Protein AF-0000000079571891 (afdb_homodimer)

Secondary structure (DSSP, 8-state):
-HHHHHHHHHHHHHHHHHHHHHHHHHHHTSS-TT-EE-HHHHHHHHT--HHHHHHHHHHHHHTTSEEEETTTEEEEPPPPHHHHHHHHHHHHHHHHHHHHTGGGS-HHHHHHHHHHHHHHHHHHHTT-HHHHHHHHHHHHHHHHHTT--HHHHHHHHHHHHHHHHHTTT-S-HHHHHHHHHHHHHHHHHHHHTT-HHHHHHHHHHHHHHHHHHHHHHHHHHHH-/-HHHHHHHHHHHHHHHHHHHHHHHHHHTTSS-TT-EE-HHHHHHHHT--HHHHHHHHHHHHHTTSEEEETTTEEEEPP--HHHHHHHHHHHHHHHHHHHHTGGGS-HHHHHHHHHHHHHHHHHHHTT-HHHHHHHHHHHHHHHHHTT--HHHHHHHHHHHHHHHHHTTT-S-HHHHHHHHHHHHHHHHHHHHTT-HHHHHHHHHHHHHHHHHHHHHHHHHHHH-

InterPro domains:
  IPR000524 Transcription regulator HTH, GntR [PF00392] (15-76)
  IPR000524 Transcription regulator HTH, GntR [PS50949] (12-79)
  IPR000524 Transcription regulator HTH, GntR [SM00345] (18-76)
  IPR000524 Transcription regulator HTH, GntR [cd07377] (15-77)
  IPR008920 Transcription regulator FadR/GntR, C-terminal [G3DSA:1.20.120.530] (80-222)
  IPR008920 Transcription regulator FadR/GntR, C-terminal [SSF48008] (82-217)
  IPR011711 GntR, C-terminal [PF07729] (86-208)
  IPR011711 GntR, C-terminal [SM00895] (86-209)
  IPR036388 Winged helix-like DNA-binding domain superfamily [G3DSA:1.10.10.10] (1-78)
  IPR036390 Winged helix DNA-binding domain superfamily [SSF46785] (12-80)

Structure (mmCIF, N/CA/C/O backbone):
data_AF-0000000079571891-model_v1
#
loop_
_entity.id
_entity.type
_entity.pdbx_description
1 polymer 'GntR family transcriptional regulator'
#
loop_
_atom_site.group_PDB
_atom_site.id
_atom_site.type_symbol
_atom_site.label_atom_id
_atom_site.label_alt_id
_atom_site.label_comp_id
_atom_site.label_asym_id
_atom_site.label_entity_id
_atom_site.label_seq_id
_atom_site.pdbx_PDB_ins_code
_atom_site.Cartn_x
_atom_site.Cartn_y
_atom_site.Cartn_z
_atom_site.occupancy
_atom_site.B_iso_or_equiv
_atom_site.auth_seq_id
_atom_site.auth_comp_id
_atom_site.auth_asym_id
_atom_site.auth_atom_id
_atom_site.pdbx_PDB_model_num
ATOM 1 N N . MET A 1 1 ? -28.75 5.684 -21.578 1 34.84 1 MET A N 1
ATOM 2 C CA . MET A 1 1 ? -27.422 5.094 -21.359 1 34.84 1 MET A CA 1
ATOM 3 C C . MET A 1 1 ? -26.438 6.152 -20.875 1 34.84 1 MET A C 1
ATOM 5 O O . MET A 1 1 ? -25.594 5.879 -20.016 1 34.84 1 MET A O 1
ATOM 9 N N . THR A 1 2 ? -26.469 7.375 -21.438 1 50.5 2 THR A N 1
ATOM 10 C CA . THR A 1 2 ? -25.672 8.602 -21.328 1 50.5 2 THR A CA 1
ATOM 11 C C . THR A 1 2 ? -25.891 9.258 -19.969 1 50.5 2 THR A C 1
ATOM 13 O O . THR A 1 2 ? -24.953 9.766 -19.359 1 50.5 2 THR A O 1
ATOM 16 N N . SER A 1 3 ? -27.062 9.266 -19.562 1 52.19 3 SER A N 1
ATOM 17 C CA . SER A 1 3 ? -27.516 10 -18.391 1 52.19 3 SER A CA 1
ATOM 18 C C . SER A 1 3 ? -27.047 9.328 -17.094 1 52.19 3 SER A C 1
ATOM 20 O O . SER A 1 3 ? -26.688 10.008 -16.141 1 52.19 3 SER A O 1
ATOM 22 N N . THR A 1 4 ? -26.953 7.973 -17.203 1 53.91 4 THR A N 1
ATOM 23 C CA . THR A 1 4 ? -26.578 7.211 -16.016 1 53.91 4 THR A CA 1
ATOM 24 C C . THR A 1 4 ? -25.094 7.32 -15.75 1 53.91 4 THR A C 1
ATOM 26 O O . THR A 1 4 ? -24.672 7.445 -14.602 1 53.91 4 THR A O 1
ATOM 29 N N . ASP A 1 5 ? -24.344 7.305 -16.891 1 57.97 5 ASP A N 1
ATOM 30 C CA . ASP A 1 5 ? -22.891 7.441 -16.766 1 57.97 5 ASP A CA 1
ATOM 31 C C . ASP A 1 5 ? -22.516 8.828 -16.234 1 57.97 5 ASP A C 1
ATOM 33 O O . ASP A 1 5 ? -21.609 8.953 -15.414 1 57.97 5 ASP A O 1
ATOM 37 N N . GLU A 1 6 ? -23.156 9.742 -16.875 1 60.72 6 GLU A N 1
ATOM 38 C CA . GLU A 1 6 ? -22.922 11.109 -16.422 1 60.72 6 GLU A CA 1
ATOM 39 C C . GLU A 1 6 ? -23.281 11.281 -14.953 1 60.72 6 GLU A C 1
ATOM 41 O O . GLU A 1 6 ? -22.609 12 -14.219 1 60.72 6 GLU A O 1
ATOM 46 N N . SER A 1 7 ? -24.266 10.477 -14.617 1 68.12 7 SER A N 1
ATOM 47 C CA . SER A 1 7 ? -24.703 10.547 -13.227 1 68.12 7 SER A CA 1
ATOM 48 C C . SER A 1 7 ? -23.703 9.898 -12.281 1 68.12 7 SER A C 1
ATOM 50 O O . SER A 1 7 ? -23.406 10.445 -11.219 1 68.12 7 SER A O 1
ATOM 52 N N . ALA A 1 8 ? -23.109 8.797 -12.703 1 66.31 8 ALA A N 1
ATOM 53 C CA . ALA A 1 8 ? -22.109 8.133 -11.875 1 66.31 8 ALA A CA 1
ATOM 54 C C . ALA A 1 8 ? -20.859 8.984 -11.742 1 66.31 8 ALA A C 1
ATOM 56 O O . ALA A 1 8 ? -20.266 9.07 -10.664 1 66.31 8 ALA A O 1
ATOM 57 N N . GLU A 1 9 ? -20.469 9.586 -12.867 1 70.94 9 GLU A N 1
ATOM 58 C CA . GLU A 1 9 ? -19.297 10.453 -12.844 1 70.94 9 GLU A CA 1
ATOM 59 C C . GLU A 1 9 ? -19.531 11.672 -11.961 1 70.94 9 GLU A C 1
ATOM 61 O O . GLU A 1 9 ? -18.625 12.117 -11.25 1 70.94 9 GLU A O 1
ATOM 66 N N . ALA A 1 10 ? -20.719 12.25 -12.078 1 73.69 10 ALA A N 1
ATOM 67 C CA . ALA A 1 10 ? -21.062 13.398 -11.25 1 73.69 10 ALA A CA 1
ATOM 68 C C . ALA A 1 10 ? -21.062 13.023 -9.773 1 73.69 10 ALA A C 1
ATOM 70 O O . ALA A 1 10 ? -20.594 13.797 -8.93 1 73.69 10 ALA A O 1
ATOM 71 N N . THR A 1 11 ? -21.578 11.891 -9.477 1 74.81 11 THR A N 1
ATOM 72 C CA . THR A 1 11 ? -21.609 11.398 -8.109 1 74.81 11 THR A CA 1
ATOM 73 C C . THR A 1 11 ? -20.188 11.195 -7.578 1 74.81 11 THR A C 1
ATOM 75 O O . THR A 1 11 ? -19.891 11.562 -6.441 1 74.81 11 THR A O 1
ATOM 78 N N . GLN A 1 12 ? -19.359 10.688 -8.461 1 74.19 12 GLN A N 1
ATOM 79 C CA . GLN A 1 12 ? -17.969 10.461 -8.07 1 74.19 12 GLN A CA 1
ATOM 80 C C . GLN A 1 12 ? -17.266 11.789 -7.793 1 74.19 12 GLN A C 1
ATOM 82 O O . GLN A 1 12 ? -16.531 11.914 -6.812 1 74.19 12 GLN A O 1
ATOM 87 N N . ALA A 1 13 ? -17.469 12.641 -8.664 1 78.06 13 ALA A N 1
ATOM 88 C CA . ALA A 1 13 ? -16.859 13.953 -8.484 1 78.06 13 ALA A CA 1
ATOM 89 C C . ALA A 1 13 ? -17.328 14.602 -7.191 1 78.06 13 ALA A C 1
ATOM 91 O O . ALA A 1 13 ? -16.531 15.203 -6.465 1 78.06 13 ALA A O 1
ATOM 92 N N . ALA A 1 14 ? -18.594 14.586 -6.941 1 84.81 14 ALA A N 1
ATOM 93 C CA . ALA A 1 14 ? -19.156 15.164 -5.719 1 84.81 14 ALA A CA 1
ATOM 94 C C . ALA A 1 14 ? -18.625 14.438 -4.484 1 84.81 14 ALA A C 1
ATOM 96 O O . ALA A 1 14 ? -18.281 15.07 -3.482 1 84.81 14 ALA A O 1
ATOM 97 N N . SER A 1 15 ? -18.5 13.141 -4.516 1 87.75 15 SER A N 1
ATOM 98 C CA . SER A 1 15 ? -17.969 12.352 -3.41 1 87.75 15 SER A CA 1
ATOM 99 C C . SER A 1 15 ? -16.516 12.688 -3.139 1 87.75 15 SER A C 1
ATOM 101 O O . SER A 1 15 ? -16.094 12.82 -1.983 1 87.75 15 SER A O 1
ATOM 103 N N . ASP A 1 16 ? -15.812 12.859 -4.23 1 82.31 16 ASP A N 1
ATOM 104 C CA . ASP A 1 16 ? -14.406 13.227 -4.098 1 82.31 16 ASP A CA 1
ATOM 105 C C . ASP A 1 16 ? -14.258 14.586 -3.422 1 82.31 16 ASP A C 1
ATOM 107 O O . ASP A 1 16 ? -13.391 14.773 -2.572 1 82.31 16 ASP A O 1
ATOM 111 N N . ARG A 1 17 ? -15.07 15.469 -3.809 1 83.5 17 ARG A N 1
ATOM 112 C CA . ARG A 1 17 ? -15.047 16.812 -3.223 1 83.5 17 ARG A CA 1
ATOM 113 C C . ARG A 1 17 ? -15.391 16.766 -1.737 1 83.5 17 ARG A C 1
ATOM 115 O O . ARG A 1 17 ? -14.711 17.391 -0.92 1 83.5 17 ARG A O 1
ATOM 122 N N . ILE A 1 18 ? -16.406 16.125 -1.405 1 88.19 18 ILE A N 1
ATOM 123 C CA . ILE A 1 18 ? -16.828 15.992 -0.012 1 88.19 18 ILE A CA 1
ATOM 124 C C . ILE A 1 18 ? -15.719 15.328 0.801 1 88.19 18 ILE A C 1
ATOM 126 O O . ILE A 1 18 ? -15.383 15.789 1.896 1 88.19 18 ILE A O 1
ATOM 130 N N . ALA A 1 19 ? -15.156 14.289 0.256 1 87.06 19 ALA A N 1
ATOM 131 C CA . ALA A 1 19 ? -14.062 13.609 0.937 1 87.06 19 ALA A CA 1
ATOM 132 C C . ALA A 1 19 ? -12.898 14.562 1.196 1 87.06 19 ALA A C 1
ATOM 134 O O . ALA A 1 19 ? -12.312 14.555 2.283 1 87.06 19 ALA A O 1
ATOM 135 N N . ALA A 1 20 ? -12.641 15.328 0.213 1 80.38 20 ALA A N 1
ATOM 136 C CA . ALA A 1 20 ? -11.547 16.297 0.343 1 80.38 20 ALA A CA 1
ATOM 137 C C . ALA A 1 20 ? -11.852 17.312 1.436 1 80.38 20 ALA A C 1
ATOM 139 O O . ALA A 1 20 ? -10.977 17.641 2.248 1 80.38 20 ALA A O 1
ATOM 140 N N . GLU A 1 21 ? -13.023 17.812 1.498 1 82.25 21 GLU A N 1
ATOM 141 C CA . GLU A 1 21 ? -13.414 18.797 2.498 1 82.25 21 GLU A CA 1
ATOM 142 C C . GLU A 1 21 ? -13.398 18.203 3.902 1 82.25 21 GLU A C 1
ATOM 144 O O . GLU A 1 21 ? -12.93 18.844 4.848 1 82.25 21 GLU A O 1
ATOM 149 N N . VAL A 1 22 ? -13.898 17.047 4.012 1 85.75 22 VAL A N 1
ATOM 150 C CA . VAL A 1 22 ? -13.914 16.375 5.305 1 85.75 22 VAL A CA 1
ATOM 151 C C . VAL A 1 22 ? -12.484 16.109 5.766 1 85.75 22 VAL A C 1
ATOM 153 O O . VAL A 1 22 ? -12.156 16.312 6.938 1 85.75 22 VAL A O 1
ATOM 156 N N . ARG A 1 23 ? -11.711 15.734 4.863 1 80.25 23 ARG A N 1
ATOM 157 C CA . ARG A 1 23 ? -10.297 15.523 5.164 1 80.25 23 ARG A CA 1
ATOM 158 C C . ARG A 1 23 ? -9.648 16.812 5.672 1 80.25 23 ARG A C 1
ATOM 160 O O . ARG A 1 23 ? -8.922 16.797 6.664 1 80.25 23 ARG A O 1
ATOM 167 N N . ASP A 1 24 ? -9.961 17.844 4.969 1 74.25 24 ASP A N 1
ATOM 168 C CA . ASP A 1 24 ? -9.43 19.141 5.379 1 74.25 24 ASP A CA 1
ATOM 169 C C . ASP A 1 24 ? -9.891 19.5 6.789 1 74.25 24 ASP A C 1
ATOM 171 O O . ASP A 1 24 ? -9.102 20.016 7.59 1 74.25 24 ASP A O 1
ATOM 175 N N . ASP A 1 25 ? -11.086 19.203 7.082 1 77.81 25 ASP A N 1
ATOM 176 C CA . ASP A 1 25 ? -11.617 19.469 8.414 1 77.81 25 ASP A CA 1
ATOM 177 C C . ASP A 1 25 ? -10.914 18.609 9.469 1 77.81 25 ASP A C 1
ATOM 179 O O . ASP A 1 25 ? -10.664 19.062 10.586 1 77.81 25 ASP A O 1
ATOM 183 N N . MET A 1 26 ? -10.578 17.438 9.133 1 78.06 26 MET A N 1
ATOM 184 C CA . MET A 1 26 ? -9.852 16.547 10.031 1 78.06 26 MET A CA 1
ATOM 185 C C . MET A 1 26 ? -8.445 17.062 10.289 1 78.06 26 MET A C 1
ATOM 187 O O . MET A 1 26 ? -8.008 17.141 11.438 1 78.06 26 MET A O 1
ATOM 191 N N . LEU A 1 27 ? -7.895 17.5 9.211 1 69.62 27 LEU A N 1
ATOM 192 C CA . LEU A 1 27 ? -6.492 17.906 9.273 1 69.62 27 LEU A CA 1
ATOM 193 C C . LEU A 1 27 ? -6.336 19.25 9.977 1 69.62 27 LEU A C 1
ATOM 195 O O . LEU A 1 27 ? -5.301 19.5 10.594 1 69.62 27 LEU A O 1
ATOM 199 N N . SER A 1 28 ? -7.395 20.047 9.883 1 67.94 28 SER A N 1
ATOM 200 C CA . SER A 1 28 ? -7.359 21.359 10.523 1 67.94 28 SER A CA 1
ATOM 201 C C . SER A 1 28 ? -7.801 21.281 11.977 1 67.94 28 SER A C 1
ATOM 203 O O . SER A 1 28 ? -7.742 22.266 12.703 1 67.94 28 SER A O 1
ATOM 205 N N . GLY A 1 29 ? -8.273 20.094 12.383 1 70.25 29 GLY A N 1
ATOM 206 C CA . GLY A 1 29 ? -8.703 19.906 13.766 1 70.25 29 GLY A CA 1
ATOM 207 C C . GLY A 1 29 ? -10.156 20.266 13.984 1 70.25 29 GLY A C 1
ATOM 208 O O . GLY A 1 29 ? -10.656 20.188 15.109 1 70.25 29 GLY A O 1
ATOM 209 N N . HIS A 1 30 ? -10.797 20.672 12.992 1 74.56 30 HIS A N 1
ATOM 210 C CA . HIS A 1 30 ? -12.219 20.969 13.117 1 74.56 30 HIS A CA 1
ATOM 211 C C . HIS A 1 30 ? -13.023 19.703 13.328 1 74.56 30 HIS A C 1
ATOM 213 O O . HIS A 1 30 ? -14.078 19.719 13.969 1 74.56 30 HIS A O 1
ATOM 219 N N . LEU A 1 31 ? -12.539 18.656 12.805 1 81.31 31 LEU A N 1
ATOM 220 C CA . LEU A 1 31 ? -13.109 17.328 13.016 1 81.31 31 LEU A CA 1
ATOM 221 C C . LEU A 1 31 ? -12.125 16.438 13.758 1 81.31 31 LEU A C 1
ATOM 223 O O . LEU A 1 31 ? -11.102 16.031 13.195 1 81.31 31 LEU A O 1
ATOM 227 N N . LEU A 1 32 ? -12.453 16.141 14.992 1 78.25 32 LEU A N 1
ATOM 228 C CA . LEU A 1 32 ? -11.5 15.484 15.875 1 78.25 32 LEU A CA 1
ATOM 229 C C . LEU A 1 32 ? -11.578 13.969 15.727 1 78.25 32 LEU A C 1
ATOM 231 O O . LEU A 1 32 ? -12.617 13.438 15.328 1 78.25 32 LEU A O 1
ATOM 235 N N . PRO A 1 33 ? -10.469 13.328 16.172 1 81.69 33 PRO A N 1
ATOM 236 C CA . PRO A 1 33 ? -10.531 11.867 16.188 1 81.69 33 PRO A CA 1
ATOM 237 C C . PRO A 1 33 ? -11.664 11.328 17.062 1 81.69 33 PRO A C 1
ATOM 239 O O . PRO A 1 33 ? -11.922 11.867 18.141 1 81.69 33 PRO A O 1
ATOM 242 N N . GLY A 1 34 ? -12.391 10.375 16.484 1 83.88 34 GLY A N 1
ATOM 243 C CA . GLY A 1 34 ? -13.5 9.773 17.203 1 83.88 34 GLY A CA 1
ATOM 244 C C . GLY A 1 34 ? -14.828 10.445 16.922 1 83.88 34 GLY A C 1
ATOM 245 O O . GLY A 1 34 ? -15.891 9.898 17.25 1 83.88 34 GLY A O 1
ATOM 246 N N . ALA A 1 35 ? -14.828 11.555 16.328 1 86.62 35 ALA A N 1
ATOM 247 C CA . ALA A 1 35 ? -16.062 12.281 16.047 1 86.62 35 ALA A CA 1
ATOM 248 C C . ALA A 1 35 ? -16.922 11.539 15.023 1 86.62 35 ALA A C 1
ATOM 250 O O . ALA A 1 35 ? -16.391 11.008 14.047 1 86.62 35 ALA A O 1
ATOM 251 N N . PRO A 1 36 ? -18.188 11.484 15.234 1 89.12 36 PRO A N 1
ATOM 252 C CA . PRO A 1 36 ? -19.062 10.844 14.258 1 89.12 36 PRO A CA 1
ATOM 253 C C . PRO A 1 36 ? -19.266 11.695 13 1 89.12 36 PRO A C 1
ATOM 255 O O . PRO A 1 36 ? -19.328 12.922 13.086 1 89.12 36 PRO A O 1
ATOM 258 N N . LEU A 1 37 ? -19.312 11.039 11.898 1 89.81 37 LEU A N 1
ATOM 259 C CA . LEU A 1 37 ? -19.719 11.656 10.641 1 89.81 37 LEU A CA 1
ATOM 260 C C . LEU A 1 37 ? -21.156 11.281 10.297 1 89.81 37 LEU A C 1
ATOM 262 O O . LEU A 1 37 ? -21.438 10.125 9.984 1 89.81 37 LEU A O 1
ATOM 266 N N . ARG A 1 38 ? -22.125 12.18 10.391 1 87.44 38 ARG A N 1
ATOM 267 C CA . ARG A 1 38 ? -23.531 11.938 10.133 1 87.44 38 ARG A CA 1
ATOM 268 C C . ARG A 1 38 ? -23.875 12.172 8.664 1 87.44 38 ARG A C 1
ATOM 270 O O . ARG A 1 38 ? -23.828 13.305 8.188 1 87.44 38 ARG A O 1
ATOM 277 N N . ASP A 1 39 ? -24.141 11.086 7.969 1 87.25 39 ASP A N 1
ATOM 278 C CA . ASP A 1 39 ? -24.391 11.148 6.531 1 87.25 39 ASP A CA 1
ATOM 279 C C . ASP A 1 39 ? -25.531 12.125 6.211 1 87.25 39 ASP A C 1
ATOM 281 O O . ASP A 1 39 ? -25.438 12.891 5.25 1 87.25 39 ASP A O 1
ATOM 285 N N . THR A 1 40 ? -26.594 12.117 7.113 1 88.06 40 THR A N 1
ATOM 286 C CA . THR A 1 40 ? -27.75 12.969 6.875 1 88.06 40 THR A CA 1
ATOM 287 C C . THR A 1 40 ? -27.359 14.445 6.98 1 88.06 40 THR A C 1
ATOM 289 O O . THR A 1 40 ? -27.734 15.25 6.129 1 88.06 40 THR A O 1
ATOM 292 N N . ALA A 1 41 ? -26.672 14.766 8 1 88.88 41 ALA A N 1
ATOM 293 C CA . ALA A 1 41 ? -26.25 16.156 8.219 1 88.88 41 ALA A CA 1
ATOM 294 C C . ALA A 1 41 ? -25.344 16.641 7.094 1 88.88 41 ALA A C 1
ATOM 296 O O . ALA A 1 41 ? -25.5 17.766 6.602 1 88.88 41 ALA A O 1
ATOM 297 N N . LEU A 1 42 ? -24.406 15.852 6.668 1 88.19 42 LEU A N 1
ATOM 298 C CA . LEU A 1 42 ? -23.469 16.234 5.621 1 88.19 42 LEU A CA 1
ATOM 299 C C . LEU A 1 42 ? -24.172 16.328 4.27 1 88.19 42 LEU A C 1
ATOM 301 O O . LEU A 1 42 ? -23.859 17.203 3.463 1 88.19 42 LEU A O 1
ATOM 305 N N . ALA A 1 43 ? -25.047 15.406 4.078 1 90.44 43 ALA A N 1
ATOM 306 C CA . ALA A 1 43 ? -25.828 15.469 2.846 1 90.44 43 ALA A CA 1
ATOM 307 C C . ALA A 1 43 ? -26.578 16.781 2.736 1 90.44 43 ALA A C 1
ATOM 309 O O . ALA A 1 43 ? -26.578 17.422 1.68 1 90.44 43 ALA A O 1
ATOM 310 N N . SER A 1 44 ? -27.172 17.141 3.828 1 90.62 44 SER A N 1
ATOM 311 C CA . SER A 1 44 ? -27.922 18.391 3.873 1 90.62 44 SER A CA 1
ATOM 312 C C . SER A 1 44 ? -26.984 19.594 3.674 1 90.62 44 SER A C 1
ATOM 314 O O . SER A 1 44 ? -27.297 20.5 2.895 1 90.62 44 SER A O 1
ATOM 316 N N . SER A 1 45 ? -25.891 19.625 4.27 1 88.75 45 SER A N 1
ATOM 317 C CA . SER A 1 45 ? -24.953 20.734 4.234 1 88.75 45 SER A CA 1
ATOM 318 C C . SER A 1 45 ? -24.375 20.938 2.836 1 88.75 45 SER A C 1
ATOM 320 O O . SER A 1 45 ? -24.141 22.062 2.408 1 88.75 45 SER A O 1
ATOM 322 N N . TYR A 1 46 ? -24.203 19.844 2.133 1 87.81 46 TYR A N 1
ATOM 323 C CA . TYR A 1 46 ? -23.547 19.922 0.834 1 87.81 46 TYR A CA 1
ATOM 324 C C . TYR A 1 46 ? -24.578 19.875 -0.298 1 87.81 46 TYR A C 1
ATOM 326 O O . TYR A 1 46 ? -24.219 20.062 -1.465 1 87.81 46 TYR A O 1
ATOM 334 N N . GLY A 1 47 ? -25.781 19.578 0.074 1 90.31 47 GLY A N 1
ATOM 335 C CA . GLY A 1 47 ? -26.828 19.547 -0.929 1 90.31 47 GLY A CA 1
ATOM 336 C C . GLY A 1 47 ? -26.719 18.359 -1.867 1 90.31 47 GLY A C 1
ATOM 337 O O . GLY A 1 47 ? -26.891 18.5 -3.08 1 90.31 47 GLY A O 1
ATOM 338 N N . VAL A 1 48 ? -26.297 17.297 -1.326 1 90.62 48 VAL A N 1
ATOM 339 C CA . VAL A 1 48 ? -26.141 16.094 -2.123 1 90.62 48 VAL A CA 1
ATOM 340 C C . VAL A 1 48 ? -26.922 14.945 -1.469 1 90.62 48 VAL A C 1
ATOM 342 O O . VAL A 1 48 ? -27.469 15.102 -0.382 1 90.62 48 VAL A O 1
ATOM 345 N N . SER A 1 49 ? -26.953 13.891 -2.219 1 88.75 49 SER A N 1
ATOM 346 C CA . SER A 1 49 ? -27.641 12.719 -1.694 1 88.75 49 SER A CA 1
ATOM 347 C C . SER A 1 49 ? -26.812 12.023 -0.619 1 88.75 49 SER A C 1
ATOM 349 O O . SER A 1 49 ? -25.594 12.18 -0.567 1 88.75 49 SER A O 1
ATOM 351 N N . ARG A 1 50 ? -27.547 11.242 0.206 1 87.56 50 ARG A N 1
ATOM 352 C CA . ARG A 1 50 ? -26.859 10.453 1.22 1 87.56 50 ARG A CA 1
ATOM 353 C C . ARG A 1 50 ? -25.922 9.438 0.578 1 87.56 50 ARG A C 1
ATOM 355 O O . ARG A 1 50 ? -24.859 9.133 1.127 1 87.56 50 ARG A O 1
ATOM 362 N N . ASN A 1 51 ? -26.312 8.992 -0.493 1 82.31 51 ASN A N 1
ATOM 363 C CA . ASN A 1 51 ? -25.453 8.047 -1.204 1 82.31 51 ASN A CA 1
ATOM 364 C C . ASN A 1 51 ? -24.125 8.672 -1.582 1 82.31 51 ASN A C 1
ATOM 366 O O . ASN A 1 51 ? -23.078 8.039 -1.438 1 82.31 51 ASN A O 1
ATOM 370 N N . THR A 1 52 ? -24.172 9.82 -2.041 1 86.06 52 THR A N 1
ATOM 371 C CA . THR A 1 52 ? -22.969 10.555 -2.398 1 86.06 52 THR A CA 1
ATOM 372 C C . THR A 1 52 ? -22.062 10.734 -1.182 1 86.06 52 THR A C 1
ATOM 374 O O . THR A 1 52 ? -20.844 10.57 -1.275 1 86.06 52 THR A O 1
ATOM 377 N N . VAL A 1 53 ? -22.641 11.016 -0.078 1 89.5 53 VAL A N 1
ATOM 378 C CA . VAL A 1 53 ? -21.891 11.203 1.153 1 89.5 53 VAL A CA 1
ATOM 379 C C . VAL A 1 53 ? -21.266 9.875 1.593 1 89.5 53 VAL A C 1
ATOM 381 O O . VAL A 1 53 ? -20.109 9.828 2.008 1 89.5 53 VAL A O 1
ATOM 384 N N . ARG A 1 54 ? -22.031 8.875 1.407 1 81.19 54 ARG A N 1
ATOM 385 C CA . ARG A 1 54 ? -21.531 7.559 1.799 1 81.19 54 ARG A CA 1
ATOM 386 C C . ARG A 1 54 ? -20.359 7.125 0.915 1 81.19 54 ARG A C 1
ATOM 388 O O . ARG A 1 54 ? -19.453 6.449 1.38 1 81.19 54 ARG A O 1
ATOM 395 N N . GLU A 1 55 ? -20.438 7.531 -0.252 1 82.06 55 GLU A N 1
ATOM 396 C CA . GLU A 1 55 ? -19.297 7.277 -1.137 1 82.06 55 GLU A CA 1
ATOM 397 C C . GLU A 1 55 ? -18.062 8.039 -0.677 1 82.06 55 GLU A C 1
ATOM 399 O O . GLU A 1 55 ? -16.938 7.516 -0.748 1 82.06 55 GLU A O 1
ATOM 404 N N . ALA A 1 56 ? -18.266 9.141 -0.264 1 85.94 56 ALA A N 1
ATOM 405 C CA . ALA A 1 56 ? -17.172 9.93 0.299 1 85.94 56 ALA A CA 1
ATOM 406 C C . ALA A 1 56 ? -16.594 9.25 1.54 1 85.94 56 ALA A C 1
ATOM 408 O O . ALA A 1 56 ? -15.375 9.195 1.713 1 85.94 56 ALA A O 1
ATOM 409 N N . PHE A 1 57 ? -17.5 8.719 2.307 1 84.88 57 PHE A N 1
ATOM 410 C CA . PHE A 1 57 ? -17.062 8.016 3.512 1 84.88 57 PHE A CA 1
ATOM 411 C C . PHE A 1 57 ? -16.25 6.789 3.156 1 84.88 57 PHE A C 1
ATOM 413 O O . PHE A 1 57 ? -15.258 6.48 3.83 1 84.88 57 PHE A O 1
ATOM 420 N N . ARG A 1 58 ? -16.609 6.191 2.164 1 77.56 58 ARG A N 1
ATOM 421 C CA . ARG A 1 58 ? -15.867 5.008 1.726 1 77.56 58 ARG A CA 1
ATOM 422 C C . ARG A 1 58 ? -14.461 5.375 1.266 1 77.56 58 ARG A C 1
ATOM 424 O O . ARG A 1 58 ? -13.5 4.656 1.558 1 77.56 58 ARG A O 1
ATOM 431 N N . LEU A 1 59 ? -14.414 6.43 0.573 1 76.25 59 LEU A N 1
ATOM 432 C CA . LEU A 1 59 ? -13.102 6.906 0.145 1 76.25 59 LEU A CA 1
ATOM 433 C C . LEU A 1 59 ? -12.227 7.23 1.348 1 76.25 59 LEU A C 1
ATOM 435 O O . LEU A 1 59 ? -11.062 6.82 1.402 1 76.25 59 LEU A O 1
ATOM 439 N N . LEU A 1 60 ? -12.812 7.883 2.301 1 82.88 60 LEU A N 1
ATOM 440 C CA . LEU A 1 60 ? -12.086 8.234 3.514 1 82.88 60 LEU A CA 1
ATOM 441 C C . LEU A 1 60 ? -11.695 6.988 4.297 1 82.88 60 LEU A C 1
ATOM 443 O O . LEU A 1 60 ? -10.617 6.938 4.898 1 82.88 60 LEU A O 1
ATOM 447 N N . GLN A 1 61 ? -12.539 6.078 4.25 1 80.62 61 GLN A N 1
ATOM 448 C CA . GLN A 1 61 ? -12.273 4.812 4.93 1 80.62 61 GLN A CA 1
ATOM 449 C C . GLN A 1 61 ? -11.125 4.059 4.262 1 80.62 61 GLN A C 1
ATOM 451 O O . GLN A 1 61 ? -10.258 3.5 4.941 1 80.62 61 GLN A O 1
ATOM 456 N N . SER A 1 62 ? -11.156 4.094 2.988 1 71.44 62 SER A N 1
ATOM 457 C CA . SER A 1 62 ? -10.094 3.424 2.25 1 71.44 62 SER A CA 1
ATOM 458 C C . SER A 1 62 ? -8.742 4.07 2.52 1 71.44 62 SER A C 1
ATOM 460 O O . SER A 1 62 ? -7.699 3.422 2.4 1 71.44 62 SER A O 1
ATOM 462 N N . GLN A 1 63 ? -8.781 5.316 2.912 1 71.75 63 GLN A N 1
ATOM 463 C CA . GLN A 1 63 ? -7.566 6.059 3.234 1 71.75 63 GLN A CA 1
ATOM 464 C C . GLN A 1 63 ? -7.199 5.898 4.707 1 71.75 63 GLN A C 1
ATOM 466 O O . GLN A 1 63 ? -6.23 6.496 5.18 1 71.75 63 GLN A O 1
ATOM 471 N N . GLY A 1 64 ? -8.133 5.195 5.43 1 77.12 64 GLY A N 1
ATOM 472 C CA . GLY A 1 64 ? -7.859 4.926 6.832 1 77.12 64 GLY A CA 1
ATOM 473 C C . GLY A 1 64 ? -8.234 6.078 7.742 1 77.12 64 GLY A C 1
ATOM 474 O O . GLY A 1 64 ? -7.789 6.137 8.891 1 77.12 64 GLY A O 1
ATOM 475 N N . LEU A 1 65 ? -8.977 6.98 7.27 1 85.06 65 LEU A N 1
ATOM 476 C CA . LEU A 1 65 ? -9.258 8.195 8.031 1 85.06 65 LEU A CA 1
ATOM 477 C C . LEU A 1 65 ? -10.539 8.039 8.844 1 85.06 65 LEU A C 1
ATOM 479 O O . LEU A 1 65 ? -10.773 8.797 9.789 1 85.06 65 LEU A O 1
ATOM 483 N N . THR A 1 66 ? -11.398 7.145 8.367 1 88.31 66 THR A N 1
ATOM 484 C CA . THR A 1 66 ? -12.641 6.887 9.07 1 88.31 66 THR A CA 1
ATOM 485 C C . THR A 1 66 ? -12.828 5.391 9.305 1 88.31 66 THR A C 1
ATOM 487 O O . THR A 1 66 ? -12.102 4.57 8.734 1 88.31 66 THR A O 1
ATOM 490 N N . GLU A 1 67 ? -13.633 5.031 10.172 1 86.25 67 GLU A N 1
ATOM 491 C CA . GLU A 1 67 ? -14.023 3.648 10.438 1 86.25 67 GLU A CA 1
ATOM 492 C C . GLU A 1 67 ? -15.5 3.551 10.812 1 86.25 67 GLU A C 1
ATOM 494 O O . GLU A 1 67 ? -16.094 4.523 11.289 1 86.25 67 GLU A O 1
ATOM 499 N N . HIS A 1 68 ? -16.031 2.396 10.445 1 82.69 68 HIS A N 1
ATOM 500 C CA . HIS A 1 68 ? -17.406 2.135 10.875 1 82.69 68 HIS A CA 1
ATOM 501 C C . HIS A 1 68 ? -17.438 1.492 12.258 1 82.69 68 HIS A C 1
ATOM 503 O O . HIS A 1 68 ? -16.734 0.519 12.508 1 82.69 68 HIS A O 1
ATOM 509 N N . ARG A 1 69 ? -18.062 1.999 13.133 1 81.12 69 ARG A N 1
ATOM 510 C CA . ARG A 1 69 ? -18.25 1.452 14.477 1 81.12 69 ARG A CA 1
ATOM 511 C C . ARG A 1 69 ? -19.688 1.033 14.711 1 81.12 69 ARG A C 1
ATOM 513 O O . ARG A 1 69 ? -20.625 1.722 14.281 1 81.12 69 ARG A O 1
ATOM 520 N N . ARG A 1 70 ? -19.719 -0.067 15.336 1 76.44 70 ARG A N 1
ATOM 521 C CA . ARG A 1 70 ? -21.031 -0.591 15.664 1 76.44 70 ARG A CA 1
ATOM 522 C C . ARG A 1 70 ? -21.844 0.418 16.469 1 76.44 70 ARG A C 1
ATOM 524 O O . ARG A 1 70 ? -21.328 0.993 17.438 1 76.44 70 ARG A O 1
ATOM 531 N N . HIS A 1 71 ? -23.047 0.719 16.016 1 78.69 71 HIS A N 1
ATOM 532 C CA . HIS A 1 71 ? -24.031 1.564 16.688 1 78.69 71 HIS A CA 1
ATOM 533 C C . HIS A 1 71 ? -23.672 3.039 16.562 1 78.69 71 HIS A C 1
ATOM 535 O O . HIS A 1 71 ? -24.453 3.912 16.922 1 78.69 71 HIS A O 1
ATOM 541 N N . LYS A 1 72 ? -22.406 3.367 16.156 1 79.75 72 LYS A N 1
ATOM 542 C CA . LYS A 1 72 ? -22.031 4.773 16.062 1 79.75 72 LYS A CA 1
ATOM 543 C C . LYS A 1 72 ? -21.938 5.219 14.609 1 79.75 72 LYS A C 1
ATOM 545 O O . LYS A 1 72 ? -21.859 6.418 14.328 1 79.75 72 LYS A O 1
ATOM 550 N N . GLY A 1 73 ? -21.938 4.234 13.766 1 84.94 73 GLY A N 1
ATOM 551 C CA . GLY A 1 73 ? -21.797 4.586 12.367 1 84.94 73 GLY A CA 1
ATOM 552 C C . GLY A 1 73 ? -20.375 4.895 11.961 1 84.94 73 GLY A C 1
ATOM 553 O O . GLY A 1 73 ? -19.438 4.25 12.438 1 84.94 73 GLY A O 1
ATOM 554 N N . THR A 1 74 ? -20.203 5.906 11.023 1 88.81 74 THR A N 1
ATOM 555 C CA . THR A 1 74 ? -18.875 6.289 10.547 1 88.81 74 THR A CA 1
ATOM 556 C C . THR A 1 74 ? -18.25 7.344 11.461 1 88.81 74 THR A C 1
ATOM 558 O O . THR A 1 74 ? -18.891 8.352 11.773 1 88.81 74 THR A O 1
ATOM 561 N N . VAL A 1 75 ? -17.094 7.062 11.984 1 90.25 75 VAL A N 1
ATOM 562 C CA . VAL A 1 75 ? -16.406 8.008 12.859 1 90.25 75 VAL A CA 1
ATOM 563 C C . VAL A 1 75 ? -15 8.281 12.32 1 90.25 75 VAL A C 1
ATOM 565 O O . VAL A 1 75 ? -14.453 7.484 11.555 1 90.25 75 VAL A O 1
ATOM 568 N N . VAL A 1 76 ? -14.453 9.453 12.766 1 89.12 76 VAL A N 1
ATOM 569 C CA . VAL A 1 76 ? -13.062 9.742 12.461 1 89.12 76 VAL A CA 1
ATOM 570 C C . VAL A 1 76 ? -12.156 8.789 13.234 1 89.12 76 VAL A C 1
ATOM 572 O O . VAL A 1 76 ? -12.336 8.594 14.438 1 89.12 76 VAL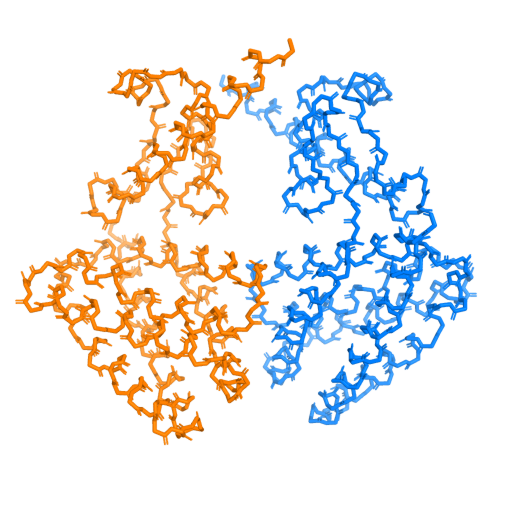 A O 1
ATOM 575 N N . ARG A 1 77 ? -11.164 8.281 12.602 1 87.25 77 ARG A N 1
ATOM 576 C CA . ARG A 1 77 ? -10.297 7.285 13.211 1 87.25 77 ARG A CA 1
ATOM 577 C C . ARG A 1 77 ? -9.383 7.918 14.25 1 87.25 77 ARG A C 1
ATOM 579 O O . ARG A 1 77 ? -8.922 9.047 14.078 1 87.25 77 ARG A O 1
ATOM 586 N N . ARG A 1 78 ? -9.195 7.18 15.367 1 85.31 78 ARG A N 1
ATOM 587 C CA . ARG A 1 78 ? -8.148 7.52 16.328 1 85.31 78 ARG A CA 1
ATOM 588 C C . ARG A 1 78 ? -6.844 6.797 16 1 85.31 78 ARG A C 1
ATOM 590 O O . ARG A 1 78 ? -6.852 5.602 15.703 1 85.31 78 ARG A O 1
ATOM 597 N N . VAL A 1 79 ? -5.84 7.566 16.047 1 88.56 79 VAL A N 1
ATOM 598 C CA . VAL A 1 79 ? -4.543 6.965 15.758 1 88.56 79 VAL A CA 1
ATOM 599 C C . VAL A 1 79 ? -3.92 6.43 17.047 1 88.56 79 VAL A C 1
ATOM 601 O O . VAL A 1 79 ? -3.682 7.191 17.984 1 88.56 79 VAL A O 1
ATOM 604 N N . SER A 1 80 ? -3.729 5.164 17.125 1 90 80 SER A N 1
ATOM 605 C CA . SER A 1 80 ? -3.139 4.508 18.281 1 90 80 SER A CA 1
ATOM 606 C C . SER A 1 80 ? -1.618 4.445 18.172 1 90 80 SER A C 1
ATOM 608 O O . SER A 1 80 ? -1.054 4.797 17.125 1 90 80 SER A O 1
ATOM 610 N N . GLY A 1 81 ? -0.979 4.023 19.281 1 93.19 81 GLY A N 1
ATOM 611 C CA . GLY A 1 81 ? 0.453 3.775 19.234 1 93.19 81 GLY A CA 1
ATOM 612 C C . GLY A 1 81 ? 0.845 2.754 18.172 1 93.19 81 GLY A C 1
ATOM 613 O O . GLY A 1 81 ? 1.855 2.92 17.5 1 93.19 81 GLY A O 1
ATOM 614 N N . ASP A 1 82 ? 0.034 1.771 18.078 1 94.12 82 ASP A N 1
ATOM 615 C CA . ASP A 1 82 ? 0.289 0.743 17.078 1 94.12 82 ASP A CA 1
ATOM 616 C C . ASP A 1 82 ? 0.156 1.309 15.656 1 94.12 82 ASP A C 1
ATOM 618 O O . ASP A 1 82 ? 0.901 0.921 14.758 1 94.12 82 ASP A O 1
ATOM 622 N N . ASP A 1 83 ? -0.768 2.186 15.5 1 92.81 83 ASP A N 1
ATOM 623 C CA . ASP A 1 83 ? -0.91 2.859 14.219 1 92.81 83 ASP A CA 1
ATOM 624 C C . ASP A 1 83 ? 0.344 3.662 13.875 1 92.81 83 ASP A C 1
ATOM 626 O O . ASP A 1 83 ? 0.808 3.643 12.734 1 92.81 83 ASP A O 1
ATOM 630 N N . VAL A 1 84 ? 0.814 4.34 14.898 1 95.25 84 VAL A N 1
ATOM 631 C CA . VAL A 1 84 ? 1.993 5.176 14.695 1 95.25 84 VAL A CA 1
ATOM 632 C C . VAL A 1 84 ? 3.18 4.301 14.289 1 95.25 84 VAL A C 1
ATOM 634 O O . VAL A 1 84 ? 3.906 4.625 13.352 1 95.25 84 VAL A O 1
ATOM 637 N N . ARG A 1 85 ? 3.352 3.23 14.93 1 96.62 85 ARG A N 1
ATOM 638 C CA . ARG A 1 85 ? 4.449 2.326 14.609 1 96.62 85 ARG A CA 1
ATOM 639 C C . ARG A 1 85 ? 4.312 1.778 13.195 1 96.62 85 ARG A C 1
ATOM 641 O O . ARG A 1 85 ? 5.297 1.671 12.461 1 96.62 85 ARG A O 1
ATOM 648 N N . ASP A 1 86 ? 3.143 1.446 12.805 1 96.75 86 ASP A N 1
ATOM 649 C CA . ASP A 1 86 ? 2.893 0.968 11.445 1 96.75 86 ASP A CA 1
ATOM 650 C C . ASP A 1 86 ? 3.211 2.047 10.414 1 96.75 86 ASP A C 1
ATOM 652 O O . ASP A 1 86 ? 3.848 1.771 9.398 1 96.75 86 ASP A O 1
ATOM 656 N N . ILE A 1 87 ? 2.742 3.213 10.703 1 96.75 87 ILE A N 1
ATOM 657 C CA . ILE A 1 87 ? 2.977 4.355 9.828 1 96.75 87 ILE A CA 1
ATOM 658 C C . ILE A 1 87 ? 4.473 4.508 9.562 1 96.75 87 ILE A C 1
ATOM 660 O O . ILE A 1 87 ? 4.902 4.621 8.414 1 96.75 87 ILE A O 1
ATOM 664 N N . TYR A 1 88 ? 5.234 4.461 10.539 1 98.06 88 TYR A N 1
ATOM 665 C CA . TYR A 1 88 ? 6.656 4.742 10.375 1 98.06 88 TYR A CA 1
ATOM 666 C C . TYR A 1 88 ? 7.391 3.537 9.805 1 98.06 88 TYR A C 1
ATOM 668 O O . TYR A 1 88 ? 8.422 3.688 9.141 1 98.06 88 TYR A O 1
ATOM 676 N N . THR A 1 89 ? 6.879 2.316 10.055 1 97.69 89 THR A N 1
ATOM 677 C CA . THR A 1 89 ? 7.41 1.158 9.344 1 97.69 89 THR A CA 1
ATOM 678 C C . THR A 1 89 ? 7.258 1.332 7.84 1 97.69 89 THR A C 1
ATOM 680 O O . THR A 1 89 ? 8.195 1.083 7.082 1 97.69 89 THR A O 1
ATOM 683 N N . VAL A 1 90 ? 6.137 1.764 7.414 1 98.12 90 VAL A N 1
ATOM 684 C CA . VAL A 1 90 ? 5.855 1.977 5.996 1 98.12 90 VAL A CA 1
ATOM 685 C C . VAL A 1 90 ? 6.742 3.096 5.457 1 98.12 90 VAL A C 1
ATOM 687 O O . VAL A 1 90 ? 7.371 2.945 4.402 1 98.12 90 VAL A O 1
ATOM 690 N N . ARG A 1 91 ? 6.766 4.215 6.148 1 98.44 91 ARG A N 1
ATOM 691 C CA . ARG A 1 91 ? 7.578 5.348 5.715 1 98.44 91 ARG A CA 1
ATOM 692 C C . ARG A 1 91 ? 9.039 4.938 5.531 1 98.44 91 ARG A C 1
ATOM 694 O O . ARG A 1 91 ? 9.656 5.262 4.516 1 98.44 91 ARG A O 1
ATOM 701 N N . ARG A 1 92 ? 9.594 4.188 6.512 1 97.75 92 ARG A N 1
ATOM 702 C CA . ARG A 1 92 ? 10.977 3.744 6.402 1 97.75 92 ARG A CA 1
ATOM 703 C C . ARG A 1 92 ? 11.172 2.852 5.184 1 97.75 92 ARG A C 1
ATOM 705 O O . ARG A 1 92 ? 12.156 2.992 4.457 1 97.75 92 ARG A O 1
ATOM 712 N N . ALA A 1 93 ? 10.273 2.018 4.973 1 97.56 93 ALA A N 1
ATOM 713 C CA . ALA A 1 93 ? 10.406 1.085 3.855 1 97.56 93 ALA A CA 1
ATOM 714 C C . ALA A 1 93 ? 10.375 1.822 2.52 1 97.56 93 ALA A C 1
ATOM 716 O O . ALA A 1 93 ? 11.203 1.554 1.641 1 97.56 93 ALA A O 1
ATOM 717 N N . LEU A 1 94 ? 9.508 2.717 2.361 1 98.25 94 LEU A N 1
ATOM 718 C CA . LEU A 1 94 ? 9.258 3.312 1.052 1 98.25 94 LEU A CA 1
ATOM 719 C C . LEU A 1 94 ? 10.141 4.535 0.834 1 98.25 94 LEU A C 1
ATOM 721 O O . LEU A 1 94 ? 10.711 4.707 -0.246 1 98.25 94 LEU A O 1
ATOM 725 N N . GLU A 1 95 ? 10.219 5.402 1.822 1 98.38 95 GLU A N 1
ATOM 726 C CA . GLU A 1 95 ? 10.93 6.66 1.633 1 98.38 95 GLU A CA 1
ATOM 727 C C . GLU A 1 95 ? 12.438 6.434 1.521 1 98.38 95 GLU A C 1
ATOM 729 O O . GLU A 1 95 ? 13.109 7.09 0.727 1 98.38 95 GLU A O 1
ATOM 734 N N . LEU A 1 96 ? 12.969 5.547 2.332 1 97.38 96 LEU A N 1
ATOM 735 C CA . LEU A 1 96 ? 14.391 5.25 2.223 1 97.38 96 LEU A CA 1
ATOM 736 C C . LEU A 1 96 ? 14.711 4.59 0.885 1 97.38 96 LEU A C 1
ATOM 738 O O . LEU A 1 96 ? 15.75 4.855 0.288 1 97.38 96 LEU A O 1
ATOM 742 N N . ARG A 1 97 ? 13.844 3.734 0.443 1 96.19 97 ARG A N 1
ATOM 743 C CA . ARG A 1 97 ? 14.023 3.135 -0.875 1 96.19 97 ARG A CA 1
ATOM 744 C C . ARG A 1 97 ? 14.008 4.199 -1.968 1 96.19 97 ARG A C 1
ATOM 746 O O . ARG A 1 97 ? 14.789 4.125 -2.922 1 96.19 97 ARG A O 1
ATOM 753 N N . ALA A 1 98 ? 13.117 5.105 -1.877 1 97.44 98 ALA A N 1
ATOM 754 C CA . ALA A 1 98 ? 13.023 6.188 -2.852 1 97.44 98 ALA A CA 1
ATOM 755 C C . ALA A 1 98 ? 14.344 6.953 -2.943 1 97.44 98 ALA A C 1
ATOM 757 O O . ALA A 1 98 ? 14.828 7.234 -4.043 1 97.44 98 ALA A O 1
ATOM 758 N N . ILE A 1 99 ? 14.922 7.254 -1.808 1 97.38 99 ILE A N 1
ATOM 759 C CA . ILE A 1 99 ? 16.188 7.984 -1.801 1 97.38 99 ILE A CA 1
ATOM 760 C C . ILE A 1 99 ? 17.281 7.121 -2.406 1 97.38 99 ILE A C 1
ATOM 762 O O . ILE A 1 99 ? 18.141 7.617 -3.156 1 97.38 99 ILE A O 1
ATOM 766 N N . GLU A 1 100 ? 17.266 5.852 -2.086 1 93.94 100 GLU A N 1
ATOM 767 C CA . GLU A 1 100 ? 18.266 4.934 -2.621 1 93.94 100 GLU A CA 1
ATOM 768 C C . GLU A 1 100 ? 18.25 4.934 -4.148 1 93.94 100 GLU A C 1
ATOM 770 O O . GLU A 1 100 ? 19.281 4.742 -4.781 1 93.94 100 GLU A O 1
ATOM 775 N N . GLN A 1 101 ? 17.141 5.125 -4.684 1 94.31 101 GLN A N 1
ATOM 776 C CA . GLN A 1 101 ? 17.016 5.035 -6.137 1 94.31 101 GLN A CA 1
ATOM 777 C C . GLN A 1 101 ? 16.906 6.422 -6.766 1 94.31 101 GLN A C 1
ATOM 779 O O . GLN A 1 101 ? 16.531 6.547 -7.938 1 94.31 101 GLN A O 1
ATOM 784 N N . ILE A 1 102 ? 17.203 7.434 -6.027 1 95.44 102 ILE A N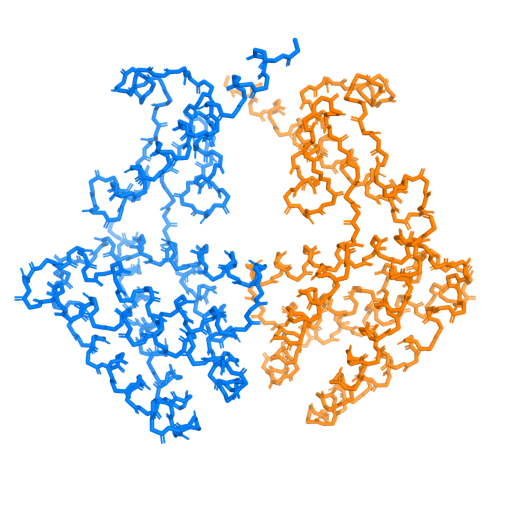 1
ATOM 785 C CA . ILE A 1 102 ? 16.906 8.805 -6.418 1 95.44 102 ILE A CA 1
ATOM 786 C C . ILE A 1 102 ? 17.688 9.164 -7.688 1 95.44 102 ILE A C 1
ATOM 788 O O . ILE A 1 102 ? 17.266 10.047 -8.445 1 95.44 102 ILE A O 1
ATOM 792 N N . ASN A 1 103 ? 18.781 8.477 -7.891 1 91.81 103 ASN A N 1
ATOM 793 C CA . ASN A 1 103 ? 19.594 8.742 -9.078 1 91.81 103 ASN A CA 1
ATOM 794 C C . ASN A 1 103 ? 18.859 8.359 -10.359 1 91.81 103 ASN A C 1
ATOM 796 O O . ASN A 1 103 ? 19.219 8.812 -11.445 1 91.81 103 ASN A O 1
ATOM 800 N N . GLN A 1 104 ? 17.906 7.531 -10.266 1 91 104 GLN A N 1
ATOM 801 C CA . GLN A 1 104 ? 17.125 7.109 -11.414 1 91 104 GLN A CA 1
ATOM 802 C C . GLN A 1 104 ? 15.922 8.031 -11.633 1 91 104 GLN A C 1
ATOM 804 O O . GLN A 1 104 ? 15.203 7.902 -12.625 1 91 104 GLN A O 1
ATOM 809 N N . ALA A 1 105 ? 15.727 8.922 -10.711 1 92 105 ALA A N 1
ATOM 810 C CA . ALA A 1 105 ? 14.578 9.828 -10.797 1 92 105 ALA A CA 1
ATOM 811 C C . ALA A 1 105 ? 14.781 10.859 -11.906 1 92 105 ALA A C 1
ATOM 813 O O . ALA A 1 105 ? 15.914 11.266 -12.18 1 92 105 ALA A O 1
ATOM 814 N N . SER A 1 106 ? 13.75 11.25 -12.484 1 93.12 106 SER A N 1
ATOM 815 C CA . SER A 1 106 ? 13.789 12.289 -13.508 1 93.12 106 SER A CA 1
ATOM 816 C C . SER A 1 106 ? 14.023 13.664 -12.883 1 93.12 106 SER A C 1
ATOM 818 O O . SER A 1 106 ? 13.82 13.852 -11.68 1 93.12 106 SER A O 1
ATOM 820 N N . ALA A 1 107 ? 14.422 14.57 -13.75 1 93.31 107 ALA A N 1
ATOM 821 C CA . ALA A 1 107 ? 14.578 15.953 -13.305 1 93.31 107 ALA A CA 1
ATOM 822 C C . ALA A 1 107 ? 13.25 16.516 -12.789 1 93.31 107 ALA A C 1
ATOM 824 O O . ALA A 1 107 ? 13.227 17.297 -11.836 1 93.31 107 ALA A O 1
ATOM 825 N N . GLU A 1 108 ? 12.234 16.078 -13.414 1 94.62 108 GLU A N 1
ATOM 826 C CA . GLU A 1 108 ? 10.906 16.531 -13.016 1 94.62 108 GLU A CA 1
ATOM 827 C C . GLU A 1 108 ? 10.562 16.078 -11.602 1 94.62 108 GLU A C 1
ATOM 829 O O . GLU A 1 108 ? 9.938 16.812 -10.836 1 94.62 108 GLU A O 1
ATOM 834 N N . HIS A 1 109 ? 10.984 14.945 -11.266 1 94.5 109 HIS A N 1
ATOM 835 C CA . HIS A 1 109 ? 10.727 14.422 -9.922 1 94.5 109 HIS A CA 1
ATOM 836 C C . HIS A 1 109 ? 11.531 15.195 -8.883 1 94.5 109 HIS A C 1
ATOM 838 O O . HIS A 1 109 ? 11.016 15.492 -7.797 1 94.5 109 HIS A O 1
ATOM 844 N N . LEU A 1 110 ? 12.742 15.516 -9.203 1 95.44 110 LEU A N 1
ATOM 845 C CA . LEU A 1 110 ? 13.586 16.266 -8.281 1 95.44 110 LEU A CA 1
ATOM 846 C C . LEU A 1 110 ? 13.023 17.672 -8.055 1 95.44 110 LEU A C 1
ATOM 848 O O . LEU A 1 110 ? 13.062 18.188 -6.938 1 95.44 110 LEU A O 1
ATOM 852 N N . VAL A 1 111 ? 12.516 18.219 -9.094 1 96.38 111 VAL A N 1
ATOM 853 C CA . VAL A 1 111 ? 11.898 19.547 -9 1 96.38 111 VAL A CA 1
ATOM 854 C C . VAL A 1 111 ? 10.664 19.469 -8.109 1 96.38 111 VAL A C 1
ATOM 856 O O . VAL A 1 111 ? 10.406 20.375 -7.309 1 96.38 111 VAL A O 1
ATOM 859 N N . ALA A 1 112 ? 9.906 18.391 -8.266 1 95.75 112 ALA A N 1
ATOM 860 C CA . ALA A 1 112 ? 8.703 18.203 -7.457 1 95.75 112 ALA A CA 1
ATOM 861 C C . ALA A 1 112 ? 9.047 18.094 -5.973 1 95.75 112 ALA A C 1
ATOM 863 O O . ALA A 1 112 ? 8.328 18.625 -5.125 1 95.75 112 ALA A O 1
ATOM 864 N N . ILE A 1 113 ? 10.102 17.438 -5.668 1 97 113 ILE A N 1
ATOM 865 C CA . ILE A 1 113 ? 10.562 17.312 -4.289 1 97 113 ILE A CA 1
ATOM 866 C C . ILE A 1 113 ? 10.938 18.688 -3.738 1 97 113 ILE A C 1
ATOM 868 O O . ILE A 1 113 ? 10.508 19.062 -2.643 1 97 113 ILE A O 1
ATOM 872 N N . GLU A 1 114 ? 11.68 19.406 -4.48 1 97.44 114 GLU A N 1
ATOM 873 C CA . GLU A 1 114 ? 12.086 20.766 -4.102 1 97.44 114 GLU A CA 1
ATOM 874 C C . GLU A 1 114 ? 10.867 21.656 -3.896 1 97.44 114 GLU A C 1
ATOM 876 O O . GLU A 1 114 ? 10.82 22.438 -2.934 1 97.44 114 GLU A O 1
ATOM 881 N N . ARG A 1 115 ? 9.953 21.562 -4.777 1 97.12 115 ARG A N 1
ATOM 882 C CA . ARG A 1 115 ? 8.75 22.391 -4.699 1 97.12 115 ARG A CA 1
ATOM 883 C C . ARG A 1 115 ? 7.977 22.094 -3.416 1 97.12 115 ARG A C 1
ATOM 885 O O . ARG A 1 115 ? 7.414 23.016 -2.811 1 97.12 115 ARG A O 1
ATOM 892 N N . ALA A 1 116 ? 7.922 20.906 -3.018 1 95.5 116 ALA A N 1
ATOM 893 C CA . ALA A 1 116 ? 7.215 20.531 -1.795 1 95.5 116 ALA A CA 1
ATOM 894 C C . ALA A 1 116 ? 7.875 21.156 -0.569 1 95.5 116 ALA A C 1
ATOM 896 O O . ALA A 1 116 ? 7.191 21.672 0.317 1 95.5 116 ALA A O 1
ATOM 897 N N . VAL A 1 117 ? 9.188 21.141 -0.51 1 97 117 VAL A N 1
ATOM 898 C CA . VAL A 1 117 ? 9.93 21.75 0.598 1 97 117 VAL A CA 1
ATOM 899 C C . VAL A 1 117 ? 9.688 23.25 0.628 1 97 117 VAL A C 1
ATOM 901 O O . VAL A 1 117 ? 9.422 23.828 1.688 1 97 117 VAL A O 1
ATOM 904 N N . CYS A 1 118 ? 9.75 23.844 -0.541 1 97.62 118 CYS A N 1
ATOM 905 C CA . CYS A 1 118 ? 9.539 25.281 -0.648 1 97.62 118 CYS A CA 1
ATOM 906 C C . CYS A 1 118 ? 8.133 25.672 -0.179 1 97.62 118 CYS A C 1
ATOM 908 O O . CYS A 1 118 ? 7.953 26.703 0.46 1 97.62 118 CYS A O 1
ATOM 910 N N . ALA A 1 119 ? 7.219 24.859 -0.499 1 95.5 119 ALA A N 1
ATOM 911 C CA . ALA A 1 119 ? 5.84 25.125 -0.105 1 95.5 119 ALA A CA 1
ATOM 912 C C . ALA A 1 119 ? 5.691 25.109 1.413 1 95.5 119 ALA A C 1
ATOM 914 O O . ALA A 1 119 ? 4.988 25.953 1.976 1 95.5 119 ALA A O 1
ATOM 915 N N . ALA A 1 120 ? 6.305 24.188 2.088 1 95.12 120 ALA A N 1
ATOM 916 C CA . ALA A 1 120 ? 6.258 24.125 3.547 1 95.12 120 ALA A CA 1
ATOM 917 C C . ALA A 1 120 ? 6.938 25.344 4.168 1 95.12 120 ALA A C 1
ATOM 919 O O . ALA A 1 120 ? 6.438 25.922 5.141 1 95.12 120 ALA A O 1
ATOM 920 N N . GLU A 1 121 ? 8.023 25.719 3.613 1 97 121 GLU A N 1
ATOM 921 C CA . GLU A 1 121 ? 8.75 26.891 4.086 1 97 121 GLU A CA 1
ATOM 922 C C . GLU A 1 121 ? 7.926 28.156 3.896 1 97 121 GLU A C 1
ATOM 924 O O . GLU A 1 121 ? 7.895 29.031 4.777 1 97 121 GLU A O 1
ATOM 929 N N . ALA A 1 122 ? 7.344 28.234 2.744 1 96.81 122 ALA A N 1
ATOM 930 C CA . ALA A 1 122 ? 6.5 29.391 2.467 1 96.81 122 ALA A CA 1
ATOM 931 C C . ALA A 1 122 ? 5.344 29.484 3.459 1 96.81 122 ALA A C 1
ATOM 933 O O . ALA A 1 122 ? 4.996 30.578 3.922 1 96.81 122 ALA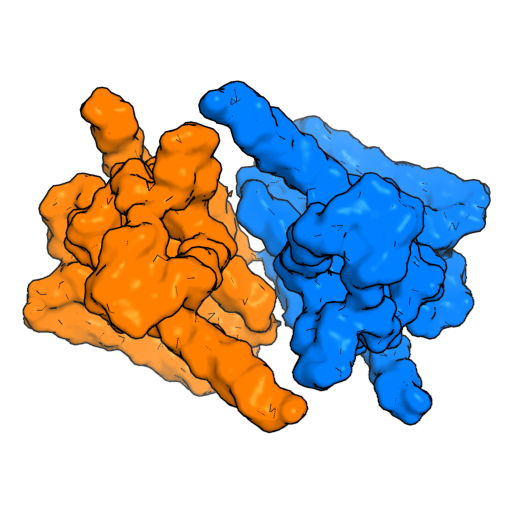 A O 1
ATOM 934 N N . ALA A 1 123 ? 4.715 28.359 3.752 1 94.12 123 ALA A N 1
ATOM 935 C CA . ALA A 1 123 ? 3.639 28.328 4.734 1 94.12 123 ALA A CA 1
ATOM 936 C C . ALA A 1 123 ? 4.141 28.734 6.117 1 94.12 123 ALA A C 1
ATOM 938 O O . ALA A 1 123 ? 3.467 29.484 6.832 1 94.12 123 ALA A O 1
ATOM 939 N N . ARG A 1 124 ? 5.281 28.234 6.527 1 94.56 124 ARG A N 1
ATOM 940 C CA . ARG A 1 124 ? 5.898 28.609 7.797 1 94.56 124 ARG A CA 1
ATOM 941 C C . ARG A 1 124 ? 6.137 30.109 7.867 1 94.56 124 ARG A C 1
ATOM 943 O O . ARG A 1 124 ? 5.797 30.75 8.867 1 94.56 124 ARG A O 1
ATOM 950 N N . ASP A 1 125 ? 6.688 30.656 6.809 1 95.69 125 ASP A N 1
ATOM 951 C CA . ASP A 1 125 ? 7.008 32.094 6.766 1 95.69 125 ASP A CA 1
ATOM 952 C C . ASP A 1 125 ? 5.742 32.938 6.859 1 95.69 125 ASP A C 1
ATOM 954 O O . ASP A 1 125 ? 5.773 34.062 7.375 1 95.69 125 ASP A O 1
ATOM 958 N N . ALA A 1 126 ? 4.68 32.375 6.367 1 95.25 126 ALA A N 1
ATOM 959 C CA . ALA A 1 126 ? 3.387 33.062 6.438 1 95.25 126 ALA A CA 1
ATOM 960 C C . ALA A 1 126 ? 2.658 32.719 7.734 1 95.25 126 ALA A C 1
ATOM 962 O O . ALA A 1 126 ? 1.515 33.125 7.941 1 95.25 126 ALA A O 1
ATOM 963 N N . GLU A 1 127 ? 3.252 31.891 8.523 1 91.62 127 GLU A N 1
ATOM 964 C CA . GLU A 1 127 ? 2.734 31.453 9.812 1 91.62 127 GLU A CA 1
ATOM 965 C C . GLU A 1 127 ? 1.407 30.719 9.656 1 91.62 127 GLU A C 1
ATOM 967 O O . GLU A 1 127 ? 0.498 30.891 10.477 1 91.62 127 GLU A O 1
ATOM 972 N N . ARG A 1 128 ? 1.231 30.078 8.578 1 89.62 128 ARG A N 1
ATOM 973 C CA . ARG A 1 128 ? 0.098 29.188 8.359 1 89.62 128 ARG A CA 1
ATOM 974 C C . ARG A 1 128 ? 0.439 27.766 8.766 1 89.62 128 ARG A C 1
ATOM 976 O O . ARG A 1 128 ? 0.592 26.891 7.91 1 89.62 128 ARG A O 1
ATOM 983 N N . TRP A 1 129 ? 0.447 27.547 9.984 1 83.94 129 TRP A N 1
ATOM 984 C CA . TRP A 1 129 ? 1.026 26.328 10.555 1 83.94 129 TRP A CA 1
ATOM 985 C C . TRP A 1 129 ? 0.169 25.109 10.227 1 83.94 129 TRP A C 1
ATOM 987 O O . TRP A 1 129 ? 0.688 24.016 10.062 1 83.94 129 TRP A O 1
ATOM 997 N N . ASN A 1 130 ? -1.127 25.312 10.062 1 77.06 130 ASN A N 1
ATOM 998 C CA . ASN A 1 130 ? -1.962 24.219 9.602 1 77.06 130 ASN A CA 1
ATOM 999 C C . ASN A 1 130 ? -1.542 23.734 8.219 1 77.06 130 ASN A C 1
ATOM 1001 O O . ASN A 1 130 ? -1.545 22.531 7.941 1 77.06 130 ASN A O 1
ATOM 1005 N N . ASP A 1 131 ? -1.157 24.672 7.41 1 83.88 131 ASP A N 1
ATOM 1006 C CA . ASP A 1 131 ? -0.695 24.359 6.062 1 83.88 131 ASP A CA 1
ATOM 1007 C C . ASP A 1 131 ? 0.692 23.719 6.09 1 83.88 131 ASP A C 1
ATOM 1009 O O . ASP A 1 131 ? 1.017 22.891 5.242 1 83.88 131 ASP A O 1
ATOM 1013 N N . VAL A 1 132 ? 1.443 24.109 7.086 1 89.19 132 VAL A N 1
ATOM 1014 C CA . VAL A 1 132 ? 2.797 23.578 7.199 1 89.19 132 VAL A CA 1
ATOM 1015 C C . VAL A 1 132 ? 2.744 22.078 7.434 1 89.19 132 VAL A C 1
ATOM 1017 O O . VAL A 1 132 ? 3.488 21.312 6.805 1 89.19 132 VAL A O 1
ATOM 1020 N N . GLY A 1 133 ? 1.842 21.625 8.312 1 85.06 133 GLY A N 1
ATOM 1021 C CA . GLY A 1 133 ? 1.702 20.219 8.609 1 85.06 133 GLY A CA 1
ATOM 1022 C C . GLY A 1 133 ? 1.388 19.375 7.383 1 85.06 133 GLY A C 1
ATOM 1023 O O . GLY A 1 133 ? 1.912 18.266 7.227 1 85.06 133 GLY A O 1
ATOM 1024 N N . THR A 1 134 ? 0.613 19.922 6.508 1 84.19 134 THR A N 1
ATOM 1025 C CA . THR A 1 134 ? 0.246 19.219 5.285 1 84.19 134 THR A CA 1
ATOM 1026 C C . THR A 1 134 ? 1.368 19.312 4.254 1 84.19 134 THR A C 1
ATOM 1028 O O . THR A 1 134 ? 1.706 18.312 3.615 1 84.19 134 THR A O 1
ATOM 1031 N N . ALA A 1 135 ? 1.902 20.453 4.141 1 87.25 135 ALA A N 1
ATOM 1032 C CA . ALA A 1 135 ? 2.949 20.688 3.146 1 87.25 135 ALA A CA 1
ATOM 1033 C C . ALA A 1 135 ? 4.188 19.859 3.455 1 87.25 135 ALA A C 1
ATOM 1035 O O . ALA A 1 135 ? 4.852 19.359 2.543 1 87.25 135 ALA A O 1
ATOM 1036 N N . SER A 1 136 ? 4.527 19.766 4.695 1 92.25 136 SER A N 1
ATOM 1037 C CA . SER A 1 136 ? 5.695 18.984 5.086 1 92.25 136 SER A CA 1
ATOM 1038 C C . SER A 1 136 ? 5.539 17.516 4.691 1 92.25 136 SER A C 1
ATOM 1040 O O . SER A 1 136 ? 6.508 16.875 4.305 1 92.25 136 SER A O 1
ATOM 1042 N N . LEU A 1 137 ? 4.324 17.031 4.789 1 92.44 137 LEU A N 1
ATOM 1043 C CA . LEU A 1 137 ? 4.074 15.648 4.426 1 92.44 137 LEU A CA 1
ATOM 1044 C C . LEU A 1 137 ? 4.164 15.453 2.914 1 92.44 137 LEU A C 1
ATOM 1046 O O . LEU A 1 137 ? 4.516 14.367 2.441 1 92.44 137 LEU A O 1
ATOM 1050 N N . ARG A 1 138 ? 3.93 16.484 2.111 1 93.19 138 ARG A N 1
ATOM 1051 C CA . ARG A 1 138 ? 4.02 16.406 0.657 1 93.19 138 ARG A CA 1
ATOM 1052 C C . ARG A 1 138 ? 5.453 16.156 0.208 1 93.19 138 ARG A C 1
ATOM 1054 O O . ARG A 1 138 ? 5.684 15.555 -0.838 1 93.19 138 ARG A O 1
ATOM 1061 N N . PHE A 1 139 ? 6.391 16.656 1.02 1 96.94 139 PHE A N 1
ATOM 1062 C CA . PHE A 1 139 ? 7.789 16.344 0.741 1 96.94 139 PHE A CA 1
ATOM 1063 C C . PHE A 1 139 ? 8.016 14.836 0.707 1 96.94 139 PHE A C 1
ATOM 1065 O O . PHE A 1 139 ? 8.609 14.32 -0.239 1 96.94 139 PHE A O 1
ATOM 1072 N N . HIS A 1 140 ? 7.523 14.117 1.646 1 97.5 140 HIS A N 1
ATOM 1073 C CA . HIS A 1 140 ? 7.699 12.672 1.765 1 97.5 140 HIS A CA 1
ATOM 1074 C C . HIS A 1 140 ? 6.922 11.93 0.68 1 97.5 140 HIS A C 1
ATOM 1076 O O . HIS A 1 140 ? 7.391 10.914 0.16 1 97.5 140 HIS A O 1
ATOM 1082 N N . LEU A 1 141 ? 5.785 12.5 0.362 1 95.81 141 LEU A N 1
ATOM 1083 C CA . LEU A 1 141 ? 5.023 11.953 -0.759 1 95.81 141 LEU A CA 1
ATOM 1084 C C . LEU A 1 141 ? 5.812 12.07 -2.059 1 95.81 141 LEU A C 1
ATOM 1086 O O . LEU A 1 141 ? 5.852 11.133 -2.852 1 95.81 141 LEU A O 1
ATOM 1090 N N . ALA A 1 142 ? 6.371 13.227 -2.254 1 96.38 142 ALA A N 1
ATOM 1091 C CA . ALA A 1 142 ? 7.145 13.469 -3.469 1 96.38 142 ALA A CA 1
ATOM 1092 C C . ALA A 1 142 ? 8.359 12.547 -3.539 1 96.38 142 ALA A C 1
ATOM 1094 O O . ALA A 1 142 ? 8.75 12.109 -4.621 1 96.38 142 ALA A O 1
ATOM 1095 N N . LEU A 1 143 ? 8.992 12.281 -2.395 1 97.75 143 LEU A N 1
ATOM 1096 C CA . LEU A 1 143 ? 10.102 11.336 -2.363 1 97.75 143 LEU A CA 1
ATOM 1097 C C . LEU A 1 143 ? 9.68 9.984 -2.938 1 97.75 143 LEU A C 1
ATOM 1099 O O . LEU A 1 143 ? 10.305 9.477 -3.871 1 97.75 143 LEU A O 1
ATOM 1103 N N . VAL A 1 144 ? 8.602 9.461 -2.443 1 97.81 144 VAL A N 1
ATOM 1104 C CA . VAL A 1 144 ? 8.141 8.133 -2.84 1 97.81 144 VAL A CA 1
ATOM 1105 C C . VAL A 1 144 ? 7.66 8.164 -4.289 1 97.81 144 VAL A C 1
ATOM 1107 O O . VAL A 1 144 ? 7.797 7.18 -5.016 1 97.81 144 VAL A O 1
ATOM 1110 N N . GLY A 1 145 ? 7.148 9.336 -4.719 1 96.44 145 GLY A N 1
ATOM 1111 C CA . GLY A 1 145 ? 6.723 9.516 -6.098 1 96.44 145 GLY A CA 1
ATOM 1112 C C . GLY A 1 145 ? 7.82 9.227 -7.105 1 96.44 145 GLY A C 1
ATOM 1113 O O . GLY A 1 145 ? 7.543 8.828 -8.234 1 96.44 145 GLY A O 1
ATOM 1114 N N . SER A 1 146 ? 9.055 9.391 -6.738 1 96.12 146 SER A N 1
ATOM 1115 C CA . SER A 1 146 ? 10.188 9.18 -7.633 1 96.12 146 SER A CA 1
ATOM 1116 C C . SER A 1 146 ? 10.328 7.707 -8.008 1 96.12 146 SER A C 1
ATOM 1118 O O . SER A 1 146 ? 11.023 7.367 -8.969 1 96.12 146 SER A O 1
ATOM 1120 N N . LEU A 1 147 ? 9.688 6.82 -7.277 1 96.31 147 LEU A N 1
ATOM 1121 C CA . LEU A 1 147 ? 9.711 5.395 -7.59 1 96.31 147 LEU A CA 1
ATOM 1122 C C . LEU A 1 147 ? 8.766 5.078 -8.75 1 96.31 147 LEU A C 1
ATOM 1124 O O . LEU A 1 147 ? 8.773 3.963 -9.273 1 96.31 147 LEU A O 1
ATOM 1128 N N . SER A 1 148 ? 7.902 6.02 -9.117 1 94.69 148 SER A N 1
ATOM 1129 C CA . SER A 1 148 ? 7.016 5.918 -10.266 1 94.69 148 SER A CA 1
ATOM 1130 C C . SER A 1 148 ? 6.141 4.676 -10.188 1 94.69 148 SER A C 1
ATOM 1132 O O . SER A 1 148 ? 6.07 3.893 -11.133 1 94.69 148 SER A O 1
ATOM 1134 N N . SER A 1 149 ? 5.527 4.508 -9.086 1 96.88 149 SER A N 1
ATOM 1135 C CA . SER A 1 149 ? 4.594 3.416 -8.828 1 96.88 149 SER A CA 1
ATOM 1136 C C . SER A 1 149 ? 3.277 3.939 -8.266 1 96.88 149 SER A C 1
ATOM 1138 O O . SER A 1 149 ? 3.217 4.387 -7.121 1 96.88 149 SER A O 1
ATOM 1140 N N . PRO A 1 150 ? 2.238 3.848 -9.031 1 93.44 150 PRO A N 1
ATOM 1141 C CA . PRO A 1 150 ? 0.948 4.305 -8.508 1 93.44 150 PRO A CA 1
ATOM 1142 C C . PRO A 1 150 ? 0.529 3.564 -7.238 1 93.44 150 PRO A C 1
ATOM 1144 O O . PRO A 1 150 ? -0.107 4.148 -6.359 1 93.44 150 PRO A O 1
ATOM 1147 N N . THR A 1 151 ? 0.879 2.299 -7.156 1 93.94 151 THR A N 1
ATOM 1148 C CA . THR A 1 151 ? 0.534 1.513 -5.98 1 93.94 151 THR A CA 1
ATOM 1149 C C . THR A 1 151 ? 1.273 2.027 -4.75 1 93.94 151 THR A C 1
ATOM 1151 O O . THR A 1 151 ? 0.677 2.191 -3.682 1 93.94 151 THR A O 1
ATOM 1154 N N . LEU A 1 152 ? 2.555 2.311 -4.879 1 97.12 152 LEU A N 1
ATOM 1155 C CA . LEU A 1 152 ? 3.32 2.836 -3.754 1 97.12 152 LEU A CA 1
ATOM 1156 C C . LEU A 1 152 ? 2.873 4.25 -3.406 1 97.12 152 LEU A C 1
ATOM 1158 O O . LEU A 1 152 ? 2.883 4.641 -2.236 1 97.12 152 LEU A O 1
ATOM 1162 N N . ASP A 1 153 ? 2.502 5.016 -4.438 1 94.19 153 ASP A N 1
ATOM 1163 C CA . ASP A 1 153 ? 1.961 6.352 -4.203 1 94.19 153 ASP A CA 1
ATOM 1164 C C . ASP A 1 153 ? 0.724 6.293 -3.307 1 94.19 153 ASP A C 1
ATOM 1166 O O . ASP A 1 153 ? 0.601 7.066 -2.357 1 94.19 153 ASP A O 1
ATOM 1170 N N . ALA A 1 154 ? -0.125 5.352 -3.625 1 88.25 154 ALA A N 1
ATOM 1171 C CA . ALA A 1 154 ? -1.353 5.199 -2.848 1 88.25 154 ALA A CA 1
ATOM 1172 C C . ALA A 1 154 ? -1.047 4.734 -1.426 1 88.25 154 ALA A C 1
ATOM 1174 O O . ALA A 1 154 ? -1.694 5.168 -0.471 1 88.25 154 ALA A O 1
ATOM 1175 N N . CYS A 1 155 ? -0.121 3.889 -1.303 1 92.69 155 CYS A N 1
ATOM 1176 C CA . CYS A 1 155 ? 0.255 3.346 -0.003 1 92.69 155 CYS A CA 1
ATOM 1177 C C . CYS A 1 155 ? 0.806 4.438 0.906 1 92.69 155 CYS A C 1
ATOM 1179 O O . CYS A 1 155 ? 0.332 4.613 2.031 1 92.69 155 CYS A O 1
ATOM 1181 N N . ILE A 1 156 ? 1.722 5.223 0.393 1 95.06 156 ILE A N 1
ATOM 1182 C CA . ILE A 1 156 ? 2.336 6.266 1.207 1 95.06 156 ILE A CA 1
ATOM 1183 C C . ILE A 1 156 ? 1.312 7.355 1.507 1 95.06 156 ILE A C 1
ATOM 1185 O O . ILE A 1 156 ? 1.314 7.938 2.594 1 95.06 156 ILE A O 1
ATOM 1189 N N . ASP A 1 157 ? 0.503 7.648 0.567 1 88.88 157 ASP A N 1
ATOM 1190 C CA . ASP A 1 157 ? -0.537 8.648 0.776 1 88.88 157 ASP A CA 1
ATOM 1191 C C . ASP A 1 157 ? -1.465 8.25 1.921 1 88.88 157 ASP A C 1
ATOM 1193 O O . ASP A 1 157 ? -1.841 9.086 2.744 1 88.88 157 ASP A O 1
ATOM 1197 N N . SER A 1 158 ? -1.804 7.027 1.958 1 86.44 158 SER A N 1
ATOM 1198 C CA . SER A 1 158 ? -2.699 6.535 2.998 1 86.44 158 SER A CA 1
ATOM 1199 C C . SER A 1 158 ? -2.07 6.672 4.383 1 86.44 158 SER A C 1
ATOM 1201 O O . SER A 1 158 ? -2.75 7.031 5.344 1 86.44 158 SER A O 1
ATOM 1203 N N . VAL A 1 159 ? -0.785 6.414 4.5 1 92.44 159 VAL A N 1
ATOM 1204 C CA . VAL A 1 159 ? -0.148 6.438 5.812 1 92.44 159 VAL A CA 1
ATOM 1205 C C . VAL A 1 159 ? 0.103 7.883 6.238 1 92.44 159 VAL A C 1
ATOM 1207 O O . VAL A 1 159 ? -0.019 8.219 7.418 1 92.44 159 VAL A O 1
ATOM 1210 N N . LEU A 1 160 ? 0.445 8.727 5.301 1 90.69 160 LEU A N 1
ATOM 1211 C CA . LEU A 1 160 ? 0.714 10.117 5.637 1 90.69 160 LEU A CA 1
ATOM 1212 C C . LEU A 1 160 ? -0.574 10.852 6.004 1 90.69 160 LEU A C 1
ATOM 1214 O O . LEU A 1 160 ? -0.565 11.742 6.852 1 90.69 160 LEU A O 1
ATOM 1218 N N . SER A 1 161 ? -1.647 10.43 5.395 1 84.62 161 SER A N 1
ATOM 1219 C CA . SER A 1 161 ? -2.943 10.977 5.785 1 84.62 161 SER A CA 1
ATOM 1220 C C . SER A 1 161 ? -3.281 10.617 7.23 1 84.62 161 SER A C 1
ATOM 1222 O O . SER A 1 161 ? -3.777 11.461 7.98 1 84.62 161 SER A O 1
ATOM 1224 N N . ARG A 1 162 ? -3.021 9.43 7.641 1 86.62 162 ARG A N 1
ATOM 1225 C CA . ARG A 1 162 ? -3.232 9.016 9.023 1 86.62 162 ARG A CA 1
ATOM 1226 C C . ARG A 1 162 ? -2.275 9.742 9.961 1 86.62 162 ARG A C 1
ATOM 1228 O O . ARG A 1 162 ? -2.646 10.094 11.086 1 86.62 162 ARG A O 1
ATOM 1235 N N . LEU A 1 163 ? -1.096 9.906 9.5 1 90.88 163 LEU A N 1
ATOM 1236 C CA . LEU A 1 163 ? -0.119 10.633 10.297 1 90.88 163 LEU A CA 1
ATOM 1237 C C . LEU A 1 163 ? -0.592 12.055 10.57 1 90.88 163 LEU A C 1
ATOM 1239 O O . LEU A 1 163 ? -0.427 12.57 11.68 1 90.88 163 LEU A O 1
ATOM 1243 N N . ARG A 1 164 ? -1.104 12.641 9.516 1 86.88 164 ARG A N 1
ATOM 1244 C CA . ARG A 1 164 ? -1.613 14 9.688 1 86.88 164 ARG A CA 1
ATOM 1245 C C . ARG A 1 164 ? -2.662 14.055 10.789 1 86.88 164 ARG A C 1
ATOM 1247 O O . ARG A 1 164 ? -2.725 15.031 11.547 1 86.88 164 ARG A O 1
ATOM 1254 N N . LEU A 1 165 ? -3.469 13.094 10.922 1 82.19 165 LEU A N 1
ATOM 1255 C CA . LEU A 1 165 ? -4.465 13.008 11.984 1 82.19 165 LEU A CA 1
ATOM 1256 C C . LEU A 1 165 ? -3.793 12.93 13.352 1 82.19 165 LEU A C 1
ATOM 1258 O O . LEU A 1 165 ? -4.309 13.469 14.336 1 82.19 165 LEU A O 1
ATOM 1262 N N . ALA A 1 166 ? -2.725 12.281 13.422 1 84.69 166 ALA A N 1
ATOM 1263 C CA . ALA A 1 166 ? -2.008 12.078 14.68 1 84.69 166 ALA A CA 1
ATOM 1264 C C . ALA A 1 166 ? -1.417 13.391 15.188 1 84.69 166 ALA A C 1
ATOM 1266 O O . ALA A 1 166 ? -1.021 13.484 16.344 1 84.69 166 ALA A O 1
ATOM 1267 N N . PHE A 1 167 ? -1.362 14.375 14.336 1 83.44 167 PHE A N 1
ATOM 1268 C CA . PHE A 1 167 ? -0.826 15.672 14.734 1 83.44 167 PHE A CA 1
ATOM 1269 C C . PHE A 1 167 ? -1.865 16.469 15.508 1 83.44 167 PHE A C 1
ATOM 1271 O O . PHE A 1 167 ? -1.528 17.453 16.172 1 83.44 167 PHE A O 1
ATOM 1278 N N . ALA A 1 168 ? -3.096 16.094 15.477 1 74.38 168 ALA A N 1
ATOM 1279 C CA . ALA A 1 168 ? -4.207 16.859 16.031 1 74.38 168 ALA A CA 1
ATOM 1280 C C . ALA A 1 168 ? -4.008 17.109 17.531 1 74.38 168 ALA A C 1
ATOM 1282 O O . ALA A 1 168 ? -4.262 18.219 18.016 1 74.38 168 ALA A O 1
ATOM 1283 N N . PRO A 1 169 ? -3.533 16.156 18.188 1 71.06 169 PRO A N 1
ATOM 1284 C CA . PRO A 1 169 ? -3.381 16.359 19.641 1 71.06 169 PRO A CA 1
ATOM 1285 C C . PRO A 1 169 ? -2.23 17.312 19.969 1 71.06 169 PRO A C 1
ATOM 1287 O O . PRO A 1 169 ? -2.064 17.703 21.125 1 71.06 169 PRO A O 1
ATOM 1290 N N . MET A 1 170 ? -1.517 17.688 19.031 1 76.94 170 MET A N 1
ATOM 1291 C CA . MET A 1 170 ? -0.375 18.562 19.297 1 76.94 170 MET A CA 1
ATOM 1292 C C . MET A 1 170 ? -0.833 19.984 19.562 1 76.94 170 MET A C 1
ATOM 1294 O O . MET A 1 170 ? -1.455 20.609 18.719 1 76.94 170 MET A O 1
ATOM 1298 N N . PRO A 1 171 ? -0.661 20.422 20.719 1 72 171 PRO A N 1
ATOM 1299 C CA . PRO A 1 171 ? -1.227 21.703 21.125 1 72 171 PRO A CA 1
ATOM 1300 C C . PRO A 1 171 ? -0.685 22.875 20.312 1 72 171 PRO A C 1
ATOM 1302 O O . PRO A 1 171 ? -1.423 23.828 20.016 1 72 171 PRO A O 1
ATOM 1305 N N . ASP A 1 172 ? 0.629 22.906 20.109 1 84.12 172 ASP A N 1
ATOM 1306 C CA . ASP A 1 172 ? 1.248 23.984 19.344 1 84.12 172 ASP A CA 1
ATOM 1307 C C . ASP A 1 172 ? 1.843 23.453 18.047 1 84.12 172 ASP A C 1
ATOM 1309 O O . ASP A 1 172 ? 2.971 22.953 18.031 1 84.12 172 ASP A O 1
ATOM 1313 N N . GLU A 1 173 ? 1.081 23.641 16.984 1 81.44 173 GLU A N 1
ATOM 1314 C CA . GLU A 1 173 ? 1.477 23.125 15.688 1 81.44 173 GLU A CA 1
ATOM 1315 C C . GLU A 1 173 ? 2.773 23.766 15.203 1 81.44 173 GLU A C 1
ATOM 1317 O O . GLU A 1 173 ? 3.611 23.094 14.586 1 81.44 173 GLU A O 1
ATOM 1322 N N . GLY A 1 174 ? 2.895 25.016 15.453 1 86.81 174 GLY A N 1
ATOM 1323 C CA . GLY A 1 174 ? 4.113 25.703 15.055 1 86.81 174 GLY A CA 1
ATOM 1324 C C . GLY A 1 174 ? 5.355 25.156 15.727 1 86.81 174 GLY A C 1
ATOM 1325 O O . GLY A 1 174 ? 6.344 24.844 15.055 1 86.81 174 GLY A O 1
ATOM 1326 N N . GLN A 1 175 ? 5.273 25.062 17.031 1 88.5 175 GLN A N 1
ATOM 1327 C CA . GLN A 1 175 ? 6.398 24.5 17.766 1 88.5 175 GLN A CA 1
ATOM 1328 C C . GLN A 1 175 ? 6.676 23.062 17.359 1 88.5 175 GLN A C 1
ATOM 1330 O O . GLN A 1 175 ? 7.828 22.625 17.312 1 88.5 175 GLN A O 1
ATOM 1335 N N . PHE A 1 176 ? 5.668 22.406 17.078 1 89.81 176 PHE A N 1
ATOM 1336 C CA . PHE A 1 176 ? 5.777 21 16.719 1 89.81 176 PHE A CA 1
ATOM 1337 C C . PHE A 1 176 ? 6.402 20.844 15.328 1 89.81 176 PHE A C 1
ATOM 1339 O O . PHE A 1 176 ? 7.285 20.016 15.133 1 89.81 176 PHE A O 1
ATOM 1346 N N . GLN A 1 177 ? 5.992 21.656 14.352 1 92 177 GLN A N 1
ATOM 1347 C CA . GLN A 1 177 ? 6.355 21.438 12.953 1 92 177 GLN A CA 1
ATOM 1348 C C . GLN A 1 177 ? 7.699 22.094 12.633 1 92 177 GLN A C 1
ATOM 1350 O O . GLN A 1 177 ? 8.438 21.594 11.773 1 92 177 GLN A O 1
ATOM 1355 N N . ALA A 1 178 ? 8.102 23.094 13.32 1 92 178 ALA A N 1
ATOM 1356 C CA . ALA A 1 178 ? 9.227 23.969 12.961 1 92 178 ALA A CA 1
ATOM 1357 C C . ALA A 1 178 ? 10.516 23.156 12.812 1 92 178 ALA A C 1
ATOM 1359 O O . ALA A 1 178 ? 11.219 23.297 11.812 1 92 178 ALA A O 1
ATOM 1360 N N . PRO A 1 179 ? 10.812 22.266 13.719 1 93.31 179 PRO A N 1
ATOM 1361 C CA . PRO A 1 179 ? 12.086 21.547 13.594 1 93.31 179 PRO A CA 1
ATOM 1362 C C . PRO A 1 179 ? 12.141 20.656 12.367 1 93.31 179 PRO A C 1
ATOM 1364 O O . PRO A 1 179 ? 13.219 20.391 11.828 1 93.31 179 PRO A O 1
ATOM 1367 N N . TRP A 1 180 ? 11.117 20.188 11.961 1 95.75 180 TRP A N 1
ATOM 1368 C CA . TRP A 1 180 ? 11.078 19.219 10.867 1 95.75 180 TRP A CA 1
ATOM 1369 C C . TRP A 1 180 ? 11.258 19.922 9.516 1 95.75 180 TRP A C 1
ATOM 1371 O O . TRP A 1 180 ? 11.797 19.328 8.578 1 95.75 180 TRP A O 1
ATOM 1381 N N . ILE A 1 181 ? 10.844 21.141 9.43 1 95.62 181 ILE A N 1
ATOM 1382 C CA . ILE A 1 181 ? 10.977 21.906 8.188 1 95.62 181 ILE A CA 1
ATOM 1383 C C . ILE A 1 181 ? 12.453 22.062 7.84 1 95.62 181 ILE A C 1
ATOM 1385 O O . ILE A 1 181 ? 12.844 21.891 6.684 1 95.62 181 ILE A O 1
ATOM 1389 N N . GLU A 1 182 ? 13.195 22.391 8.812 1 95.81 182 GLU A N 1
ATOM 1390 C CA . GLU A 1 182 ? 14.633 22.562 8.594 1 95.81 182 GLU A CA 1
ATOM 1391 C C . GLU A 1 182 ? 15.289 21.25 8.18 1 95.81 182 GLU A C 1
ATOM 1393 O O . GLU A 1 182 ? 16.188 21.234 7.352 1 95.81 182 GLU A O 1
ATOM 1398 N N . ARG A 1 183 ? 14.875 20.234 8.758 1 97.88 183 ARG A N 1
ATOM 1399 C CA . ARG A 1 183 ? 15.43 18.922 8.445 1 97.88 183 ARG A CA 1
ATOM 1400 C C . ARG A 1 183 ? 15.023 18.469 7.051 1 97.88 183 ARG A C 1
ATOM 1402 O O . ARG A 1 183 ? 15.82 17.844 6.336 1 97.88 183 ARG A O 1
ATOM 1409 N N . ASP A 1 184 ? 13.758 18.766 6.664 1 97.88 184 ASP A N 1
ATOM 1410 C CA . ASP A 1 184 ? 13.344 18.5 5.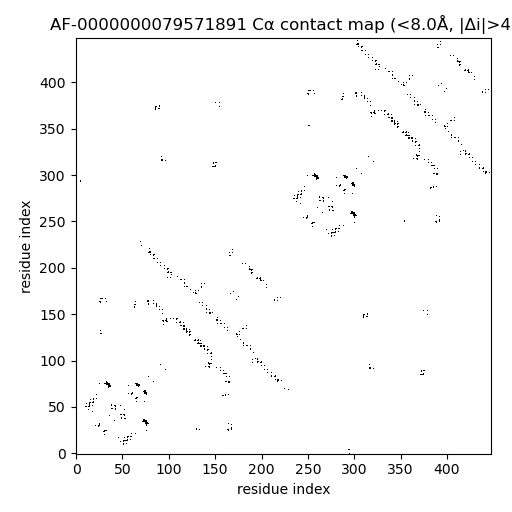289 1 97.88 184 ASP A CA 1
ATOM 1411 C C . ASP A 1 184 ? 14.227 19.234 4.293 1 97.88 184 ASP A C 1
ATOM 1413 O O . ASP A 1 184 ? 14.664 18.672 3.293 1 97.88 184 ASP A O 1
ATOM 1417 N N . ARG A 1 185 ? 14.5 20.5 4.562 1 97.94 185 ARG A N 1
ATOM 1418 C CA . ARG A 1 185 ? 15.359 21.312 3.707 1 97.94 185 ARG A CA 1
ATOM 1419 C C . ARG A 1 185 ? 16.766 20.703 3.609 1 97.94 185 ARG A C 1
ATOM 1421 O O . ARG A 1 185 ? 17.328 20.625 2.52 1 97.94 185 ARG A O 1
ATOM 1428 N N . HIS A 1 186 ? 17.266 20.297 4.742 1 98.44 186 HIS A N 1
ATOM 1429 C CA . HIS A 1 186 ? 18.594 19.703 4.773 1 98.44 186 HIS A CA 1
ATOM 1430 C C . HIS A 1 186 ? 18.656 18.453 3.904 1 98.44 186 HIS A C 1
ATOM 1432 O O . HIS A 1 186 ? 19.578 18.281 3.102 1 98.44 186 HIS A O 1
ATOM 1438 N N . ILE A 1 187 ? 17.703 17.562 4.004 1 98.5 187 ILE A N 1
ATOM 1439 C CA . ILE A 1 187 ? 17.641 16.328 3.225 1 98.5 187 ILE A CA 1
ATOM 1440 C C . ILE A 1 187 ? 17.531 16.656 1.739 1 98.5 187 ILE A C 1
ATOM 1442 O O . ILE A 1 187 ? 18.234 16.078 0.911 1 98.5 187 ILE A O 1
ATOM 1446 N N . ASN A 1 188 ? 16.625 17.60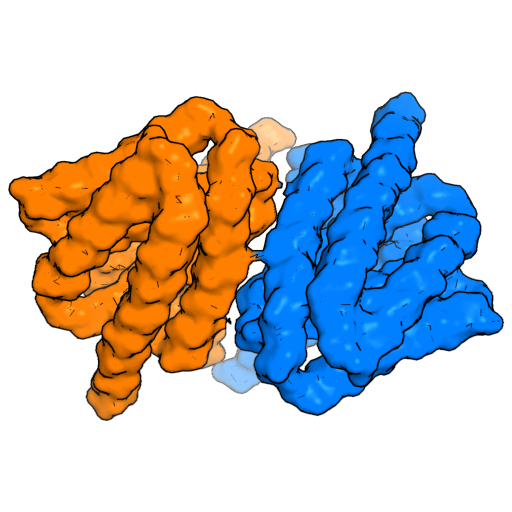9 1.417 1 98.19 188 ASN A N 1
ATOM 1447 C CA . ASN A 1 188 ? 16.469 18.016 0.026 1 98.19 188 ASN A CA 1
ATOM 1448 C C . ASN A 1 188 ? 17.781 18.562 -0.545 1 98.19 188 ASN A C 1
ATOM 1450 O O . ASN A 1 188 ? 18.141 18.25 -1.685 1 98.19 188 ASN A O 1
ATOM 1454 N N . ASP A 1 189 ? 18.484 19.391 0.233 1 98.19 189 ASP A N 1
ATOM 1455 C CA . ASP A 1 189 ? 19.75 19.969 -0.227 1 98.19 189 ASP A CA 1
ATOM 1456 C C . ASP A 1 189 ? 20.766 18.859 -0.535 1 98.19 189 ASP A C 1
ATOM 1458 O O . ASP A 1 189 ? 21.5 18.953 -1.521 1 98.19 189 ASP A O 1
ATOM 1462 N N . LEU A 1 190 ? 20.828 17.875 0.303 1 98.06 190 LEU A N 1
ATOM 1463 C CA . LEU A 1 190 ? 21.703 16.734 0.061 1 98.06 190 LEU A CA 1
ATOM 1464 C C . LEU A 1 190 ? 21.328 16.031 -1.233 1 98.06 190 LEU A C 1
ATOM 1466 O O . LEU A 1 190 ? 22.188 15.688 -2.039 1 98.06 190 LEU A O 1
ATOM 1470 N N . LEU A 1 191 ? 20.047 15.844 -1.49 1 97.06 191 LEU A N 1
ATOM 1471 C CA . LEU A 1 191 ? 19.562 15.172 -2.693 1 97.06 191 LEU A CA 1
ATOM 1472 C C . LEU A 1 191 ? 19.938 15.969 -3.943 1 97.06 191 LEU A C 1
ATOM 1474 O O . LEU A 1 191 ? 20.438 15.398 -4.914 1 97.06 191 LEU A O 1
ATOM 1478 N N . GLN A 1 192 ? 19.688 17.281 -3.867 1 95.5 192 GLN A N 1
ATOM 1479 C CA . GLN A 1 192 ? 19.969 18.141 -5.012 1 95.5 192 GLN A CA 1
ATOM 1480 C C . GLN A 1 192 ? 21.453 18.188 -5.332 1 95.5 192 GLN A C 1
ATOM 1482 O O . GLN A 1 192 ? 21.844 18.375 -6.488 1 95.5 192 GLN A O 1
ATOM 1487 N N . SER A 1 193 ? 22.234 17.922 -4.34 1 95.75 193 SER A N 1
ATOM 1488 C CA . SER A 1 193 ? 23.688 17.984 -4.508 1 95.75 193 SER A CA 1
ATOM 1489 C C . SER A 1 193 ? 24.25 16.609 -4.844 1 95.75 193 SER A C 1
ATOM 1491 O O . SER A 1 193 ? 25.469 16.453 -4.949 1 95.75 193 SER A O 1
ATOM 1493 N N . GLY A 1 194 ? 23.438 15.625 -4.895 1 94.62 194 GLY A N 1
ATOM 1494 C CA . GLY A 1 194 ? 23.844 14.289 -5.312 1 94.62 194 GLY A CA 1
ATOM 1495 C C . GLY A 1 194 ? 24.391 13.453 -4.176 1 94.62 194 GLY A C 1
ATOM 1496 O O . GLY A 1 194 ? 25.016 12.414 -4.41 1 94.62 194 GLY A O 1
ATOM 1497 N N . PHE A 1 195 ? 24.203 13.859 -2.957 1 96.38 195 PHE A N 1
ATOM 1498 C CA . PHE A 1 195 ? 24.672 13.125 -1.789 1 96.38 195 PHE A CA 1
ATOM 1499 C C . PHE A 1 195 ? 23.578 12.203 -1.254 1 96.38 195 PHE A C 1
ATOM 1501 O O . PHE A 1 195 ? 23.141 12.352 -0.111 1 96.38 195 PHE A O 1
ATOM 1508 N N . ALA A 1 196 ? 23.281 11.18 -2.064 1 96.31 196 ALA A N 1
ATOM 1509 C CA . ALA A 1 196 ? 22.156 10.305 -1.776 1 96.31 196 ALA A CA 1
ATOM 1510 C C . ALA A 1 196 ? 22.391 9.5 -0.499 1 96.31 196 ALA A C 1
ATOM 1512 O O . ALA A 1 196 ? 21.469 9.297 0.294 1 96.31 196 ALA A O 1
ATOM 1513 N N . THR A 1 197 ? 23.578 9.039 -0.284 1 97.06 197 THR A N 1
ATOM 1514 C CA . THR A 1 197 ? 23.891 8.25 0.902 1 97.06 197 THR A CA 1
ATOM 1515 C C . THR A 1 197 ? 23.688 9.078 2.17 1 97.06 197 THR A C 1
ATOM 1517 O O . THR A 1 197 ? 23.094 8.609 3.135 1 97.06 197 THR A O 1
ATOM 1520 N N . ASP A 1 198 ? 24.172 10.312 2.164 1 98.12 198 ASP A N 1
ATOM 1521 C CA . ASP A 1 198 ? 24 11.211 3.303 1 98.12 198 ASP A CA 1
ATOM 1522 C C . ASP A 1 198 ? 22.531 11.562 3.516 1 98.12 198 ASP A C 1
ATOM 1524 O O . ASP A 1 198 ? 22.078 11.664 4.656 1 98.12 198 ASP A O 1
ATOM 1528 N N . ALA A 1 199 ? 21.812 11.781 2.41 1 98.44 199 ALA A N 1
ATOM 1529 C CA . ALA A 1 199 ? 20.391 12.086 2.496 1 98.44 199 ALA A CA 1
ATOM 1530 C C . ALA A 1 199 ? 19.625 10.945 3.145 1 98.44 199 ALA A C 1
ATOM 1532 O O . ALA A 1 199 ? 18.734 11.172 3.975 1 98.44 199 ALA A O 1
ATOM 1533 N N . ARG A 1 200 ? 20 9.742 2.758 1 98 200 ARG A N 1
ATOM 1534 C CA . ARG A 1 200 ? 19.344 8.562 3.316 1 98 200 ARG A CA 1
ATOM 1535 C C . ARG A 1 200 ? 19.594 8.453 4.816 1 98 200 ARG A C 1
ATOM 1537 O O . ARG A 1 200 ? 18.688 8.141 5.586 1 98 200 ARG A O 1
ATOM 1544 N N . ALA A 1 201 ? 20.828 8.711 5.207 1 98.38 201 ALA A N 1
ATOM 1545 C CA . ALA A 1 201 ? 21.172 8.68 6.625 1 98.38 201 ALA A CA 1
ATOM 1546 C C . ALA A 1 201 ? 20.406 9.75 7.402 1 98.38 201 ALA A C 1
ATOM 1548 O O . ALA A 1 201 ? 19.922 9.492 8.508 1 98.38 201 ALA A O 1
ATOM 1549 N N . ALA A 1 202 ? 20.344 10.922 6.828 1 98.69 202 ALA A N 1
ATOM 1550 C CA . ALA A 1 202 ? 19.609 12.008 7.469 1 98.69 202 ALA A CA 1
ATOM 1551 C C . ALA A 1 202 ? 18.125 11.672 7.602 1 98.69 202 ALA A C 1
ATOM 1553 O O . ALA A 1 202 ? 17.516 11.953 8.633 1 98.69 202 ALA A O 1
ATOM 1554 N N . LEU A 1 203 ? 17.531 11.07 6.582 1 98.5 203 LEU A N 1
ATOM 1555 C CA . LEU A 1 203 ? 16.109 10.711 6.621 1 98.5 203 LEU A CA 1
ATOM 1556 C C . LEU A 1 203 ? 15.859 9.617 7.652 1 98.5 203 LEU A C 1
ATOM 1558 O O . LEU A 1 203 ? 14.82 9.609 8.312 1 98.5 203 LEU A O 1
ATOM 1562 N N . ARG A 1 204 ? 16.781 8.703 7.754 1 98.06 204 ARG A N 1
ATOM 1563 C CA . ARG A 1 204 ? 16.641 7.656 8.758 1 98.06 204 ARG A CA 1
ATOM 1564 C C . ARG A 1 204 ? 16.516 8.25 10.156 1 98.06 204 ARG A C 1
ATOM 1566 O O . ARG A 1 204 ? 15.625 7.875 10.914 1 98.06 204 ARG A O 1
ATOM 1573 N N . VAL A 1 205 ? 17.422 9.141 10.508 1 98.5 205 VAL A N 1
ATOM 1574 C CA . VAL A 1 205 ? 17.391 9.797 11.812 1 98.5 205 VAL A CA 1
ATOM 1575 C C . VAL A 1 205 ? 16.109 10.609 11.961 1 98.5 205 VAL A C 1
ATOM 1577 O O . VAL A 1 205 ? 15.477 10.602 13.016 1 98.5 205 VAL A O 1
ATOM 1580 N N . TYR A 1 206 ? 15.742 11.289 10.883 1 98.56 206 TYR A N 1
ATOM 1581 C CA . TYR A 1 206 ? 14.508 12.062 10.844 1 98.56 206 TYR A CA 1
ATOM 1582 C C . TYR A 1 206 ? 13.312 11.195 11.227 1 98.56 206 TYR A C 1
ATOM 1584 O O . TYR A 1 206 ? 12.516 11.562 12.094 1 98.56 206 TYR A O 1
ATOM 1592 N N . LEU A 1 207 ? 13.18 10.07 10.586 1 98.31 207 LEU A N 1
ATOM 1593 C CA . LEU A 1 207 ? 12.031 9.195 10.797 1 98.31 207 LEU A CA 1
ATOM 1594 C C . LEU A 1 207 ? 12.039 8.609 12.203 1 98.31 207 LEU A C 1
ATOM 1596 O O . LEU A 1 207 ? 10.984 8.469 12.828 1 98.31 207 LEU A O 1
ATOM 1600 N N . ASP A 1 208 ? 13.211 8.273 12.695 1 98.12 208 ASP A N 1
ATOM 1601 C CA . ASP A 1 208 ? 13.32 7.766 14.055 1 98.12 208 ASP A CA 1
ATOM 1602 C C . ASP A 1 208 ? 12.867 8.812 15.07 1 98.12 208 ASP A C 1
ATOM 1604 O O . ASP A 1 208 ? 12.078 8.508 15.969 1 98.12 208 ASP A O 1
ATOM 1608 N N . ASP A 1 209 ? 13.352 10 14.938 1 98.06 209 ASP A N 1
ATOM 1609 C CA . ASP A 1 209 ? 13 11.078 15.852 1 98.06 209 ASP A CA 1
ATOM 1610 C C . ASP A 1 209 ? 11.516 11.414 15.766 1 98.06 209 ASP A C 1
ATOM 1612 O O . ASP A 1 209 ? 10.859 11.617 16.781 1 98.06 209 ASP A O 1
ATOM 1616 N N . SER A 1 210 ? 11.039 11.508 14.539 1 96.69 210 SER A N 1
ATOM 1617 C CA . SER A 1 210 ? 9.633 11.836 14.328 1 96.69 210 SER A CA 1
ATOM 1618 C C . SER A 1 210 ? 8.719 10.789 14.961 1 96.69 210 SER A C 1
ATOM 1620 O O . SER A 1 210 ? 7.73 11.133 15.609 1 96.69 210 SER A O 1
ATOM 1622 N N . GLU A 1 211 ? 9.039 9.555 14.75 1 97.19 211 GLU A N 1
ATOM 1623 C CA . GLU A 1 211 ? 8.242 8.484 15.352 1 97.19 211 GLU A CA 1
ATOM 1624 C C . GLU A 1 211 ? 8.172 8.633 16.875 1 97.19 211 GLU A C 1
ATOM 1626 O O . GLU A 1 211 ? 7.102 8.516 17.469 1 97.19 211 GLU A O 1
ATOM 1631 N N . ASN A 1 212 ? 9.289 8.906 17.469 1 96.56 212 ASN A N 1
ATOM 1632 C CA . ASN A 1 212 ? 9.359 9.039 18.906 1 96.56 212 ASN A CA 1
ATOM 1633 C C . ASN A 1 212 ? 8.484 10.188 19.406 1 96.56 212 ASN A C 1
ATOM 1635 O O . ASN A 1 212 ? 7.793 10.062 20.422 1 96.56 212 ASN A O 1
ATOM 1639 N N . VAL A 1 213 ? 8.586 11.258 18.75 1 94.25 213 VAL A N 1
ATOM 1640 C CA . VAL A 1 213 ? 7.824 12.445 19.141 1 94.25 213 VAL A CA 1
ATOM 1641 C C . VAL A 1 213 ? 6.332 12.172 19 1 94.25 213 VAL A C 1
ATOM 1643 O O . VAL A 1 213 ? 5.551 12.461 19.906 1 94.25 213 VAL A O 1
ATOM 1646 N N . VAL A 1 214 ? 5.918 11.602 17.891 1 93.12 214 VAL A N 1
ATOM 1647 C CA . VAL A 1 214 ? 4.504 11.359 17.625 1 93.12 214 VAL A CA 1
ATOM 1648 C C . VAL A 1 214 ? 3.979 10.297 18.594 1 93.12 214 VAL A C 1
ATOM 1650 O O . VAL A 1 214 ? 2.871 10.422 19.125 1 93.12 214 VAL A O 1
ATOM 1653 N N . LEU A 1 215 ? 4.785 9.258 18.875 1 93.5 215 LEU A N 1
ATOM 1654 C CA . LEU A 1 215 ? 4.395 8.227 19.828 1 93.5 215 LEU A CA 1
ATOM 1655 C C . LEU A 1 215 ? 4.172 8.82 21.219 1 93.5 215 LEU A C 1
ATOM 1657 O O . LEU A 1 215 ? 3.234 8.445 21.922 1 93.5 215 LEU A O 1
ATOM 1661 N N . GLY A 1 216 ? 5.051 9.695 21.594 1 90.25 216 GLY A N 1
ATOM 1662 C CA . GLY A 1 216 ? 4.898 10.367 22.875 1 90.25 216 GLY A CA 1
ATOM 1663 C C . GLY A 1 216 ? 3.605 11.156 22.984 1 90.25 216 GLY A C 1
ATOM 1664 O O . GLY A 1 216 ? 2.955 11.148 24.031 1 90.25 216 GLY A O 1
ATOM 1665 N N . ALA A 1 217 ? 3.238 11.781 21.906 1 84.38 217 ALA A N 1
ATOM 1666 C CA . ALA A 1 217 ? 2.039 12.617 21.891 1 84.38 217 ALA A CA 1
ATOM 1667 C C . ALA A 1 217 ? 0.777 11.758 21.953 1 84.38 217 ALA A C 1
ATOM 1669 O O . ALA A 1 217 ? -0.186 12.102 22.641 1 84.38 217 ALA A O 1
ATOM 1670 N N . VAL A 1 218 ? 0.739 10.703 21.188 1 85.38 218 VAL A N 1
ATOM 1671 C CA . VAL A 1 218 ? -0.439 9.852 21.094 1 85.38 218 VAL A CA 1
ATOM 1672 C C . VAL A 1 218 ? -0.625 9.086 22.406 1 85.38 218 VAL A C 1
ATOM 1674 O O . VAL A 1 218 ? -1.755 8.852 22.844 1 85.38 218 VAL A O 1
ATOM 1677 N N . ARG A 1 219 ? 0.376 8.68 23.016 1 81 219 ARG A N 1
ATOM 1678 C CA . ARG A 1 219 ? 0.285 7.98 24.297 1 81 219 ARG A CA 1
ATOM 1679 C C . ARG A 1 219 ? -0.303 8.883 25.375 1 81 219 ARG A C 1
ATOM 1681 O O . ARG A 1 219 ? -1.057 8.422 26.234 1 81 219 ARG A O 1
ATOM 1688 N N . ARG A 1 220 ? -0.031 10.086 25.297 1 72.38 220 ARG A N 1
ATOM 1689 C CA . ARG A 1 220 ? -0.552 11.055 26.25 1 72.38 220 ARG A CA 1
ATOM 1690 C C . ARG A 1 220 ? -2.037 11.32 26.016 1 72.38 220 ARG A C 1
ATOM 1692 O O . ARG A 1 220 ? -2.787 11.555 26.969 1 72.38 220 ARG A O 1
ATOM 1699 N N . HIS A 1 221 ? -2.459 11.305 24.828 1 64.69 221 HIS A N 1
ATOM 1700 C CA . HIS A 1 221 ? -3.846 11.609 24.516 1 64.69 221 HIS A CA 1
ATOM 1701 C C . HIS A 1 221 ? -4.754 10.414 24.781 1 64.69 221 HIS A C 1
ATOM 1703 O O . HIS A 1 221 ? -5.922 10.586 25.141 1 64.69 221 HIS A O 1
ATOM 1709 N N . ILE A 1 222 ? -4.348 9.219 24.562 1 54.47 222 ILE A N 1
ATOM 1710 C CA . ILE A 1 222 ? -5.16 8.055 24.906 1 54.47 222 ILE A CA 1
ATOM 1711 C C . ILE A 1 222 ? -5.312 7.949 26.422 1 54.47 222 ILE A C 1
ATOM 1713 O O . ILE A 1 222 ? -6.344 7.484 26.906 1 54.47 222 ILE A O 1
ATOM 1717 N N . ALA A 1 223 ? -4.336 8.461 27.219 1 46.56 223 ALA A N 1
ATOM 1718 C CA . ALA A 1 223 ? -4.434 8.414 28.672 1 46.56 223 ALA A CA 1
ATOM 1719 C C . ALA A 1 223 ? -5.402 9.461 29.203 1 46.56 223 ALA A C 1
ATOM 1721 O O . ALA A 1 223 ? -5.945 9.328 30.297 1 46.56 223 ALA A O 1
ATOM 1722 N N . THR A 1 224 ? -5.66 10.477 28.547 1 41.78 224 THR A N 1
ATOM 1723 C CA . THR A 1 224 ? -6.586 11.43 29.156 1 41.78 224 THR A CA 1
ATOM 1724 C C . THR A 1 224 ? -8.016 11.148 28.719 1 41.78 224 THR A C 1
ATOM 1726 O O . THR A 1 224 ? -8.258 10.828 27.547 1 41.78 224 THR A O 1
ATOM 1729 N N . MET B 1 1 ? -31.391 -3.914 17.781 1 34.72 1 MET B N 1
ATOM 1730 C CA . MET B 1 1 ? -30.016 -3.416 17.703 1 34.72 1 MET B CA 1
ATOM 1731 C C . MET B 1 1 ? -29.047 -4.539 17.344 1 34.72 1 MET B C 1
ATOM 1733 O O . MET B 1 1 ? -28.094 -4.328 16.578 1 34.72 1 MET B O 1
ATOM 1737 N N . THR B 1 2 ? -29.234 -5.746 17.891 1 50.06 2 THR B N 1
ATOM 1738 C CA . THR B 1 2 ? -28.531 -7.027 17.844 1 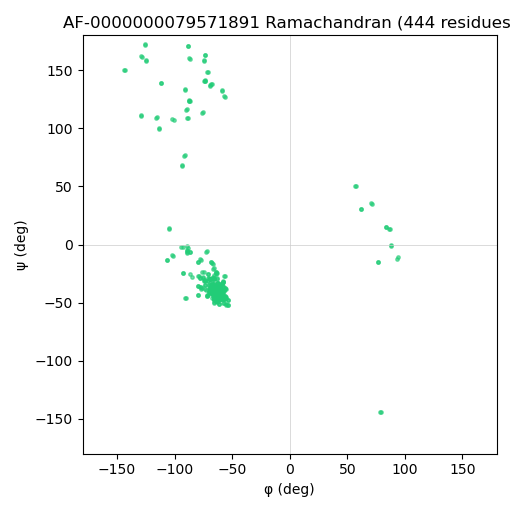50.06 2 THR B CA 1
ATOM 1739 C C . THR B 1 2 ? -28.656 -7.656 16.453 1 50.06 2 THR B C 1
ATOM 1741 O O . THR B 1 2 ? -27.688 -8.242 15.953 1 50.06 2 THR B O 1
ATOM 1744 N N . SER B 1 3 ? -29.781 -7.551 15.898 1 51.88 3 SER B N 1
ATOM 1745 C CA . SER B 1 3 ? -30.141 -8.234 14.664 1 51.88 3 SER B CA 1
ATOM 1746 C C . SER B 1 3 ? -29.469 -7.586 13.453 1 51.88 3 SER B C 1
ATOM 1748 O O . SER B 1 3 ? -29.078 -8.281 12.516 1 51.88 3 SER B O 1
ATOM 1750 N N . THR B 1 4 ? -29.281 -6.25 13.602 1 53.78 4 THR B N 1
ATOM 1751 C CA . THR B 1 4 ? -28.703 -5.508 12.484 1 53.78 4 THR B CA 1
ATOM 1752 C C . THR B 1 4 ? -27.203 -5.742 12.391 1 53.78 4 THR B C 1
ATOM 1754 O O . THR B 1 4 ? -26.656 -5.91 11.297 1 53.78 4 THR B O 1
ATOM 1757 N N . ASP B 1 5 ? -26.594 -5.824 13.617 1 57.97 5 ASP B N 1
ATOM 1758 C CA . ASP B 1 5 ? -25.156 -6.09 13.648 1 57.97 5 ASP B CA 1
ATOM 1759 C C . ASP B 1 5 ? -24.844 -7.496 13.148 1 57.97 5 ASP B C 1
ATOM 1761 O O . ASP B 1 5 ? -23.859 -7.699 12.43 1 57.97 5 ASP B O 1
ATOM 1765 N N . GLU B 1 6 ? -25.641 -8.367 13.68 1 60.25 6 GLU B N 1
ATOM 1766 C CA . GLU B 1 6 ? -25.484 -9.75 13.234 1 60.25 6 GLU B CA 1
ATOM 1767 C C . GLU B 1 6 ? -25.672 -9.867 11.727 1 60.25 6 GLU B C 1
ATOM 1769 O O . GLU B 1 6 ? -24.969 -10.633 11.07 1 60.25 6 GLU B O 1
ATOM 1774 N N . SER B 1 7 ? -26.531 -8.992 11.297 1 67.88 7 SER B N 1
ATOM 1775 C CA . SER B 1 7 ? -26.828 -9.008 9.867 1 67.88 7 SER B CA 1
ATOM 1776 C C . SER B 1 7 ? -25.656 -8.445 9.062 1 67.88 7 SER B C 1
ATOM 1778 O O . SER B 1 7 ? -25.266 -9 8.031 1 67.88 7 SER B O 1
ATOM 1780 N N . ALA B 1 8 ? -25.047 -7.406 9.586 1 66.06 8 ALA B N 1
ATOM 1781 C CA . ALA B 1 8 ? -23.906 -6.82 8.891 1 66.06 8 ALA B CA 1
ATOM 1782 C C . ALA B 1 8 ? -22.719 -7.777 8.898 1 66.06 8 ALA B C 1
ATOM 1784 O O . ALA B 1 8 ? -22.016 -7.906 7.891 1 66.06 8 ALA B O 1
ATOM 1785 N N . GLU B 1 9 ? -22.5 -8.445 10.031 1 70.94 9 GLU B N 1
ATOM 1786 C CA . GLU B 1 9 ? -21.406 -9.422 10.125 1 70.94 9 GLU B CA 1
ATOM 1787 C C . GLU B 1 9 ? -21.656 -10.602 9.195 1 70.94 9 GLU B C 1
ATOM 1789 O O . GLU B 1 9 ? -20.719 -11.117 8.578 1 70.94 9 GLU B O 1
ATOM 1794 N N . ALA B 1 10 ? -22.875 -11.062 9.172 1 73.75 10 ALA B N 1
ATOM 1795 C CA . ALA B 1 10 ? -23.219 -12.164 8.281 1 73.75 10 ALA B CA 1
ATOM 1796 C C . ALA B 1 10 ? -23.016 -11.773 6.816 1 73.75 10 ALA B C 1
ATOM 1798 O O . ALA B 1 10 ? -22.531 -12.57 6.016 1 73.75 10 ALA B O 1
ATOM 1799 N N . THR B 1 11 ? -23.406 -10.617 6.496 1 74.75 11 THR B N 1
ATOM 1800 C CA . THR B 1 11 ? -23.219 -10.102 5.141 1 74.75 11 THR B CA 1
ATOM 1801 C C . THR B 1 11 ? -21.734 -10.016 4.789 1 74.75 11 THR B C 1
ATOM 1803 O O . THR B 1 11 ? -21.328 -10.391 3.688 1 74.75 11 THR B O 1
ATOM 1806 N N . GLN B 1 12 ? -20.984 -9.594 5.773 1 74.06 12 GLN B N 1
ATOM 1807 C CA . GLN B 1 12 ? -19.547 -9.492 5.551 1 74.06 12 GLN B CA 1
ATOM 1808 C C . GLN B 1 12 ? -18.922 -10.867 5.332 1 74.06 12 GLN B C 1
ATOM 1810 O O . GLN B 1 12 ? -18.094 -11.039 4.441 1 74.06 12 GLN B O 1
ATOM 1815 N N . ALA B 1 13 ? -19.312 -11.703 6.148 1 77.81 13 ALA B N 1
ATOM 1816 C CA . ALA B 1 13 ? -18.797 -13.062 6.008 1 77.81 13 ALA B CA 1
ATOM 1817 C C . ALA B 1 13 ? -19.156 -13.656 4.648 1 77.81 13 ALA B C 1
ATOM 1819 O O . ALA B 1 13 ? -18.328 -14.312 4.008 1 77.81 13 ALA B O 1
ATOM 1820 N N . ALA B 1 14 ? -20.375 -13.531 4.246 1 84.44 14 ALA B N 1
ATOM 1821 C CA . ALA B 1 14 ? -20.812 -14.039 2.951 1 84.44 14 ALA B CA 1
ATOM 1822 C C . ALA B 1 14 ? -20.094 -13.344 1.807 1 84.44 14 ALA B C 1
ATOM 1824 O O . ALA B 1 14 ? -19.688 -13.984 0.837 1 84.44 14 ALA B O 1
ATOM 1825 N N . SER B 1 15 ? -19.875 -12.062 1.892 1 87.62 15 SER B N 1
ATOM 1826 C CA . SER B 1 15 ? -19.141 -11.305 0.879 1 87.62 15 SER B CA 1
ATOM 1827 C C . SER B 1 15 ? -17.703 -11.766 0.777 1 87.62 15 SER B C 1
ATOM 1829 O O . SER B 1 15 ? -17.156 -11.906 -0.324 1 87.62 15 SER B O 1
ATOM 1831 N N . ASP B 1 16 ? -17.156 -12.016 1.938 1 81.94 16 ASP B N 1
ATOM 1832 C CA . ASP B 1 16 ? -15.781 -12.508 1.964 1 81.94 16 ASP B CA 1
ATOM 1833 C C . ASP B 1 16 ? -15.664 -13.867 1.272 1 81.94 16 ASP B C 1
ATOM 1835 O O . ASP B 1 16 ? -14.711 -14.117 0.531 1 81.94 16 ASP B O 1
ATOM 1839 N N . ARG B 1 17 ? -16.594 -14.68 1.54 1 83.31 17 ARG B N 1
ATOM 1840 C CA . ARG B 1 17 ? -16.609 -16 0.927 1 83.31 17 ARG B CA 1
ATOM 1841 C C . ARG B 1 17 ? -16.766 -15.898 -0.587 1 83.31 17 ARG B C 1
ATOM 1843 O O . ARG B 1 17 ? -16.047 -16.578 -1.333 1 83.31 17 ARG B O 1
ATOM 1850 N N . ILE B 1 18 ? -17.672 -15.164 -1.028 1 88 18 ILE B N 1
ATOM 1851 C CA . ILE B 1 18 ? -17.906 -14.984 -2.457 1 88 18 ILE B CA 1
ATOM 1852 C C . ILE B 1 18 ? -16.656 -14.406 -3.115 1 88 18 ILE B C 1
ATOM 1854 O O . ILE B 1 18 ? -16.234 -14.875 -4.172 1 88 18 ILE B O 1
ATOM 1858 N N . ALA B 1 19 ? -16.094 -13.43 -2.475 1 87.06 19 ALA B N 1
ATOM 1859 C CA . ALA B 1 19 ? -14.867 -12.836 -3.002 1 87.06 19 ALA B CA 1
ATOM 1860 C C . ALA B 1 19 ? -13.766 -13.875 -3.146 1 87.06 19 ALA B C 1
ATOM 1862 O O . ALA B 1 19 ? -13.055 -13.906 -4.156 1 87.06 19 ALA B O 1
ATOM 1863 N N . ALA B 1 20 ? -13.688 -14.68 -2.16 1 80.44 20 ALA B N 1
ATOM 1864 C CA . ALA B 1 20 ? -12.672 -15.734 -2.188 1 80.44 20 ALA B CA 1
ATOM 1865 C C . ALA B 1 20 ? -12.922 -16.703 -3.336 1 80.44 20 ALA B C 1
ATOM 1867 O O . ALA B 1 20 ? -11.984 -17.078 -4.047 1 80.44 20 ALA B O 1
ATOM 1868 N N . GLU B 1 21 ? -14.125 -17.109 -3.549 1 82.19 21 GLU B N 1
ATOM 1869 C CA . GLU B 1 21 ? -14.469 -18.047 -4.617 1 82.19 21 GLU B CA 1
ATOM 1870 C C . GLU B 1 21 ? -14.227 -17.422 -5.992 1 82.19 21 GLU B C 1
ATOM 1872 O O . GLU B 1 21 ? -13.695 -18.078 -6.891 1 82.19 21 GLU B O 1
ATOM 1877 N N . VAL B 1 22 ? -14.617 -16.219 -6.129 1 85.69 22 VAL B N 1
ATOM 1878 C CA . VAL B 1 22 ? -14.422 -15.531 -7.395 1 85.69 22 VAL B CA 1
ATOM 1879 C C . VAL B 1 22 ? -12.922 -15.383 -7.672 1 85.69 22 VAL B C 1
ATOM 1881 O O . VAL B 1 22 ? -12.469 -15.586 -8.805 1 85.69 22 VAL B O 1
ATOM 1884 N N . ARG B 1 23 ? -12.234 -15.094 -6.672 1 80.25 23 ARG B N 1
ATOM 1885 C CA . ARG B 1 23 ? -10.781 -15 -6.797 1 80.25 23 ARG B CA 1
ATOM 1886 C C . ARG B 1 23 ? -10.188 -16.328 -7.258 1 80.25 23 ARG B C 1
ATOM 1888 O O . ARG B 1 23 ? -9.344 -16.359 -8.148 1 80.25 23 ARG B O 1
ATOM 1895 N N . ASP B 1 24 ? -10.672 -17.344 -6.633 1 74.44 24 ASP B N 1
ATOM 1896 C CA . ASP B 1 24 ? -10.203 -18.672 -7.012 1 74.44 24 ASP B CA 1
ATOM 1897 C C . ASP B 1 24 ? -10.508 -18.969 -8.477 1 74.44 24 ASP B C 1
ATOM 1899 O O . ASP B 1 24 ? -9.68 -19.531 -9.188 1 74.44 24 ASP B O 1
ATOM 1903 N N . ASP B 1 25 ? -11.633 -18.562 -8.898 1 77.81 25 ASP B N 1
ATOM 1904 C CA . ASP B 1 25 ? -12.016 -18.75 -10.297 1 77.81 25 ASP B CA 1
ATOM 1905 C C . ASP B 1 25 ? -11.117 -17.938 -11.227 1 77.81 25 ASP B C 1
ATOM 1907 O O . ASP B 1 25 ? -10.766 -18.391 -12.312 1 77.81 25 ASP B O 1
ATOM 1911 N N . MET B 1 26 ? -10.727 -16.812 -10.82 1 78 26 MET B N 1
ATOM 1912 C CA . MET B 1 26 ? -9.828 -15.969 -11.594 1 78 26 MET B CA 1
ATOM 1913 C C . MET B 1 26 ? -8.445 -16.609 -11.695 1 78 26 MET B C 1
ATOM 1915 O O . MET B 1 26 ? -7.879 -16.703 -12.789 1 78 26 MET B O 1
ATOM 1919 N N . LEU B 1 27 ? -8.07 -17.125 -10.594 1 69.88 27 LEU B N 1
ATOM 1920 C CA . LEU B 1 27 ? -6.711 -17.641 -10.492 1 69.88 27 LEU B CA 1
ATOM 1921 C C . LEU B 1 27 ? -6.586 -18.969 -11.227 1 69.88 27 LEU B C 1
ATOM 1923 O O . LEU B 1 27 ? -5.512 -19.312 -11.727 1 69.88 27 LEU B O 1
ATOM 1927 N N . SER B 1 28 ? -7.707 -19.672 -11.273 1 68.38 28 SER B N 1
ATOM 1928 C CA . SER B 1 28 ? -7.707 -20.969 -11.938 1 68.38 28 SER B CA 1
ATOM 1929 C C . SER B 1 28 ? -7.961 -20.812 -13.438 1 68.38 28 SER B C 1
ATOM 1931 O O . SER B 1 28 ? -7.902 -21.797 -14.18 1 68.38 28 SER B O 1
ATOM 1933 N N . GLY B 1 29 ? -8.266 -19.578 -13.859 1 70.38 29 GLY B N 1
ATOM 1934 C CA . GLY B 1 29 ? -8.508 -19.344 -15.273 1 70.38 29 GLY B CA 1
ATOM 1935 C C . GLY B 1 29 ? -9.953 -19.562 -15.68 1 70.38 29 GLY B C 1
ATOM 1936 O O . GLY B 1 29 ? -10.305 -19.422 -16.844 1 70.38 29 GLY B O 1
ATOM 1937 N N . HIS B 1 30 ? -10.742 -19.938 -14.766 1 74.69 30 HIS B N 1
ATOM 1938 C CA . HIS B 1 30 ? -12.156 -20.109 -15.07 1 74.69 30 HIS B CA 1
ATOM 1939 C C . HIS B 1 30 ? -12.82 -18.75 -15.336 1 74.69 30 HIS B C 1
ATOM 1941 O O . HIS B 1 30 ? -13.789 -18.688 -16.094 1 74.69 30 HIS B O 1
ATOM 1947 N N . LEU B 1 31 ? -12.32 -17.781 -14.734 1 81.19 31 LEU B N 1
ATOM 1948 C CA . LEU B 1 31 ? -12.75 -16.422 -14.977 1 81.19 31 LEU B CA 1
ATOM 1949 C C . LEU B 1 31 ? -11.609 -15.586 -15.562 1 81.19 31 LEU B C 1
ATOM 1951 O O . LEU B 1 31 ? -10.641 -15.281 -14.875 1 81.19 31 LEU B O 1
ATOM 1955 N N . LEU B 1 32 ? -11.758 -15.266 -16.828 1 78.19 32 LEU B N 1
ATOM 1956 C CA . LEU B 1 32 ? -10.656 -14.68 -17.578 1 78.19 32 LEU B CA 1
ATOM 1957 C C . LEU B 1 32 ? -10.625 -13.164 -17.406 1 78.19 32 LEU B C 1
ATOM 1959 O O . LEU B 1 32 ? -11.656 -12.547 -17.109 1 78.19 32 LEU B O 1
ATOM 1963 N N . PRO B 1 33 ? -9.422 -12.617 -17.688 1 81.56 33 PRO B N 1
ATOM 1964 C CA . PRO B 1 33 ? -9.352 -11.156 -17.672 1 81.56 33 PRO B CA 1
ATOM 1965 C C . PRO B 1 33 ? -10.32 -10.508 -18.656 1 81.56 33 PRO B C 1
ATOM 1967 O O . PRO B 1 33 ? -10.484 -11 -19.781 1 81.56 33 PRO B O 1
ATOM 1970 N N . GLY B 1 34 ? -11.039 -9.523 -18.156 1 83.88 34 GLY B N 1
ATOM 1971 C CA . GLY B 1 34 ? -11.992 -8.812 -18.984 1 83.88 34 GLY B CA 1
ATOM 1972 C C . GLY B 1 34 ? -13.398 -9.375 -18.891 1 83.88 34 GLY B C 1
ATOM 1973 O O . GLY B 1 34 ? -14.359 -8.734 -19.328 1 83.88 34 GLY B O 1
ATOM 1974 N N . ALA B 1 35 ? -13.562 -10.484 -18.312 1 86.56 35 ALA B N 1
ATOM 1975 C CA . ALA B 1 35 ? -14.875 -11.109 -18.203 1 86.56 35 ALA B CA 1
ATOM 1976 C C . ALA B 1 35 ? -15.781 -10.312 -17.266 1 86.56 35 ALA B C 1
ATOM 1978 O O . ALA B 1 35 ? -15.328 -9.852 -16.219 1 86.56 35 ALA B O 1
ATOM 1979 N N . PRO B 1 36 ? -17 -10.148 -17.625 1 89 36 PRO B N 1
ATOM 1980 C CA . PRO B 1 36 ? -17.938 -9.453 -16.75 1 89 36 PRO B CA 1
ATOM 1981 C C . PRO B 1 36 ? -18.375 -10.305 -15.555 1 89 36 PRO B C 1
ATOM 1983 O O . PRO B 1 36 ? -18.516 -11.523 -15.68 1 89 36 PRO B O 1
ATOM 1986 N N . LEU B 1 37 ? -18.484 -9.664 -14.438 1 89.62 37 LEU B N 1
ATOM 1987 C CA . LEU B 1 37 ? -19.078 -10.258 -13.258 1 89.62 37 LEU B CA 1
ATOM 1988 C C . LEU B 1 37 ? -20.516 -9.781 -13.078 1 89.62 37 LEU B C 1
ATOM 1990 O O . LEU B 1 37 ? -20.766 -8.609 -12.781 1 89.62 37 LEU B O 1
ATOM 1994 N N . ARG B 1 38 ? -21.547 -10.602 -13.32 1 86.94 38 ARG B N 1
ATOM 1995 C CA . ARG B 1 38 ? -22.953 -10.25 -13.234 1 86.94 38 ARG B CA 1
ATOM 1996 C C . ARG B 1 38 ? -23.484 -10.477 -11.82 1 86.94 38 ARG B C 1
ATOM 1998 O O . ARG B 1 38 ? -23.594 -11.617 -11.367 1 86.94 38 ARG B O 1
ATOM 2005 N N . ASP B 1 39 ? -23.75 -9.367 -11.141 1 87 39 ASP B N 1
ATOM 2006 C CA . ASP B 1 39 ? -24.172 -9.43 -9.742 1 87 39 ASP B CA 1
ATOM 2007 C C . ASP B 1 39 ? -25.422 -10.305 -9.594 1 87 39 ASP B C 1
ATOM 2009 O O . ASP B 1 39 ? -25.516 -11.094 -8.648 1 87 39 ASP B O 1
ATOM 2013 N N . THR B 1 40 ? -26.359 -10.188 -10.602 1 87.69 40 THR B N 1
ATOM 2014 C CA . THR B 1 40 ? -27.594 -10.945 -10.523 1 87.69 40 THR B CA 1
ATOM 2015 C C . THR B 1 40 ? -27.328 -12.445 -10.625 1 87.69 40 THR B C 1
ATOM 2017 O O . THR B 1 40 ? -27.875 -13.234 -9.844 1 87.69 40 THR B O 1
ATOM 2020 N N . ALA B 1 41 ? -26.547 -12.812 -11.555 1 88.56 41 ALA B N 1
ATOM 2021 C CA . ALA B 1 41 ? -26.219 -14.219 -11.758 1 88.56 41 ALA B CA 1
ATOM 2022 C C . ALA B 1 41 ? -25.5 -14.797 -10.547 1 88.56 41 ALA B C 1
ATOM 2024 O O . ALA B 1 41 ? -25.812 -15.906 -10.109 1 88.56 41 ALA B O 1
ATOM 2025 N N . LEU B 1 42 ? -24.562 -14.109 -10 1 87.88 42 LEU B N 1
ATOM 2026 C CA . LEU B 1 42 ? -23.781 -14.586 -8.852 1 87.88 42 LEU B CA 1
ATOM 2027 C C . LEU B 1 42 ? -24.656 -14.641 -7.598 1 87.88 42 LEU B C 1
ATOM 2029 O O . LEU B 1 42 ? -24.516 -15.555 -6.785 1 87.88 42 LEU B O 1
ATOM 2033 N N . ALA B 1 43 ? -25.469 -13.648 -7.488 1 90.19 43 ALA B N 1
ATOM 2034 C CA . ALA B 1 43 ? -26.406 -13.656 -6.363 1 90.19 43 ALA B CA 1
ATOM 2035 C C . ALA B 1 43 ? -27.266 -14.914 -6.383 1 90.19 43 ALA B C 1
ATOM 2037 O O . ALA B 1 43 ? -27.453 -15.562 -5.348 1 90.19 43 ALA B O 1
ATOM 2038 N N . SER B 1 44 ? -27.766 -15.188 -7.543 1 90.31 44 SER B N 1
ATOM 2039 C CA . SER B 1 44 ? -28.594 -16.375 -7.711 1 90.31 44 SER B CA 1
ATOM 2040 C C . SER B 1 44 ? -27.812 -17.656 -7.434 1 90.31 44 SER B C 1
ATOM 2042 O O . SER B 1 44 ? -28.281 -18.531 -6.719 1 90.31 44 SER B O 1
ATOM 2044 N N . SER B 1 45 ? -26.641 -17.766 -7.887 1 88.5 45 SER B N 1
ATOM 2045 C CA . SER B 1 45 ? -25.812 -18.953 -7.77 1 88.5 45 SER B CA 1
ATOM 2046 C C . SER B 1 45 ? -25.438 -19.219 -6.316 1 88.5 45 SER B C 1
ATOM 2048 O O . SER B 1 45 ? -25.344 -20.375 -5.891 1 88.5 45 SER B O 1
ATOM 2050 N N . TYR B 1 46 ? -25.266 -18.172 -5.57 1 87.5 46 TYR B N 1
ATOM 2051 C CA . TYR B 1 46 ? -24.766 -18.328 -4.203 1 87.5 46 TYR B CA 1
ATOM 2052 C C . TYR B 1 46 ? -25.922 -18.203 -3.201 1 87.5 46 TYR B C 1
ATOM 2054 O O . TYR B 1 46 ? -25.734 -18.438 -2.004 1 87.5 46 TYR B O 1
ATOM 2062 N N . GLY B 1 47 ? -27.031 -17.812 -3.709 1 89.94 47 GLY B N 1
ATOM 2063 C CA . GLY B 1 47 ? -28.203 -17.703 -2.842 1 89.94 47 GLY B CA 1
ATOM 2064 C C . GLY B 1 47 ? -28.094 -16.547 -1.866 1 89.94 47 GLY B C 1
ATOM 2065 O O . GLY B 1 47 ? -28.438 -16.688 -0.688 1 89.94 47 GLY B O 1
ATOM 2066 N N . VAL B 1 48 ? -27.516 -15.516 -2.322 1 90.31 48 VAL B N 1
ATOM 2067 C CA . VAL B 1 48 ? -27.375 -14.328 -1.481 1 90.31 48 VAL B CA 1
ATOM 2068 C C . VAL B 1 48 ? -27.953 -13.109 -2.191 1 90.31 48 VAL B C 1
ATOM 2070 O O . VAL B 1 48 ? -28.391 -13.211 -3.342 1 90.31 48 VAL B O 1
ATOM 2073 N N . SER B 1 49 ? -28 -12.07 -1.424 1 88.44 49 SER B N 1
ATOM 2074 C CA . SER B 1 49 ? -28.531 -10.836 -1.996 1 88.44 49 SER B CA 1
ATOM 2075 C C . SER B 1 49 ? -27.531 -10.195 -2.945 1 88.44 49 SER B C 1
ATOM 2077 O O . SER B 1 49 ? -26.328 -10.461 -2.855 1 88.44 49 SER B O 1
ATOM 2079 N N . ARG B 1 50 ? -28.094 -9.352 -3.838 1 87.25 50 ARG B N 1
ATOM 2080 C CA . ARG B 1 50 ? -27.219 -8.609 -4.738 1 87.25 50 ARG B CA 1
ATOM 2081 C C . ARG B 1 50 ? -26.281 -7.68 -3.963 1 87.25 50 ARG B C 1
ATOM 2083 O O . ARG B 1 50 ? -25.141 -7.453 -4.371 1 87.25 50 ARG B O 1
ATOM 2090 N N . ASN B 1 51 ? -26.766 -7.215 -2.932 1 82.06 51 ASN B N 1
ATOM 2091 C CA . ASN B 1 51 ? -25.938 -6.355 -2.098 1 82.06 51 ASN B CA 1
ATOM 2092 C C . ASN B 1 51 ? -24.703 -7.098 -1.576 1 82.06 51 ASN B C 1
ATOM 2094 O O . ASN B 1 51 ? -23.609 -6.559 -1.58 1 82.06 51 ASN B O 1
ATOM 2098 N N . THR B 1 52 ? -24.906 -8.25 -1.156 1 85.94 52 THR B N 1
ATOM 2099 C CA . THR B 1 52 ? -23.828 -9.086 -0.674 1 85.94 52 THR B CA 1
ATOM 2100 C C . THR B 1 52 ? -22.797 -9.328 -1.778 1 85.94 52 THR B C 1
ATOM 2102 O O . THR B 1 52 ? -21.594 -9.266 -1.535 1 85.94 52 THR B O 1
ATOM 2105 N N . VAL B 1 53 ? -23.25 -9.539 -2.951 1 89.31 53 VAL B N 1
ATOM 2106 C CA . VAL B 1 53 ? -22.375 -9.781 -4.086 1 89.31 53 VAL B CA 1
ATOM 2107 C C . VAL B 1 53 ? -21.594 -8.5 -4.418 1 89.31 53 VAL B C 1
ATOM 2109 O O . VAL B 1 53 ? -20.391 -8.547 -4.691 1 89.31 53 VAL B O 1
ATOM 2112 N N . ARG B 1 54 ? -22.281 -7.438 -4.305 1 81.12 54 ARG B N 1
ATOM 2113 C CA . ARG B 1 54 ? -21.641 -6.164 -4.598 1 81.12 54 ARG B CA 1
ATOM 2114 C C . ARG B 1 54 ? -20.562 -5.844 -3.57 1 81.12 54 ARG B C 1
ATOM 2116 O O . ARG B 1 54 ? -19.531 -5.242 -3.904 1 81.12 54 ARG B O 1
ATOM 2123 N N . GLU B 1 55 ? -20.797 -6.25 -2.43 1 81.88 55 GLU B N 1
ATOM 2124 C CA . GLU B 1 55 ? -19.766 -6.105 -1.409 1 81.88 55 GLU B CA 1
ATOM 2125 C C . GLU B 1 55 ? -18.547 -6.957 -1.735 1 81.88 55 GLU B C 1
ATOM 2127 O O . GLU B 1 55 ? -17.406 -6.531 -1.518 1 81.88 55 GLU B O 1
ATOM 2132 N N . ALA B 1 56 ? -18.797 -8.039 -2.189 1 85.81 56 ALA B N 1
ATOM 2133 C CA . ALA B 1 56 ? -17.703 -8.906 -2.637 1 85.81 56 ALA B CA 1
ATOM 2134 C C . ALA B 1 56 ? -16.938 -8.258 -3.781 1 85.81 56 ALA B C 1
ATOM 2136 O O . ALA B 1 56 ? -15.695 -8.305 -3.807 1 85.81 56 ALA B O 1
ATOM 2137 N N . PHE B 1 57 ? -17.688 -7.652 -4.641 1 84.69 57 PHE B N 1
ATOM 2138 C CA . PHE B 1 57 ? -17.062 -6.973 -5.766 1 84.69 57 PHE B CA 1
ATOM 2139 C C . PHE B 1 57 ? -16.188 -5.816 -5.285 1 84.69 57 PHE B C 1
ATOM 2141 O O . PHE B 1 57 ? -15.109 -5.582 -5.828 1 84.69 57 PHE B O 1
ATOM 2148 N N . ARG B 1 58 ? -16.625 -5.203 -4.324 1 77.5 58 ARG B N 1
ATOM 2149 C CA . ARG B 1 58 ? -15.852 -4.094 -3.773 1 77.5 58 ARG B CA 1
ATOM 2150 C C . ARG B 1 58 ? -14.547 -4.582 -3.156 1 77.5 58 ARG B C 1
ATOM 2152 O O . ARG B 1 58 ? -13.5 -3.943 -3.311 1 77.5 58 ARG B O 1
ATOM 2159 N N . LEU B 1 59 ? -14.664 -5.652 -2.496 1 76.25 59 LEU B N 1
ATOM 2160 C CA . LEU B 1 59 ? -13.461 -6.246 -1.927 1 76.25 59 LEU B CA 1
ATOM 2161 C C . LEU B 1 59 ? -12.469 -6.621 -3.023 1 76.25 59 LEU B C 1
ATOM 2163 O O . LEU B 1 59 ? -11.281 -6.309 -2.928 1 76.25 59 LEU B O 1
ATOM 2167 N N . LEU B 1 60 ? -12.984 -7.211 -4.055 1 83.06 60 LEU B N 1
ATOM 2168 C CA . LEU B 1 60 ? -12.148 -7.605 -5.18 1 83.06 60 LEU B CA 1
ATOM 2169 C C . LEU B 1 60 ? -11.562 -6.379 -5.875 1 83.06 60 LEU B C 1
ATOM 2171 O O . LEU B 1 60 ? -10.422 -6.406 -6.34 1 83.06 60 LEU B O 1
ATOM 2175 N N . GLN B 1 61 ? -12.328 -5.402 -5.906 1 80.69 61 GLN B N 1
ATOM 2176 C CA . GLN B 1 61 ? -11.883 -4.152 -6.516 1 80.69 61 GLN B CA 1
ATOM 2177 C C . GLN B 1 61 ? -10.773 -3.508 -5.691 1 80.69 61 GLN B C 1
ATOM 2179 O O . GLN B 1 61 ? -9.789 -3.01 -6.25 1 80.69 61 GLN B O 1
ATOM 2184 N N . SER B 1 62 ? -10.961 -3.557 -4.441 1 71.56 62 SER B N 1
ATOM 2185 C CA . SER B 1 62 ? -9.945 -2.988 -3.564 1 71.56 62 SER B CA 1
ATOM 2186 C C . SER B 1 62 ? -8.625 -3.744 -3.686 1 71.56 62 SER B C 1
ATOM 2188 O O . SER B 1 62 ? -7.555 -3.184 -3.428 1 71.56 62 SER B O 1
ATOM 2190 N N . GLN B 1 63 ? -8.719 -4.977 -4.109 1 71.94 63 GLN B N 1
ATOM 2191 C CA . GLN B 1 63 ? -7.543 -5.809 -4.301 1 71.94 63 GLN B CA 1
ATOM 2192 C C . GLN B 1 63 ? -6.984 -5.66 -5.715 1 71.94 63 GLN B C 1
ATOM 2194 O O . GLN B 1 63 ? -6.02 -6.332 -6.082 1 71.94 63 GLN B O 1
ATOM 2199 N N . GLY B 1 64 ? -7.77 -4.875 -6.527 1 77.19 64 GLY B N 1
ATOM 2200 C CA . GLY B 1 64 ? -7.305 -4.609 -7.879 1 77.19 64 GLY B CA 1
ATOM 2201 C C . GLY B 1 64 ? -7.645 -5.719 -8.859 1 77.19 64 GLY B C 1
ATOM 2202 O O . GLY B 1 64 ? -7.07 -5.793 -9.945 1 77.19 64 GLY B O 1
ATOM 2203 N N . LEU B 1 65 ? -8.508 -6.562 -8.492 1 85.31 65 LEU B N 1
ATOM 2204 C CA . LEU B 1 65 ? -8.789 -7.738 -9.312 1 85.31 65 LEU B CA 1
ATOM 2205 C C . LEU B 1 65 ? -9.945 -7.469 -10.266 1 85.31 65 LEU B C 1
ATOM 2207 O O . LEU B 1 65 ? -10.125 -8.188 -11.25 1 85.31 65 LEU B O 1
ATOM 2211 N N . THR B 1 66 ? -10.781 -6.512 -9.875 1 88.31 66 THR B N 1
ATOM 2212 C CA . THR B 1 66 ? -11.906 -6.137 -10.727 1 88.31 66 THR B CA 1
ATOM 2213 C C . THR B 1 66 ? -11.945 -4.625 -10.938 1 88.31 66 THR B C 1
ATOM 2215 O O . THR B 1 66 ? -11.227 -3.881 -10.266 1 88.31 66 THR B O 1
ATOM 2218 N N . GLU B 1 67 ? -12.609 -4.191 -11.883 1 86.19 67 GLU B N 1
ATOM 2219 C CA . GLU B 1 67 ? -12.844 -2.775 -12.156 1 86.19 67 GLU B CA 1
ATOM 2220 C C . GLU B 1 67 ? -14.25 -2.547 -12.711 1 86.19 67 GLU B C 1
ATOM 2222 O O . GLU B 1 67 ? -14.852 -3.459 -13.273 1 86.19 67 GLU B O 1
ATOM 2227 N N . HIS B 1 68 ? -14.734 -1.354 -12.383 1 82.62 68 HIS B N 1
ATOM 2228 C CA . HIS B 1 68 ? -16.016 -0.97 -12.961 1 82.62 68 HIS B CA 1
ATOM 2229 C C . HIS B 1 68 ? -15.828 -0.302 -14.32 1 82.62 68 HIS B C 1
ATOM 2231 O O . HIS B 1 68 ? -15.016 0.617 -14.453 1 82.62 68 HIS B O 1
ATOM 2237 N N . ARG B 1 69 ? -16.375 -0.738 -15.273 1 81.25 69 ARG B N 1
ATOM 2238 C CA . ARG B 1 69 ? -16.344 -0.152 -16.609 1 81.25 69 ARG B CA 1
ATOM 2239 C C . ARG B 1 69 ? -17.719 0.392 -17 1 81.25 69 ARG B C 1
ATOM 2241 O O . ARG B 1 69 ? -18.734 -0.224 -16.719 1 81.25 69 ARG B O 1
ATOM 2248 N N . ARG B 1 70 ? -17.562 1.513 -17.594 1 76 70 ARG B N 1
ATOM 2249 C CA . ARG B 1 70 ? -18.797 2.152 -18.062 1 76 70 ARG B CA 1
ATOM 2250 C C . ARG B 1 70 ? -19.562 1.232 -19 1 76 70 ARG B C 1
ATOM 2252 O O . ARG B 1 70 ? -18.984 0.64 -19.922 1 76 70 ARG B O 1
ATOM 2259 N N . HIS B 1 71 ? -20.844 1.011 -18.719 1 78.06 71 HIS B N 1
ATOM 2260 C CA . HIS B 1 71 ? -21.797 0.267 -19.531 1 78.06 71 HIS B CA 1
ATOM 2261 C C . HIS B 1 71 ? -21.578 -1.236 -19.406 1 78.06 71 HIS B C 1
ATOM 2263 O O . HIS B 1 71 ? -22.375 -2.031 -19.906 1 78.06 71 HIS B O 1
ATOM 2269 N N . LYS B 1 72 ? -20.406 -1.68 -18.859 1 79.5 72 LYS B N 1
ATOM 2270 C CA . LYS B 1 72 ? -20.141 -3.113 -18.75 1 79.5 72 LYS B CA 1
ATOM 2271 C C . LYS B 1 72 ? -20.266 -3.592 -17.312 1 79.5 72 LYS B C 1
ATOM 2273 O O . LYS B 1 72 ? -20.328 -4.797 -17.047 1 79.5 72 LYS B O 1
ATOM 2278 N N . GLY B 1 73 ? -20.312 -2.625 -16.453 1 84.75 73 GLY B N 1
ATOM 2279 C CA . GLY B 1 73 ? -20.375 -3.014 -15.055 1 84.75 73 GLY B CA 1
ATOM 2280 C C . GLY B 1 73 ? -19.031 -3.447 -14.492 1 84.75 73 GLY B C 1
ATOM 2281 O O . GLY B 1 73 ? -18 -2.881 -14.844 1 84.75 73 GLY B O 1
ATOM 2282 N N . THR B 1 74 ? -19.062 -4.48 -13.562 1 88.69 74 THR B N 1
ATOM 2283 C CA . THR B 1 74 ? -17.844 -4.98 -12.938 1 88.69 74 THR B CA 1
ATOM 2284 C C . THR B 1 74 ? -17.203 -6.07 -13.797 1 88.69 74 THR B C 1
ATOM 2286 O O . THR B 1 74 ? -17.875 -7.012 -14.219 1 88.69 74 THR B O 1
ATOM 2289 N N . VAL B 1 75 ? -15.961 -5.883 -14.164 1 90.25 75 VAL B N 1
ATOM 2290 C CA . VAL B 1 75 ? -15.25 -6.863 -14.969 1 90.25 75 VAL B CA 1
ATOM 2291 C C . VAL B 1 75 ? -13.953 -7.266 -14.266 1 90.25 75 VAL B C 1
ATOM 2293 O O . VAL B 1 75 ? -13.445 -6.527 -13.422 1 90.25 75 VAL B O 1
ATOM 2296 N N . VAL B 1 76 ? -13.461 -8.477 -14.672 1 89 76 VAL B N 1
ATOM 2297 C CA . VAL B 1 76 ? -12.141 -8.883 -14.203 1 89 76 VAL B CA 1
ATOM 2298 C C . VAL B 1 76 ? -11.07 -8.008 -14.844 1 89 76 VAL B C 1
ATOM 2300 O O . VAL B 1 76 ? -11.086 -7.781 -16.062 1 89 76 VAL B O 1
ATOM 2303 N N . ARG B 1 77 ? -10.133 -7.594 -14.07 1 87.31 77 ARG B N 1
ATOM 2304 C CA . ARG B 1 77 ? -9.117 -6.664 -14.555 1 87.31 77 ARG B CA 1
ATOM 2305 C C . ARG B 1 77 ? -8.133 -7.363 -15.484 1 87.31 77 ARG B C 1
ATOM 2307 O O . ARG B 1 77 ? -7.793 -8.531 -15.281 1 87.31 77 ARG B O 1
ATOM 2314 N N . ARG B 1 78 ? -7.754 -6.625 -16.562 1 85.31 78 ARG B N 1
ATOM 2315 C CA . ARG B 1 78 ? -6.633 -7.043 -17.406 1 85.31 78 ARG B CA 1
ATOM 2316 C C . ARG B 1 78 ? -5.324 -6.434 -16.906 1 85.31 78 ARG B C 1
ATOM 2318 O O . ARG B 1 78 ? -5.266 -5.242 -16.609 1 85.31 78 ARG B O 1
ATOM 2325 N N . VAL B 1 79 ? -4.379 -7.301 -16.844 1 88.62 79 VAL B N 1
ATOM 2326 C CA . VAL B 1 79 ? -3.08 -6.812 -16.391 1 88.62 79 VAL B CA 1
ATOM 2327 C C . VAL B 1 79 ? -2.262 -6.336 -17.594 1 88.62 79 VAL B C 1
ATOM 2329 O O . VAL B 1 79 ? -1.971 -7.117 -18.5 1 88.62 79 VAL B O 1
ATOM 2332 N N . SER B 1 80 ? -1.965 -5.082 -17.641 1 89.94 80 SER B N 1
ATOM 2333 C CA . SER B 1 80 ? -1.185 -4.484 -18.719 1 89.94 80 SER B CA 1
ATOM 2334 C C . SER B 1 80 ? 0.309 -4.543 -18.422 1 89.94 80 SER B C 1
ATOM 2336 O O . SER B 1 80 ? 0.712 -4.93 -17.312 1 89.94 80 SER B O 1
ATOM 2338 N N . GLY B 1 81 ? 1.11 -4.188 -19.438 1 93.19 81 GLY B N 1
ATOM 2339 C CA . GLY B 1 81 ? 2.541 -4.055 -19.203 1 93.19 81 GLY B CA 1
ATOM 2340 C C . GLY B 1 81 ? 2.879 -3.062 -18.109 1 93.19 81 GLY B C 1
ATOM 2341 O O . GLY B 1 81 ? 3.781 -3.303 -17.312 1 93.19 81 GLY B O 1
ATOM 2342 N N . ASP B 1 82 ? 2.141 -2.018 -18.109 1 94.12 82 ASP B N 1
ATOM 2343 C CA . ASP B 1 82 ? 2.35 -1.008 -17.078 1 94.12 82 ASP B CA 1
ATOM 2344 C C . ASP B 1 82 ? 2.002 -1.556 -15.695 1 94.12 82 ASP B C 1
ATOM 2346 O O . ASP B 1 82 ? 2.658 -1.222 -14.703 1 94.12 82 ASP B O 1
ATOM 2350 N N . ASP B 1 83 ? 1 -2.357 -15.656 1 92.81 83 ASP B N 1
ATOM 2351 C CA . ASP B 1 83 ? 0.649 -3.01 -14.398 1 92.81 83 ASP B CA 1
ATOM 2352 C C . ASP B 1 83 ? 1.784 -3.908 -13.914 1 92.81 83 ASP B C 1
ATOM 2354 O O . ASP B 1 83 ? 2.107 -3.92 -12.719 1 92.81 83 ASP B O 1
ATOM 2358 N N . VAL B 1 84 ? 2.318 -4.625 -14.875 1 95.25 84 VAL B N 1
ATOM 2359 C CA . VAL B 1 84 ? 3.395 -5.547 -14.523 1 95.25 84 VAL B CA 1
ATOM 2360 C C . VAL B 1 84 ? 4.59 -4.77 -13.984 1 95.25 84 VAL B C 1
ATOM 2362 O O . VAL B 1 84 ? 5.168 -5.145 -12.961 1 95.25 84 VAL B O 1
ATOM 2365 N N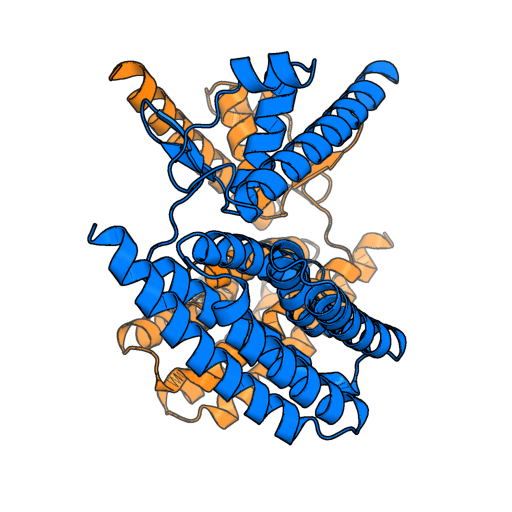 . ARG B 1 85 ? 4.926 -3.719 -14.594 1 96.69 85 ARG B N 1
ATOM 2366 C CA . ARG B 1 85 ? 6.047 -2.902 -14.133 1 96.69 85 ARG B CA 1
ATOM 2367 C C . ARG B 1 85 ? 5.777 -2.338 -12.742 1 96.69 85 ARG B C 1
ATOM 2369 O O . ARG B 1 85 ? 6.676 -2.307 -11.898 1 96.69 85 ARG B O 1
ATOM 2376 N N . ASP B 1 86 ? 4.598 -1.917 -12.492 1 96.81 86 ASP B N 1
ATOM 2377 C CA . ASP B 1 86 ? 4.223 -1.412 -11.18 1 96.81 86 ASP B CA 1
ATOM 2378 C C . ASP B 1 86 ? 4.324 -2.508 -10.117 1 96.81 86 ASP B C 1
ATOM 2380 O O . ASP B 1 86 ? 4.844 -2.277 -9.023 1 96.81 86 ASP B O 1
ATOM 2384 N N . ILE B 1 87 ? 3.805 -3.631 -10.461 1 96.75 87 ILE B N 1
ATOM 2385 C CA . ILE B 1 87 ? 3.838 -4.781 -9.57 1 96.75 87 ILE B CA 1
ATOM 2386 C C . ILE B 1 87 ? 5.277 -5.051 -9.125 1 96.75 87 ILE B C 1
ATOM 2388 O O . ILE B 1 87 ? 5.547 -5.191 -7.934 1 96.75 87 ILE B O 1
ATOM 2392 N N . TYR B 1 88 ? 6.148 -5.07 -10 1 98.06 88 TYR B N 1
ATOM 2393 C CA . TYR B 1 88 ? 7.512 -5.461 -9.664 1 98.06 88 TYR B CA 1
ATOM 2394 C C . TYR B 1 88 ? 8.266 -4.316 -9 1 98.06 88 TYR B C 1
ATOM 2396 O O . TYR B 1 88 ? 9.188 -4.543 -8.211 1 98.06 88 TYR B O 1
ATOM 2404 N N . THR B 1 89 ? 7.887 -3.062 -9.305 1 97.75 89 THR B N 1
ATOM 2405 C CA . THR B 1 89 ? 8.414 -1.946 -8.531 1 97.75 89 THR B CA 1
ATOM 2406 C C . THR B 1 89 ? 8.062 -2.102 -7.055 1 97.75 89 THR B C 1
ATOM 2408 O O . THR B 1 89 ? 8.922 -1.921 -6.188 1 97.75 89 THR B O 1
ATOM 2411 N N . VAL B 1 90 ? 6.871 -2.441 -6.773 1 98.12 90 VAL B N 1
ATOM 2412 C CA . VAL B 1 90 ? 6.398 -2.623 -5.406 1 98.12 90 VAL B CA 1
ATOM 2413 C C . VAL B 1 90 ? 7.117 -3.809 -4.766 1 98.12 90 VAL B C 1
ATOM 2415 O O . VAL B 1 90 ? 7.617 -3.705 -3.641 1 98.12 90 VAL B O 1
ATOM 2418 N N . ARG B 1 91 ? 7.141 -4.918 -5.457 1 98.44 91 ARG B N 1
ATOM 2419 C CA . ARG B 1 91 ? 7.797 -6.109 -4.926 1 98.44 91 ARG B CA 1
ATOM 2420 C C . ARG B 1 91 ? 9.25 -5.816 -4.562 1 98.44 91 ARG B C 1
ATOM 2422 O O . ARG B 1 91 ? 9.711 -6.184 -3.479 1 98.44 91 ARG B O 1
ATOM 2429 N N . ARG B 1 92 ? 9.977 -5.117 -5.461 1 97.75 92 ARG B N 1
ATOM 2430 C CA . ARG B 1 92 ? 11.375 -4.785 -5.18 1 97.75 92 ARG B CA 1
ATOM 2431 C C . ARG B 1 92 ? 11.484 -3.906 -3.938 1 97.75 92 ARG B C 1
ATOM 2433 O O . ARG B 1 92 ? 12.359 -4.121 -3.096 1 97.75 92 ARG B O 1
ATOM 2440 N N . ALA B 1 93 ? 10.633 -3 -3.84 1 97.56 93 ALA B N 1
ATOM 2441 C CA . ALA B 1 93 ? 10.688 -2.076 -2.711 1 97.56 93 ALA B CA 1
ATOM 2442 C C . ALA B 1 93 ? 10.438 -2.805 -1.393 1 97.56 93 ALA B C 1
ATOM 2444 O O . ALA B 1 93 ? 11.164 -2.596 -0.415 1 97.56 93 ALA B O 1
ATOM 2445 N N . LEU B 1 94 ? 9.492 -3.633 -1.35 1 98.19 94 LEU B N 1
ATOM 2446 C CA . LEU B 1 94 ? 9.039 -4.199 -0.085 1 98.19 94 LEU B CA 1
ATOM 2447 C C . LEU B 1 94 ? 9.789 -5.488 0.233 1 98.19 94 LEU B C 1
ATOM 2449 O O . LEU B 1 94 ? 10.211 -5.703 1.373 1 98.19 94 LEU B O 1
ATOM 2453 N N . GLU B 1 95 ? 9.922 -6.359 -0.749 1 98.38 95 GLU B N 1
ATOM 2454 C CA . GLU B 1 95 ? 10.5 -7.672 -0.481 1 98.38 95 GLU B CA 1
ATOM 2455 C C . GLU B 1 95 ? 11.992 -7.562 -0.182 1 98.38 95 GLU B C 1
ATOM 2457 O O . GLU B 1 95 ? 12.508 -8.266 0.69 1 98.38 95 GLU B O 1
ATOM 2462 N N . LEU B 1 96 ? 12.695 -6.727 -0.909 1 97.38 96 LEU B N 1
ATOM 2463 C CA . LEU B 1 96 ? 14.109 -6.543 -0.621 1 97.38 96 LEU B CA 1
ATOM 2464 C C . LEU B 1 96 ? 14.312 -5.902 0.749 1 97.38 96 LEU B C 1
ATOM 2466 O O . LEU B 1 96 ? 15.25 -6.242 1.469 1 97.38 96 LEU B O 1
ATOM 2470 N N . ARG B 1 97 ? 13.461 -4.98 1.081 1 96.12 97 ARG B N 1
ATOM 2471 C CA . ARG B 1 97 ? 13.523 -4.395 2.416 1 96.12 97 ARG B CA 1
ATOM 2472 C C . ARG B 1 97 ? 13.289 -5.449 3.49 1 96.12 97 ARG B C 1
ATOM 2474 O O . ARG B 1 97 ? 13.945 -5.434 4.535 1 96.12 97 ARG B O 1
ATOM 2481 N N . ALA B 1 98 ? 12.344 -6.277 3.291 1 97.44 98 ALA B N 1
ATOM 2482 C CA . ALA B 1 98 ? 12.047 -7.348 4.238 1 97.44 98 ALA B CA 1
ATOM 2483 C C . ALA B 1 98 ? 13.281 -8.219 4.492 1 97.44 98 ALA B C 1
ATOM 2485 O O . ALA B 1 98 ? 13.602 -8.531 5.641 1 97.44 98 ALA B O 1
ATOM 2486 N N . ILE B 1 99 ? 13.969 -8.555 3.428 1 97.38 99 ILE B N 1
ATOM 2487 C CA . ILE B 1 99 ? 15.164 -9.383 3.574 1 97.38 99 ILE B CA 1
ATOM 2488 C C . ILE B 1 99 ? 16.25 -8.602 4.32 1 97.38 99 ILE B C 1
ATOM 2490 O O . ILE B 1 99 ? 16.953 -9.164 5.168 1 97.38 99 ILE B O 1
ATOM 2494 N N . GLU B 1 100 ? 16.359 -7.34 4.004 1 94 100 GLU B N 1
ATOM 2495 C CA . GLU B 1 100 ? 17.359 -6.5 4.664 1 94 100 GLU B CA 1
ATOM 2496 C C . GLU B 1 100 ? 17.156 -6.492 6.176 1 94 100 GLU B C 1
ATOM 2498 O O . GLU B 1 100 ? 18.125 -6.387 6.934 1 94 100 GLU B O 1
ATOM 2503 N N . GLN B 1 101 ? 15.969 -6.598 6.57 1 94.25 101 GLN B N 1
ATOM 2504 C CA . GLN B 1 101 ? 15.68 -6.492 7.992 1 94.25 101 GLN B CA 1
ATOM 2505 C C . GLN B 1 101 ? 15.375 -7.863 8.594 1 94.25 101 GLN B C 1
ATOM 2507 O O . GLN B 1 101 ? 14.867 -7.957 9.711 1 94.25 101 GLN B O 1
ATOM 2512 N N . ILE B 1 102 ? 15.688 -8.906 7.895 1 95.38 102 ILE B N 1
ATOM 2513 C CA . ILE B 1 102 ? 15.234 -10.25 8.234 1 95.38 102 ILE B CA 1
ATOM 2514 C C . ILE B 1 102 ? 15.82 -10.664 9.586 1 95.38 102 ILE B C 1
ATOM 2516 O O . ILE B 1 102 ? 15.25 -11.508 10.281 1 95.38 102 ILE B O 1
ATOM 2520 N N . ASN B 1 103 ? 16.953 -10.07 9.922 1 91.81 103 ASN B N 1
ATOM 2521 C CA . ASN B 1 103 ? 17.578 -10.398 11.195 1 91.81 103 ASN B CA 1
ATOM 2522 C C . ASN B 1 103 ? 16.734 -9.953 12.383 1 91.81 103 ASN B C 1
ATOM 2524 O O . ASN B 1 103 ? 16.922 -10.43 13.5 1 91.81 103 ASN B O 1
ATOM 2528 N N . GLN B 1 104 ? 15.859 -9.055 12.18 1 90.94 104 GLN B N 1
ATOM 2529 C CA . GLN B 1 104 ? 14.969 -8.57 13.227 1 90.94 104 GLN B CA 1
ATOM 2530 C C . GLN B 1 104 ? 13.688 -9.391 13.289 1 90.94 104 GLN B C 1
ATOM 2532 O O . GLN B 1 104 ? 12.859 -9.195 14.188 1 90.94 104 GLN B O 1
ATOM 2537 N N . ALA B 1 105 ? 13.531 -10.258 12.344 1 91.94 105 ALA B N 1
ATOM 2538 C CA . ALA B 1 105 ? 12.32 -11.07 12.289 1 91.94 105 ALA B CA 1
ATOM 2539 C C . ALA B 1 105 ? 12.297 -12.102 13.406 1 91.94 105 ALA B C 1
ATOM 2541 O O . ALA B 1 105 ? 13.352 -12.602 13.812 1 91.94 105 ALA B O 1
ATOM 2542 N N . SER B 1 106 ? 11.172 -12.414 13.852 1 93 106 SER B N 1
ATOM 2543 C CA . SER B 1 106 ? 11.008 -13.453 14.859 1 93 106 SER B CA 1
ATOM 2544 C C . SER B 1 106 ? 11.203 -14.844 14.266 1 93 106 SER B C 1
ATOM 2546 O O . SER B 1 106 ? 11.133 -15.016 13.047 1 93 106 SER B O 1
ATOM 2548 N N . ALA B 1 107 ? 11.414 -15.781 15.18 1 93.19 107 ALA B N 1
ATOM 2549 C CA . ALA B 1 107 ? 11.516 -17.172 14.75 1 93.19 107 ALA B CA 1
ATOM 2550 C C . ALA B 1 107 ? 10.227 -17.625 14.078 1 93.19 107 ALA B C 1
ATOM 2552 O O . ALA B 1 107 ? 10.266 -18.406 13.117 1 93.19 107 ALA B O 1
ATOM 2553 N N . GLU B 1 108 ? 9.188 -17.109 14.57 1 94.5 108 GLU B N 1
ATOM 2554 C CA . GLU B 1 108 ? 7.883 -17.469 14.008 1 94.5 108 GLU B CA 1
ATOM 2555 C C . GLU B 1 108 ? 7.758 -16.984 12.562 1 94.5 108 GLU B C 1
ATOM 2557 O O . GLU B 1 108 ? 7.172 -17.672 11.727 1 94.5 108 GLU B O 1
ATOM 2562 N N . HIS B 1 109 ? 8.289 -15.891 12.289 1 94.44 109 HIS B N 1
ATOM 2563 C CA . HIS B 1 109 ? 8.242 -15.367 10.93 1 94.44 109 HIS B CA 1
ATOM 2564 C C . HIS B 1 109 ? 9.102 -16.203 9.984 1 94.44 109 HIS B C 1
ATOM 2566 O O . HIS B 1 109 ? 8.711 -16.453 8.852 1 94.44 109 HIS B O 1
ATOM 2572 N N . LEU B 1 110 ? 10.242 -16.609 10.461 1 95.44 110 LEU B N 1
ATOM 2573 C CA . LEU B 1 110 ? 11.133 -17.422 9.641 1 95.44 110 LEU B CA 1
ATOM 2574 C C . LEU B 1 110 ? 10.492 -18.781 9.336 1 95.44 110 LEU B C 1
ATOM 2576 O O . LEU B 1 110 ? 10.633 -19.297 8.227 1 95.44 110 LEU B O 1
ATOM 2580 N N . VAL B 1 111 ? 9.828 -19.281 10.297 1 96.31 111 VAL B N 1
ATOM 2581 C CA . VAL B 1 111 ? 9.125 -20.547 10.109 1 96.31 111 VAL B CA 1
ATOM 2582 C C . VAL B 1 111 ? 8.016 -20.375 9.078 1 96.31 111 VAL B C 1
ATOM 2584 O O . VAL B 1 111 ? 7.789 -21.266 8.25 1 96.31 111 VAL B O 1
ATOM 2587 N N . ALA B 1 112 ? 7.332 -19.25 9.164 1 95.75 112 ALA B N 1
ATOM 2588 C CA . ALA B 1 112 ? 6.258 -18.969 8.211 1 95.75 112 ALA B CA 1
ATOM 2589 C C . ALA B 1 112 ? 6.793 -18.891 6.781 1 95.75 112 ALA B C 1
ATOM 2591 O O . ALA B 1 112 ? 6.148 -19.375 5.848 1 95.75 112 ALA B O 1
ATOM 2592 N N . ILE B 1 113 ? 7.926 -18.312 6.609 1 97 113 ILE B N 1
ATOM 2593 C CA . ILE B 1 113 ? 8.562 -18.234 5.297 1 97 113 ILE B CA 1
ATOM 2594 C C . ILE B 1 113 ? 8.898 -19.625 4.789 1 97 113 ILE B C 1
ATOM 2596 O O . ILE B 1 113 ? 8.578 -19.984 3.648 1 97 113 ILE B O 1
ATOM 2600 N N . GLU B 1 114 ? 9.477 -20.406 5.613 1 97.38 114 GLU B N 1
ATOM 2601 C CA . GLU B 1 114 ? 9.812 -21.797 5.281 1 97.38 114 GLU B CA 1
ATOM 2602 C C . GLU B 1 114 ? 8.57 -22.594 4.918 1 97.38 114 GLU B C 1
ATOM 2604 O O . GLU B 1 114 ? 8.57 -23.359 3.953 1 97.38 114 GLU B O 1
ATOM 2609 N N . ARG B 1 115 ? 7.57 -22.422 5.684 1 97.12 115 ARG B N 1
ATOM 2610 C CA . ARG B 1 115 ? 6.324 -23.156 5.449 1 97.12 115 ARG B CA 1
ATOM 2611 C C . ARG B 1 115 ? 5.742 -22.812 4.082 1 97.12 115 ARG B C 1
ATOM 2613 O O . ARG B 1 115 ? 5.184 -23.672 3.406 1 97.12 115 ARG B O 1
ATOM 2620 N N . ALA B 1 116 ? 5.824 -21.609 3.693 1 95.44 116 ALA B N 1
ATOM 2621 C CA . ALA B 1 116 ? 5.309 -21.188 2.393 1 95.44 116 ALA B CA 1
ATOM 2622 C C . ALA B 1 116 ? 6.066 -21.875 1.256 1 95.44 116 ALA B C 1
ATOM 2624 O O . ALA B 1 116 ? 5.457 -22.328 0.288 1 95.44 116 ALA B O 1
ATOM 2625 N N . VAL B 1 117 ? 7.371 -21.969 1.356 1 96.94 117 VAL B N 1
ATOM 2626 C CA . VAL B 1 117 ? 8.195 -22.625 0.344 1 96.94 117 VAL B CA 1
ATOM 2627 C C . VAL B 1 117 ? 7.836 -24.109 0.275 1 96.94 117 VAL B C 1
ATOM 2629 O O . VAL B 1 117 ? 7.66 -24.656 -0.813 1 96.94 117 VAL B O 1
ATOM 2632 N N . CYS B 1 118 ? 7.715 -24.703 1.441 1 97.56 118 CYS B N 1
ATOM 2633 C CA . CYS B 1 118 ? 7.375 -26.109 1.513 1 97.56 118 CYS B CA 1
ATOM 2634 C C . CYS B 1 118 ? 6.02 -26.375 0.87 1 97.56 118 CYS B C 1
ATOM 2636 O O . CYS B 1 118 ? 5.836 -27.406 0.205 1 97.56 118 CYS B O 1
ATOM 2638 N N . ALA B 1 119 ? 5.133 -25.5 1.083 1 95.44 119 ALA B N 1
ATOM 2639 C CA . ALA B 1 119 ? 3.793 -25.656 0.52 1 95.44 119 ALA B CA 1
ATOM 2640 C C . ALA B 1 119 ? 3.836 -25.656 -1.005 1 95.44 119 ALA B C 1
ATOM 2642 O O . ALA B 1 119 ? 3.143 -26.438 -1.655 1 95.44 119 ALA B O 1
ATOM 2643 N N . ALA B 1 120 ? 4.594 -24.781 -1.599 1 95 120 ALA B N 1
ATOM 2644 C CA . ALA B 1 120 ? 4.738 -24.719 -3.051 1 95 120 ALA B CA 1
ATOM 2645 C C . ALA B 1 120 ? 5.387 -25.984 -3.588 1 95 120 ALA B C 1
ATOM 2647 O O . ALA B 1 120 ? 4.969 -26.531 -4.617 1 95 120 ALA B O 1
ATOM 2648 N N . GLU B 1 121 ? 6.371 -26.438 -2.904 1 97 121 GLU B N 1
ATOM 2649 C CA . GLU B 1 121 ? 7.055 -27.672 -3.291 1 97 121 GLU B CA 1
ATOM 2650 C C . GLU B 1 121 ? 6.117 -28.859 -3.211 1 97 121 GLU B C 1
ATOM 2652 O O . GLU B 1 121 ? 6.125 -29.734 -4.09 1 97 121 GLU B O 1
ATOM 2657 N N . ALA B 1 122 ? 5.387 -28.891 -2.139 1 96.75 122 ALA B N 1
ATOM 2658 C CA . ALA B 1 122 ? 4.426 -29.984 -1.977 1 96.75 122 ALA B CA 1
ATOM 2659 C C . ALA B 1 122 ? 3.4 -29.969 -3.105 1 96.75 122 ALA B C 1
ATOM 2661 O O . ALA B 1 122 ? 3.025 -31.031 -3.615 1 96.75 122 ALA B O 1
ATOM 2662 N N . ALA B 1 123 ? 2.9 -28.812 -3.471 1 94.06 123 ALA B N 1
ATOM 2663 C CA . ALA B 1 123 ? 1.959 -28.688 -4.578 1 94.06 123 ALA B CA 1
ATOM 2664 C C . ALA B 1 123 ? 2.594 -29.141 -5.891 1 94.06 123 ALA B C 1
ATOM 2666 O O . ALA B 1 123 ? 1.956 -29.828 -6.691 1 94.06 123 ALA B O 1
ATOM 2667 N N . ARG B 1 124 ? 3.82 -28.734 -6.156 1 94.5 124 ARG B N 1
ATOM 2668 C CA . ARG B 1 124 ? 4.559 -29.172 -7.34 1 94.5 124 ARG B CA 1
ATOM 2669 C C . ARG B 1 124 ? 4.68 -30.688 -7.391 1 94.5 124 ARG B C 1
ATOM 2671 O O . ARG B 1 124 ? 4.418 -31.297 -8.43 1 94.5 124 ARG B O 1
ATOM 2678 N N . ASP B 1 125 ? 5.051 -31.266 -6.266 1 95.69 125 ASP B N 1
ATOM 2679 C CA . ASP B 1 125 ? 5.246 -32.719 -6.191 1 95.69 125 ASP B CA 1
ATOM 2680 C C . ASP B 1 125 ? 3.938 -33.469 -6.445 1 95.69 125 ASP B C 1
ATOM 2682 O O . ASP B 1 125 ? 3.943 -34.594 -6.961 1 95.69 125 ASP B O 1
ATOM 2686 N N . ALA B 1 126 ? 2.873 -32.812 -6.09 1 95.25 126 ALA B N 1
ATOM 2687 C CA . ALA B 1 126 ? 1.551 -33.375 -6.328 1 95.25 126 ALA B CA 1
ATOM 2688 C C . ALA B 1 126 ? 1.021 -33 -7.703 1 95.25 126 ALA B C 1
ATOM 2690 O O . ALA B 1 126 ? -0.12 -33.312 -8.047 1 95.25 126 ALA B O 1
ATOM 2691 N N . GLU B 1 127 ? 1.776 -32.219 -8.406 1 91.69 127 GLU B N 1
ATOM 2692 C CA . GLU B 1 127 ? 1.46 -31.75 -9.75 1 91.69 127 GLU B CA 1
ATOM 2693 C C . GLU B 1 127 ? 0.186 -30.922 -9.758 1 91.69 127 GLU B C 1
ATOM 2695 O O . GLU B 1 127 ? -0.626 -31.016 -10.68 1 91.69 127 GLU B O 1
ATOM 2700 N N . ARG B 1 128 ? -0.069 -30.266 -8.695 1 89.69 128 ARG B N 1
ATOM 2701 C CA . ARG B 1 128 ? -1.147 -29.281 -8.609 1 89.69 128 ARG B CA 1
ATOM 2702 C C . ARG B 1 128 ? -0.646 -27.891 -8.969 1 89.69 128 ARG B C 1
ATOM 2704 O O . ARG B 1 128 ? -0.528 -27.016 -8.094 1 89.69 128 ARG B O 1
ATOM 2711 N N . TRP B 1 129 ? -0.481 -27.672 -10.188 1 83.94 129 TRP B N 1
ATOM 2712 C CA . TRP B 1 129 ? 0.258 -26.516 -10.672 1 83.94 129 TRP B CA 1
ATOM 2713 C C . TRP B 1 129 ? -0.533 -25.234 -10.445 1 83.94 129 TRP B C 1
ATOM 2715 O O . TRP B 1 129 ? 0.05 -24.172 -10.219 1 83.94 129 TRP B O 1
ATOM 2725 N N . ASN B 1 130 ? -1.863 -25.328 -10.445 1 77.06 130 ASN B N 1
ATOM 2726 C CA . ASN B 1 130 ? -2.656 -24.156 -10.086 1 77.06 130 ASN B CA 1
ATOM 2727 C C . ASN B 1 130 ? -2.377 -23.703 -8.648 1 77.06 130 ASN B C 1
ATOM 2729 O O . ASN B 1 130 ? -2.312 -22.516 -8.367 1 77.06 130 ASN B O 1
ATOM 2733 N N . ASP B 1 131 ? -2.164 -24.672 -7.816 1 83.94 131 ASP B N 1
ATOM 2734 C CA . ASP B 1 131 ? -1.851 -24.391 -6.418 1 83.94 131 ASP B CA 1
ATOM 2735 C C . ASP B 1 131 ? -0.423 -23.875 -6.27 1 83.94 131 ASP B C 1
ATOM 2737 O O . ASP B 1 131 ? -0.14 -23.062 -5.383 1 83.94 131 ASP B O 1
ATOM 2741 N N . VAL B 1 132 ? 0.412 -24.328 -7.16 1 89.06 132 VAL B N 1
ATOM 2742 C CA . VAL B 1 132 ? 1.809 -23.906 -7.105 1 89.06 132 VAL B CA 1
ATOM 2743 C C . VAL B 1 132 ? 1.908 -22.406 -7.332 1 89.06 132 VAL B C 1
ATOM 2745 O O . VAL B 1 132 ? 2.629 -21.703 -6.613 1 89.06 132 VAL B O 1
ATOM 2748 N N . GLY B 1 133 ? 1.165 -21.891 -8.328 1 85.06 133 GLY B N 1
ATOM 2749 C CA . GLY B 1 133 ? 1.181 -20.469 -8.625 1 85.06 133 GLY B CA 1
ATOM 2750 C C . GLY B 1 133 ? 0.783 -19.609 -7.441 1 85.06 133 GLY B C 1
ATOM 2751 O O . GLY B 1 133 ? 1.369 -18.547 -7.215 1 85.06 133 GLY B O 1
ATOM 2752 N N . THR B 1 134 ? -0.142 -20.094 -6.668 1 84.12 134 THR B N 1
ATOM 2753 C CA . THR B 1 134 ? -0.603 -19.359 -5.492 1 84.12 134 THR B CA 1
ATOM 2754 C C . THR B 1 134 ? 0.37 -19.531 -4.332 1 84.12 134 THR B C 1
ATOM 2756 O O . THR B 1 134 ? 0.705 -18.562 -3.645 1 84.12 134 THR B O 1
ATOM 2759 N N . ALA B 1 135 ? 0.79 -20.719 -4.156 1 87.12 135 ALA B N 1
ATOM 2760 C CA . ALA B 1 135 ? 1.681 -21.031 -3.041 1 87.12 135 ALA B CA 1
ATOM 2761 C C . ALA B 1 135 ? 3.014 -20.297 -3.186 1 87.12 135 ALA B C 1
ATOM 2763 O O . ALA B 1 135 ? 3.596 -19.859 -2.191 1 87.12 135 ALA B O 1
ATOM 2764 N N . SER B 1 136 ? 3.514 -20.25 -4.367 1 92.19 136 SER B N 1
ATOM 2765 C CA . SER B 1 136 ? 4.781 -19.578 -4.605 1 92.19 136 SER B CA 1
ATOM 2766 C C . SER B 1 136 ? 4.695 -18.094 -4.223 1 92.19 136 SER B C 1
ATOM 2768 O O . SER B 1 136 ? 5.66 -17.531 -3.711 1 92.19 136 SER B O 1
ATOM 2770 N N . LEU B 1 137 ? 3.551 -17.516 -4.477 1 92.44 137 LEU B N 1
ATOM 2771 C CA . LEU B 1 137 ? 3.371 -16.109 -4.141 1 92.44 137 LEU B CA 1
ATOM 2772 C C . LEU B 1 137 ? 3.285 -15.914 -2.631 1 92.44 137 LEU B C 1
ATOM 2774 O O . LEU B 1 137 ? 3.658 -14.859 -2.113 1 92.44 137 LEU B O 1
ATOM 2778 N N . ARG B 1 138 ? 2.867 -16.922 -1.857 1 93.19 138 ARG B N 1
ATOM 2779 C CA . ARG B 1 138 ? 2.781 -16.844 -0.403 1 93.19 138 ARG B CA 1
ATOM 2780 C C . ARG B 1 138 ? 4.164 -16.703 0.222 1 93.19 138 ARG B C 1
ATOM 2782 O O . ARG B 1 138 ? 4.312 -16.109 1.292 1 93.19 138 ARG B O 1
ATOM 2789 N N . PHE B 1 139 ? 5.16 -17.266 -0.477 1 96.94 139 PHE B N 1
ATOM 2790 C CA . PHE B 1 139 ? 6.535 -17.078 -0.026 1 96.94 139 PHE B CA 1
ATOM 2791 C C . PHE B 1 139 ? 6.875 -15.586 0.045 1 96.94 139 PHE B C 1
ATOM 2793 O O . PHE B 1 139 ? 7.383 -15.109 1.062 1 96.94 139 PHE B O 1
ATOM 2800 N N . HIS B 1 140 ? 6.559 -14.836 -0.952 1 97.5 140 HIS B N 1
ATOM 2801 C CA . HIS B 1 140 ? 6.859 -13.414 -1.039 1 97.5 140 HIS B CA 1
ATOM 2802 C C . HIS B 1 140 ? 6.02 -12.609 -0.054 1 97.5 140 HIS B C 1
ATOM 2804 O O . HIS B 1 140 ? 6.496 -11.633 0.527 1 97.5 140 HIS B O 1
ATOM 2810 N N . LEU B 1 141 ? 4.801 -13.086 0.118 1 95.88 141 LEU B N 1
ATOM 2811 C CA . LEU B 1 141 ? 3.949 -12.484 1.138 1 95.88 141 LEU B CA 1
ATOM 2812 C C . LEU B 1 141 ? 4.555 -12.656 2.525 1 95.88 141 LEU B C 1
ATOM 2814 O O . LEU B 1 141 ? 4.57 -11.719 3.324 1 95.88 141 LEU B O 1
ATOM 2818 N N . ALA B 1 142 ? 4.996 -13.836 2.789 1 96.31 142 ALA B N 1
ATOM 2819 C CA . ALA B 1 142 ? 5.59 -14.133 4.09 1 96.31 142 ALA B CA 1
ATOM 2820 C C . ALA B 1 142 ? 6.855 -13.305 4.316 1 96.31 142 ALA B C 1
ATOM 2822 O O . ALA B 1 142 ? 7.141 -12.891 5.441 1 96.31 142 ALA B O 1
ATOM 2823 N N . LEU B 1 143 ? 7.645 -13.102 3.264 1 97.69 143 LEU B N 1
ATOM 2824 C CA . LEU B 1 143 ? 8.82 -12.242 3.377 1 97.69 143 LEU B CA 1
ATOM 2825 C C . LEU B 1 143 ? 8.438 -10.859 3.896 1 97.69 143 LEU B C 1
ATOM 2827 O O . LEU B 1 143 ? 8.977 -10.398 4.906 1 97.69 143 LEU B O 1
ATOM 2831 N N . VAL B 1 144 ? 7.473 -10.266 3.27 1 97.81 144 VAL B N 1
ATOM 2832 C CA . VAL B 1 144 ? 7.07 -8.898 3.609 1 97.81 144 VAL B CA 1
ATOM 2833 C C . VAL B 1 144 ? 6.41 -8.883 4.988 1 97.81 144 VAL B C 1
ATOM 2835 O O . VAL B 1 144 ? 6.535 -7.91 5.73 1 97.81 144 VAL B O 1
ATOM 2838 N N . GLY B 1 145 ? 5.762 -10.008 5.348 1 96.38 145 GLY B N 1
ATOM 2839 C CA . GLY B 1 145 ? 5.156 -10.148 6.664 1 96.38 145 GLY B CA 1
ATOM 2840 C C . GLY B 1 145 ? 6.141 -9.945 7.801 1 96.38 145 GLY B C 1
ATOM 2841 O O . GLY B 1 145 ? 5.754 -9.523 8.891 1 96.38 145 GLY B O 1
ATOM 2842 N N . SER B 1 146 ? 7.387 -10.203 7.59 1 96 146 SER B N 1
ATOM 2843 C CA . SER B 1 146 ? 8.414 -10.07 8.617 1 96 146 SER B CA 1
ATOM 2844 C C . SER B 1 146 ? 8.617 -8.617 9.016 1 96 146 SER B C 1
ATOM 2846 O O . SER B 1 146 ? 9.219 -8.328 10.055 1 96 146 SER B O 1
ATOM 2848 N N . LEU B 1 147 ? 8.148 -7.688 8.219 1 96.25 147 LEU B N 1
ATOM 2849 C CA . LEU B 1 147 ? 8.25 -6.27 8.531 1 96.25 147 LEU B CA 1
ATOM 2850 C C . LEU B 1 147 ? 7.203 -5.871 9.57 1 96.25 147 LEU B C 1
ATOM 2852 O O . LEU B 1 147 ? 7.234 -4.754 10.094 1 96.25 147 LEU B O 1
ATOM 2856 N N . SER B 1 148 ? 6.219 -6.734 9.82 1 94.56 148 SER B N 1
ATOM 2857 C CA . SER B 1 148 ? 5.211 -6.559 10.859 1 94.56 148 SER B CA 1
ATOM 2858 C C . SER B 1 148 ? 4.449 -5.246 10.672 1 94.56 148 SER B C 1
ATOM 2860 O O . SER B 1 148 ? 4.328 -4.457 11.609 1 94.56 148 SER B O 1
ATOM 2862 N N . SER B 1 149 ? 3.99 -5.039 9.508 1 96.88 149 SER B N 1
ATOM 2863 C CA . SER B 1 149 ? 3.186 -3.881 9.141 1 96.88 149 SER B CA 1
ATOM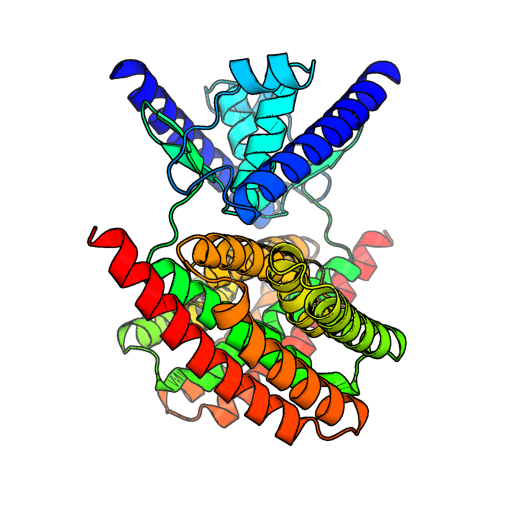 2864 C C . SER B 1 149 ? 1.91 -4.301 8.414 1 96.88 149 SER B C 1
ATOM 2866 O O . SER B 1 149 ? 1.96 -4.75 7.27 1 96.88 149 SER B O 1
ATOM 2868 N N . PRO B 1 150 ? 0.793 -4.125 9.047 1 93.38 150 PRO B N 1
ATOM 2869 C CA . PRO B 1 150 ? -0.453 -4.484 8.367 1 93.38 150 PRO B CA 1
ATOM 2870 C C . PRO B 1 150 ? -0.652 -3.723 7.059 1 93.38 150 PRO B C 1
ATOM 2872 O O . PRO B 1 150 ? -1.216 -4.266 6.105 1 93.38 150 PRO B O 1
ATOM 2875 N N . THR B 1 151 ? -0.193 -2.49 7.027 1 93.94 151 THR B N 1
ATOM 2876 C CA . THR B 1 151 ? -0.328 -1.687 5.816 1 93.94 151 THR B CA 1
ATOM 2877 C C . THR B 1 151 ? 0.519 -2.266 4.688 1 93.94 151 THR B C 1
ATOM 2879 O O . THR B 1 151 ? 0.05 -2.387 3.553 1 93.94 151 THR B O 1
ATOM 2882 N N . LEU B 1 152 ? 1.743 -2.646 4.973 1 97.06 152 LEU B N 1
ATOM 2883 C CA . LEU B 1 152 ? 2.6 -3.234 3.951 1 97.06 152 LEU B CA 1
ATOM 2884 C C . LEU B 1 152 ? 2.09 -4.613 3.541 1 97.06 152 LEU B C 1
ATOM 2886 O O . LEU B 1 152 ? 2.215 -5.008 2.379 1 97.06 152 LEU B O 1
ATOM 2890 N N . ASP B 1 153 ? 1.539 -5.336 4.52 1 94.19 153 ASP B N 1
ATOM 2891 C CA . ASP B 1 153 ? 0.929 -6.625 4.207 1 94.19 153 ASP B CA 1
ATOM 2892 C C . ASP B 1 153 ? -0.178 -6.473 3.168 1 94.19 153 ASP B C 1
ATOM 2894 O O . ASP B 1 153 ? -0.242 -7.242 2.205 1 94.19 153 ASP B O 1
ATOM 2898 N N . ALA B 1 154 ? -0.986 -5.477 3.383 1 88.31 154 ALA B N 1
ATOM 2899 C CA . ALA B 1 154 ? -2.09 -5.23 2.459 1 88.31 154 ALA B CA 1
ATOM 2900 C C . ALA B 1 154 ? -1.573 -4.797 1.09 1 88.31 154 ALA B C 1
ATOM 2902 O O . ALA B 1 154 ? -2.125 -5.191 0.059 1 88.31 154 ALA B O 1
ATOM 2903 N N . CYS B 1 155 ? -0.573 -4.027 1.089 1 92.69 155 CYS B N 1
ATOM 2904 C CA . CYS B 1 155 ? 0.004 -3.521 -0.151 1 92.69 155 CYS B CA 1
ATOM 2905 C C . CYS B 1 155 ? 0.576 -4.656 -0.991 1 92.69 155 CYS B C 1
ATOM 2907 O O . CYS B 1 155 ? 0.232 -4.801 -2.166 1 92.69 155 CYS B O 1
ATOM 2909 N N . ILE B 1 156 ? 1.358 -5.504 -0.373 1 95.19 156 ILE B N 1
ATOM 2910 C CA . ILE B 1 156 ? 1.985 -6.594 -1.111 1 95.19 156 ILE B CA 1
ATOM 2911 C C . ILE B 1 156 ? 0.923 -7.605 -1.541 1 95.19 156 ILE B C 1
ATOM 2913 O O . ILE B 1 156 ? 1.016 -8.188 -2.623 1 95.19 156 ILE B O 1
ATOM 2917 N N . ASP B 1 157 ? -0.013 -7.832 -0.713 1 89 157 ASP B N 1
ATOM 2918 C CA . ASP B 1 157 ? -1.094 -8.75 -1.053 1 89 157 ASP B CA 1
ATOM 2919 C C . ASP B 1 157 ? -1.839 -8.289 -2.303 1 89 157 ASP B C 1
ATOM 2921 O O . ASP B 1 157 ? -2.17 -9.094 -3.17 1 89 157 ASP B O 1
ATOM 2925 N N . SER B 1 158 ? -2.084 -7.047 -2.373 1 86.56 158 SER B N 1
ATOM 2926 C CA . SER B 1 158 ? -2.801 -6.488 -3.514 1 86.56 158 SER B CA 1
ATOM 2927 C C . SER B 1 158 ? -2.018 -6.684 -4.809 1 86.56 158 SER B C 1
ATOM 2929 O O . SER B 1 158 ? -2.598 -6.996 -5.852 1 86.56 158 SER B O 1
ATOM 2931 N N . VAL B 1 159 ? -0.705 -6.512 -4.762 1 92.56 159 VAL B N 1
ATOM 2932 C CA . VAL B 1 159 ? 0.083 -6.594 -5.988 1 92.56 159 VAL B CA 1
ATOM 2933 C C . VAL B 1 159 ? 0.274 -8.055 -6.387 1 92.56 159 VAL B C 1
ATOM 2935 O O . VAL B 1 159 ? 0.277 -8.391 -7.574 1 92.56 159 VAL B O 1
ATOM 2938 N N . LEU B 1 160 ? 0.428 -8.922 -5.418 1 90.88 160 LEU B N 1
ATOM 2939 C CA . LEU B 1 160 ? 0.626 -10.328 -5.727 1 90.88 160 LEU B CA 1
ATOM 2940 C C . LEU B 1 160 ? -0.66 -10.953 -6.254 1 90.88 160 LEU B C 1
ATOM 2942 O O . LEU B 1 160 ? -0.616 -11.852 -7.102 1 90.88 160 LEU B O 1
ATOM 2946 N N . SER B 1 161 ? -1.765 -10.461 -5.781 1 84.81 161 SER B N 1
ATOM 2947 C CA . SER B 1 161 ? -3.041 -10.906 -6.336 1 84.81 161 SER B CA 1
ATOM 2948 C C . SER B 1 161 ? -3.166 -10.531 -7.809 1 84.81 161 SER B C 1
ATOM 2950 O O . SER B 1 161 ? -3.631 -11.328 -8.617 1 84.81 161 SER B O 1
ATOM 2952 N N . ARG B 1 162 ? -2.766 -9.367 -8.172 1 86.75 162 ARG B N 1
ATOM 2953 C CA . ARG B 1 162 ? -2.771 -8.938 -9.57 1 86.75 162 ARG B CA 1
ATOM 2954 C C . ARG B 1 162 ? -1.765 -9.742 -10.391 1 86.75 162 ARG B C 1
ATOM 2956 O O . ARG B 1 162 ? -2.021 -10.07 -11.547 1 86.75 162 ARG B O 1
ATOM 2963 N N . LEU B 1 163 ? -0.667 -10 -9.781 1 91.06 163 LEU B N 1
ATOM 2964 C CA . LEU B 1 163 ? 0.341 -10.805 -10.453 1 91.06 163 LEU B CA 1
ATOM 2965 C C . LEU B 1 163 ? -0.207 -12.188 -10.797 1 91.06 163 LEU B C 1
ATOM 2967 O O . LEU B 1 163 ? 0.054 -12.719 -11.875 1 91.06 163 LEU B O 1
ATOM 2971 N N . ARG B 1 164 ? -0.889 -12.719 -9.82 1 86.88 164 ARG B N 1
ATOM 2972 C CA . ARG B 1 164 ? -1.479 -14.031 -10.055 1 86.88 164 ARG B CA 1
ATOM 2973 C C . ARG B 1 164 ? -2.383 -14.016 -11.281 1 86.88 164 ARG B C 1
ATOM 2975 O O . ARG B 1 164 ? -2.424 -14.977 -12.047 1 86.88 164 ARG B O 1
ATOM 2982 N N . LEU B 1 165 ? -3.086 -12.992 -11.508 1 82.56 165 LEU B N 1
ATOM 2983 C CA . LEU B 1 165 ? -3.934 -12.836 -12.688 1 82.56 165 LEU B CA 1
ATOM 2984 C C . LEU B 1 165 ? -3.094 -12.812 -13.961 1 82.56 165 LEU B C 1
ATOM 2986 O O . LEU B 1 165 ? -3.521 -13.32 -15 1 82.56 165 LEU B O 1
ATOM 2990 N N . ALA B 1 166 ? -1.974 -12.242 -13.883 1 84.88 166 ALA B N 1
ATOM 2991 C CA . ALA B 1 166 ? -1.092 -12.102 -15.039 1 84.88 166 ALA B CA 1
ATOM 2992 C C . ALA B 1 166 ? -0.549 -13.453 -15.484 1 84.88 166 ALA B C 1
ATOM 2994 O O . ALA B 1 166 ? -0.025 -13.586 -16.594 1 84.88 166 ALA B O 1
ATOM 2995 N N . PHE B 1 167 ? -0.683 -14.43 -14.633 1 83.5 167 PHE B N 1
ATOM 2996 C CA . PHE B 1 167 ? -0.205 -15.766 -14.969 1 83.5 167 PHE B CA 1
ATOM 2997 C C . PHE B 1 167 ? -1.202 -16.484 -15.875 1 83.5 167 PHE B C 1
ATOM 2999 O O . PHE B 1 167 ? -0.862 -17.484 -16.5 1 83.5 167 PHE B O 1
ATOM 3006 N N . ALA B 1 168 ? -2.398 -16.016 -15.984 1 74.56 168 ALA B N 1
ATOM 3007 C CA . ALA B 1 168 ? -3.492 -16.703 -16.672 1 74.56 168 ALA B CA 1
ATOM 3008 C C . ALA B 1 168 ? -3.135 -16.984 -18.125 1 74.56 168 ALA B C 1
ATOM 3010 O O . ALA B 1 168 ? -3.416 -18.062 -18.656 1 74.56 168 ALA B O 1
ATOM 3011 N N . PRO B 1 169 ? -2.516 -16.047 -18.734 1 71.06 169 PRO B N 1
ATOM 3012 C CA . PRO B 1 169 ? -2.213 -16.281 -20.141 1 71.06 169 PRO B CA 1
ATOM 3013 C C . PRO B 1 169 ? -1.104 -17.312 -20.359 1 71.06 169 PRO B C 1
ATOM 3015 O O . PRO B 1 169 ? -0.828 -17.703 -21.484 1 71.06 169 PRO B O 1
ATOM 3018 N N . MET B 1 170 ? -0.524 -17.75 -19.328 1 76.94 170 MET B N 1
ATOM 3019 C CA . MET B 1 170 ? 0.569 -18.703 -19.469 1 76.94 170 MET B CA 1
ATOM 3020 C C . MET B 1 170 ? 0.039 -20.094 -19.812 1 76.94 170 MET B C 1
ATOM 3022 O O . MET B 1 170 ? -0.752 -20.656 -19.062 1 76.94 170 MET B O 1
ATOM 3026 N N . PRO B 1 171 ? 0.337 -20.531 -20.938 1 72.38 171 PRO B N 1
ATOM 3027 C CA . PRO B 1 171 ? -0.265 -21.766 -21.438 1 72.38 171 PRO B CA 1
ATOM 3028 C C . PRO B 1 171 ? 0.069 -22.984 -20.562 1 72.38 171 PRO B C 1
ATOM 3030 O O . PRO B 1 171 ? -0.775 -23.859 -20.359 1 72.38 171 PRO B O 1
ATOM 3033 N N . ASP B 1 172 ? 1.343 -23.109 -20.203 1 84.12 172 ASP B N 1
ATOM 3034 C CA . ASP B 1 172 ? 1.769 -24.219 -19.359 1 84.12 172 ASP B CA 1
ATOM 3035 C C . ASP B 1 172 ? 2.234 -23.734 -18 1 84.12 172 ASP B C 1
ATOM 3037 O O . ASP B 1 172 ? 3.387 -23.328 -17.828 1 84.12 172 ASP B O 1
ATOM 3041 N N . GLU B 1 173 ? 1.323 -23.875 -17.031 1 81.5 173 GLU B N 1
ATOM 3042 C CA . GLU B 1 173 ? 1.595 -23.359 -15.695 1 81.5 173 GLU B CA 1
ATOM 3043 C C . GLU B 1 173 ? 2.764 -24.109 -15.055 1 81.5 173 GLU B C 1
ATOM 3045 O O . GLU B 1 173 ? 3.568 -23.5 -14.336 1 81.5 173 GLU B O 1
ATOM 3050 N N . GLY B 1 174 ? 2.814 -25.359 -15.289 1 86.88 174 GLY B N 1
ATOM 3051 C CA . GLY B 1 174 ? 3.912 -26.141 -14.742 1 86.88 174 GLY B CA 1
ATOM 3052 C C . GLY B 1 174 ? 5.27 -25.703 -15.25 1 86.88 174 GLY B C 1
ATOM 3053 O O . GLY B 1 174 ? 6.191 -25.469 -14.461 1 86.88 174 GLY B O 1
ATOM 3054 N N . GLN B 1 175 ? 5.359 -25.609 -16.547 1 88.38 175 GLN B N 1
ATOM 3055 C CA . GLN B 1 175 ? 6.609 -25.156 -17.141 1 88.38 175 GLN B CA 1
ATOM 3056 C C . GLN B 1 175 ? 6.953 -23.734 -16.688 1 88.38 175 GLN B C 1
ATOM 3058 O O . GLN B 1 175 ? 8.125 -23.406 -16.516 1 88.38 175 GLN B O 1
ATOM 3063 N N . PHE B 1 176 ? 5.973 -23.016 -16.547 1 89.88 176 PHE B N 1
ATOM 3064 C CA . PHE B 1 176 ? 6.156 -21.609 -16.156 1 89.88 176 PHE B CA 1
ATOM 3065 C C . PHE B 1 176 ? 6.609 -21.516 -14.703 1 89.88 176 PHE B C 1
ATOM 3067 O O . PHE B 1 176 ? 7.535 -20.75 -14.391 1 89.88 176 PHE B O 1
ATOM 3074 N N . GLN B 1 177 ? 6.035 -22.266 -13.789 1 92 177 GLN B N 1
ATOM 3075 C CA . GLN B 1 177 ? 6.23 -22.094 -12.359 1 92 177 GLN B CA 1
ATOM 3076 C C . GLN B 1 177 ? 7.473 -22.828 -11.875 1 92 177 GLN B C 1
ATOM 3078 O O . GLN B 1 177 ? 8.133 -22.406 -10.93 1 92 177 GLN B O 1
ATOM 3083 N N . ALA B 1 178 ? 7.867 -23.875 -12.508 1 92 178 ALA B N 1
ATOM 3084 C CA . ALA B 1 178 ? 8.859 -24.828 -12.016 1 92 178 ALA B CA 1
ATOM 3085 C C . ALA B 1 178 ? 10.18 -24.125 -11.695 1 92 178 ALA B C 1
ATOM 3087 O O . ALA B 1 178 ? 10.742 -24.312 -10.609 1 92 178 ALA B O 1
ATOM 3088 N N . PRO B 1 179 ? 10.68 -23.266 -12.555 1 93.31 179 PRO B N 1
ATOM 3089 C CA . PRO B 1 179 ? 11.977 -22.656 -12.266 1 93.31 179 PRO B CA 1
ATOM 3090 C C . PRO B 1 179 ? 11.945 -21.75 -11.039 1 93.31 179 PRO B C 1
ATOM 3092 O O . PRO B 1 179 ? 12.961 -21.578 -10.359 1 93.31 179 PRO B O 1
ATOM 3095 N N . TRP B 1 180 ? 10.906 -21.203 -10.766 1 95.69 180 TRP B N 1
ATOM 3096 C CA . TRP B 1 180 ? 10.805 -20.234 -9.688 1 95.69 180 TRP B CA 1
ATOM 3097 C C . TRP B 1 180 ? 10.758 -20.922 -8.328 1 95.69 180 TRP B C 1
ATOM 3099 O O . TRP B 1 180 ? 11.219 -20.375 -7.328 1 95.69 180 TRP B O 1
ATOM 3109 N N . ILE B 1 181 ? 10.242 -22.109 -8.305 1 95.56 181 ILE B N 1
ATOM 3110 C CA . ILE B 1 181 ? 10.156 -22.875 -7.062 1 95.56 181 ILE B CA 1
ATOM 3111 C C . ILE B 1 181 ? 11.562 -23.156 -6.531 1 95.56 181 ILE B C 1
ATOM 3113 O O . ILE B 1 181 ? 11.82 -23 -5.336 1 95.56 181 ILE B O 1
ATOM 3117 N N . GLU B 1 182 ? 12.391 -23.547 -7.398 1 95.75 182 GLU B N 1
ATOM 3118 C CA . GLU B 1 182 ? 13.773 -23.828 -7.008 1 95.75 182 GLU B CA 1
ATOM 3119 C C . GLU B 1 182 ? 14.477 -22.562 -6.508 1 95.75 182 GLU B C 1
ATOM 3121 O O . GLU B 1 182 ? 15.273 -22.625 -5.57 1 95.75 182 GLU B O 1
ATOM 3126 N N . ARG B 1 183 ? 14.219 -21.531 -7.137 1 97.81 183 ARG B N 1
ATOM 3127 C CA . ARG B 1 183 ? 14.844 -20.266 -6.75 1 97.81 183 ARG B CA 1
ATOM 3128 C C . ARG B 1 183 ? 14.305 -19.781 -5.41 1 97.81 183 ARG B C 1
ATOM 3130 O O . ARG B 1 183 ? 15.047 -19.219 -4.602 1 97.81 183 ARG B O 1
ATOM 3137 N N . ASP B 1 184 ? 12.969 -19.969 -5.18 1 97.88 184 ASP B N 1
ATOM 3138 C CA . ASP B 1 184 ? 12.414 -19.656 -3.867 1 97.88 184 ASP B CA 1
ATOM 3139 C C . ASP B 1 184 ? 13.102 -20.469 -2.773 1 97.88 184 ASP B C 1
ATOM 3141 O O . ASP B 1 184 ? 13.453 -19.938 -1.723 1 97.88 184 ASP B O 1
ATOM 3145 N N . ARG B 1 185 ? 13.305 -21.75 -3.016 1 97.94 185 ARG B N 1
ATOM 3146 C CA . ARG B 1 185 ? 13.984 -22.625 -2.064 1 97.94 185 ARG B CA 1
ATOM 3147 C C . ARG B 1 185 ? 15.406 -22.141 -1.791 1 97.94 185 ARG B C 1
ATOM 3149 O O . ARG B 1 185 ? 15.844 -22.094 -0.639 1 97.94 185 ARG B O 1
ATOM 3156 N N . HIS B 1 186 ? 16.094 -21.781 -2.854 1 98.44 186 HIS B N 1
ATOM 3157 C CA . HIS B 1 186 ? 17.453 -21.281 -2.715 1 98.44 186 HIS B CA 1
ATOM 3158 C C . HIS B 1 186 ? 17.5 -20.031 -1.841 1 98.44 186 HIS B C 1
ATOM 3160 O O . HIS B 1 186 ? 18.328 -19.938 -0.93 1 98.44 186 HIS B O 1
ATOM 3166 N N . ILE B 1 187 ? 16.641 -19.062 -2.055 1 98.44 187 ILE B N 1
ATOM 3167 C CA . ILE B 1 187 ? 16.578 -17.828 -1.282 1 98.44 187 ILE B CA 1
ATOM 3168 C C . ILE B 1 187 ? 16.266 -18.156 0.177 1 98.44 187 ILE B C 1
ATOM 3170 O O . ILE B 1 187 ? 16.906 -17.625 1.088 1 98.44 187 ILE B O 1
ATOM 3174 N N . ASN B 1 188 ? 15.25 -19.031 0.38 1 98.19 188 ASN B N 1
ATOM 3175 C CA . ASN B 1 188 ? 14.898 -19.422 1.738 1 98.19 188 ASN B CA 1
ATOM 3176 C C . ASN B 1 188 ? 16.078 -20.062 2.463 1 98.19 188 ASN B C 1
ATOM 3178 O O . ASN B 1 188 ? 16.312 -19.781 3.641 1 98.19 188 ASN B O 1
ATOM 3182 N N . ASP B 1 189 ? 16.812 -20.953 1.782 1 98.19 189 ASP B N 1
ATOM 3183 C CA . ASP B 1 189 ? 17.953 -21.609 2.391 1 98.19 189 ASP B CA 1
ATOM 3184 C C . ASP B 1 189 ? 19 -20.594 2.828 1 98.19 189 ASP B C 1
ATOM 3186 O O . ASP B 1 189 ? 19.609 -20.734 3.898 1 98.19 189 ASP B O 1
ATOM 3190 N N . LEU B 1 190 ? 19.234 -19.625 2.006 1 98.06 190 LEU B N 1
ATOM 3191 C CA . LEU B 1 190 ? 20.172 -18.562 2.363 1 98.06 190 LEU B CA 1
ATOM 3192 C C . LEU B 1 190 ? 19.688 -17.812 3.605 1 98.06 190 LEU B C 1
ATOM 3194 O O . LEU B 1 190 ? 20.469 -17.547 4.516 1 98.06 190 LEU B O 1
ATOM 3198 N N . LEU B 1 191 ? 18.406 -17.531 3.693 1 97.06 191 LEU B N 1
ATOM 3199 C CA . LEU B 1 191 ? 17.828 -16.812 4.832 1 97.06 191 LEU B CA 1
ATOM 3200 C C . LEU B 1 191 ? 17.969 -17.641 6.113 1 97.06 191 LEU B C 1
ATOM 3202 O O . LEU B 1 191 ? 18.391 -17.109 7.145 1 97.06 191 LEU B O 1
ATOM 3206 N N . GLN B 1 192 ? 17.656 -18.922 6.008 1 95.5 192 GLN B N 1
ATOM 3207 C CA . GLN B 1 192 ? 17.703 -19.797 7.172 1 95.5 192 GLN B CA 1
ATOM 3208 C C . GLN B 1 192 ? 19.141 -19.953 7.676 1 95.5 192 GLN B C 1
ATOM 3210 O O . GLN B 1 192 ? 19.359 -20.172 8.867 1 95.5 192 GLN B O 1
ATOM 3215 N N . SER B 1 193 ? 20.047 -19.781 6.797 1 95.75 193 SER B N 1
ATOM 3216 C CA . SER B 1 193 ? 21.453 -19.938 7.145 1 95.75 193 SER B CA 1
ATOM 3217 C C . SER B 1 193 ? 22.094 -18.625 7.559 1 95.75 193 SER B C 1
ATOM 3219 O O . SER B 1 193 ? 23.297 -18.547 7.824 1 95.75 193 SER B O 1
ATOM 3221 N N . GLY B 1 194 ? 21.344 -17.562 7.512 1 94.56 194 GLY B N 1
ATOM 3222 C CA . GLY B 1 194 ? 21.797 -16.266 7.988 1 94.56 194 GLY B CA 1
ATOM 3223 C C . GLY B 1 194 ? 22.547 -15.469 6.934 1 94.56 194 GLY B C 1
ATOM 3224 O O . GLY B 1 194 ? 23.219 -14.484 7.25 1 94.56 194 GLY B O 1
ATOM 3225 N N . PHE B 1 195 ? 22.484 -15.875 5.691 1 96.31 195 PHE B N 1
ATOM 3226 C CA . PHE B 1 195 ? 23.156 -15.18 4.598 1 96.31 195 PHE B CA 1
ATOM 3227 C C . PHE B 1 195 ? 22.219 -14.18 3.936 1 96.31 195 PHE B C 1
ATOM 3229 O O . PHE B 1 195 ? 21.906 -14.297 2.746 1 96.31 195 PHE B O 1
ATOM 3236 N N . ALA B 1 196 ? 21.891 -13.133 4.711 1 96.31 196 ALA B N 1
ATOM 3237 C CA . ALA B 1 196 ? 20.875 -12.164 4.285 1 96.31 196 ALA B CA 1
ATOM 3238 C C . ALA B 1 196 ? 21.344 -11.391 3.053 1 96.31 196 ALA B C 1
ATOM 3240 O O . ALA B 1 196 ? 20.547 -11.125 2.15 1 96.31 196 ALA B O 1
ATOM 3241 N N . THR B 1 197 ? 22.578 -11.023 2.99 1 97.06 197 THR B N 1
ATOM 3242 C CA . THR B 1 197 ? 23.109 -10.266 1.856 1 97.06 197 THR B CA 1
ATOM 3243 C C . THR B 1 197 ? 23 -11.078 0.57 1 97.06 197 THR B C 1
ATOM 3245 O O . THR B 1 197 ? 22.562 -10.57 -0.462 1 97.06 197 THR B O 1
ATOM 3248 N N . ASP B 1 198 ? 23.375 -12.352 0.629 1 98.12 198 ASP B N 1
ATOM 3249 C CA . ASP B 1 198 ? 23.281 -13.242 -0.525 1 98.12 198 ASP B CA 1
ATOM 3250 C C . ASP B 1 198 ? 21.828 -13.484 -0.921 1 98.12 198 ASP B C 1
ATOM 3252 O O . ASP B 1 198 ? 21.516 -13.555 -2.109 1 98.12 198 ASP B O 1
ATOM 3256 N N . ALA B 1 199 ? 20.969 -13.633 0.085 1 98.44 199 ALA B N 1
ATOM 3257 C CA . ALA B 1 199 ? 19.547 -13.828 -0.18 1 98.44 199 ALA B CA 1
ATOM 3258 C C . ALA B 1 199 ? 18.953 -12.633 -0.913 1 98.44 199 ALA B C 1
ATOM 3260 O O . ALA B 1 199 ? 18.172 -12.789 -1.849 1 98.44 199 ALA B O 1
ATOM 3261 N N . ARG B 1 200 ? 19.359 -11.461 -0.48 1 98 200 ARG B N 1
ATOM 3262 C CA . ARG B 1 200 ? 18.891 -10.234 -1.106 1 98 200 ARG B CA 1
ATOM 3263 C C . ARG B 1 200 ? 19.328 -10.148 -2.562 1 98 200 ARG B C 1
ATOM 3265 O O . ARG B 1 200 ? 18.547 -9.766 -3.436 1 98 200 ARG B O 1
ATOM 3272 N N . ALA B 1 201 ? 20.578 -10.508 -2.803 1 98.38 201 ALA B N 1
ATOM 3273 C CA . ALA B 1 201 ? 21.094 -10.508 -4.168 1 98.38 201 ALA B CA 1
ATOM 3274 C C . ALA B 1 201 ? 20.344 -11.516 -5.039 1 98.38 201 ALA B C 1
ATOM 3276 O O . ALA B 1 201 ? 20.031 -11.227 -6.191 1 98.38 201 ALA B O 1
ATOM 3277 N N . ALA B 1 202 ? 20.125 -12.68 -4.484 1 98.62 202 ALA B N 1
ATOM 3278 C CA . ALA B 1 202 ? 19.391 -13.711 -5.219 1 98.62 202 ALA B CA 1
ATOM 3279 C C . ALA B 1 202 ? 17.969 -13.266 -5.531 1 98.62 202 ALA B C 1
ATOM 3281 O O . ALA B 1 202 ? 17.469 -13.5 -6.633 1 98.62 202 ALA B O 1
ATOM 3282 N N . LEU B 1 203 ? 17.297 -12.609 -4.59 1 98.5 203 LEU B N 1
ATOM 3283 C CA . LEU B 1 203 ? 15.93 -12.141 -4.797 1 98.5 203 LEU B CA 1
ATOM 3284 C C . LEU B 1 203 ? 15.891 -11.031 -5.848 1 98.5 203 LEU B C 1
ATOM 3286 O O . LEU B 1 203 ? 14.945 -10.953 -6.633 1 98.5 203 LEU B O 1
ATOM 3290 N N . ARG B 1 204 ? 16.891 -10.195 -5.828 1 98.06 204 ARG B N 1
ATOM 3291 C CA . ARG B 1 204 ? 16.969 -9.148 -6.836 1 98.06 204 ARG B CA 1
ATOM 3292 C C . ARG B 1 204 ? 16.969 -9.734 -8.242 1 98.06 204 ARG B C 1
ATOM 3294 O O . ARG B 1 204 ? 16.203 -9.297 -9.109 1 98.06 204 ARG B O 1
ATOM 3301 N N . VAL B 1 205 ? 17.828 -10.695 -8.484 1 98.5 205 VAL B N 1
ATOM 3302 C CA . VAL B 1 205 ? 17.906 -11.359 -9.781 1 98.5 205 VAL B CA 1
ATOM 3303 C C . VAL B 1 205 ? 16.594 -12.062 -10.086 1 98.5 205 VAL B C 1
ATOM 3305 O O . VAL B 1 205 ? 16.109 -12.016 -11.219 1 98.5 205 VAL B O 1
ATOM 3308 N N . TYR B 1 206 ? 16.047 -12.711 -9.078 1 98.5 206 TYR B N 1
ATOM 3309 C CA . TYR B 1 206 ? 14.758 -13.383 -9.195 1 98.5 206 TYR B CA 1
ATOM 3310 C C . TYR B 1 206 ? 13.695 -12.422 -9.719 1 98.5 206 TYR B C 1
ATOM 3312 O O . TYR B 1 206 ? 12.984 -12.734 -10.68 1 98.5 206 TYR B O 1
ATOM 3320 N N . LEU B 1 207 ? 13.562 -11.297 -9.094 1 98.31 207 LEU B N 1
ATOM 3321 C CA . LEU B 1 207 ? 12.523 -10.336 -9.43 1 98.31 207 LEU B CA 1
ATOM 3322 C C . LEU B 1 207 ? 12.75 -9.758 -10.828 1 98.31 207 LEU B C 1
ATOM 3324 O O . LEU B 1 207 ? 11.797 -9.539 -11.578 1 98.31 207 LEU B O 1
ATOM 3328 N N . ASP B 1 208 ? 14.008 -9.516 -11.172 1 98.12 208 ASP B N 1
ATOM 3329 C CA . ASP B 1 208 ? 14.32 -9.023 -12.508 1 98.12 208 ASP B CA 1
ATOM 3330 C C . ASP B 1 208 ? 13.914 -10.031 -13.578 1 98.12 208 ASP B C 1
ATOM 3332 O O . ASP B 1 208 ? 13.273 -9.672 -14.562 1 98.12 208 ASP B O 1
ATOM 3336 N N . ASP B 1 209 ? 14.297 -11.258 -13.391 1 98 209 ASP B N 1
ATOM 3337 C CA . ASP B 1 209 ? 13.977 -12.312 -14.344 1 98 209 ASP B CA 1
ATOM 3338 C C . ASP B 1 209 ? 12.469 -12.523 -14.438 1 98 209 ASP B C 1
ATOM 3340 O O . ASP B 1 209 ? 11.93 -12.68 -15.539 1 98 209 ASP B O 1
ATOM 3344 N N . SER B 1 210 ? 11.836 -12.578 -13.289 1 96.62 210 SER B N 1
ATOM 3345 C CA . SER B 1 210 ? 10.391 -12.789 -13.25 1 96.62 210 SER B CA 1
ATOM 3346 C C . SER B 1 210 ? 9.648 -11.68 -13.984 1 96.62 210 SER B C 1
ATOM 3348 O O . SER B 1 210 ? 8.727 -11.953 -14.758 1 96.62 210 SER B O 1
ATOM 3350 N N . GLU B 1 211 ? 10.039 -10.469 -13.727 1 97.19 211 GLU B N 1
ATOM 3351 C CA . GLU B 1 211 ? 9.414 -9.344 -14.414 1 97.19 211 GLU B CA 1
ATOM 3352 C C . GLU B 1 211 ? 9.523 -9.5 -15.93 1 97.19 211 GLU B C 1
ATOM 3354 O O . GLU B 1 211 ? 8.539 -9.297 -16.656 1 97.19 211 GLU B O 1
ATOM 3359 N N . ASN B 1 212 ? 10.672 -9.844 -16.391 1 96.5 212 ASN B N 1
ATOM 3360 C CA . ASN B 1 212 ? 10.906 -9.992 -17.828 1 96.5 212 ASN B CA 1
ATOM 3361 C C . ASN B 1 212 ? 10.016 -11.07 -18.422 1 96.5 212 ASN B C 1
ATOM 3363 O O . ASN B 1 212 ? 9.469 -10.891 -19.516 1 96.5 212 ASN B O 1
ATOM 3367 N N . VAL B 1 213 ? 9.953 -12.141 -17.766 1 94.19 213 VAL B N 1
ATOM 3368 C CA . VAL B 1 213 ? 9.156 -13.258 -18.266 1 94.19 213 VAL B CA 1
ATOM 3369 C C . VAL B 1 213 ? 7.684 -12.867 -18.297 1 94.19 213 VAL B C 1
ATOM 3371 O O . VAL B 1 213 ? 7 -13.102 -19.297 1 94.19 213 VAL B O 1
ATOM 3374 N N . VAL B 1 214 ? 7.18 -12.281 -17.234 1 93.12 214 VAL B N 1
ATOM 3375 C CA . VAL B 1 214 ? 5.77 -11.93 -17.156 1 93.12 214 VAL B CA 1
ATOM 3376 C C . VAL B 1 214 ? 5.449 -10.836 -18.172 1 93.12 214 VAL B C 1
ATOM 3378 O O . VAL B 1 214 ? 4.41 -10.875 -18.828 1 93.12 214 VAL B O 1
ATOM 3381 N N . LEU B 1 215 ? 6.363 -9.852 -18.344 1 93.31 215 LEU B N 1
ATOM 3382 C CA . LEU B 1 215 ? 6.172 -8.797 -19.328 1 93.31 215 LEU B CA 1
ATOM 3383 C C . LEU B 1 215 ? 6.078 -9.375 -20.734 1 93.31 215 LEU B C 1
ATOM 3385 O O . LEU B 1 215 ? 5.266 -8.93 -21.547 1 93.31 215 LEU B O 1
ATOM 3389 N N . GLY B 1 216 ? 6.922 -10.312 -21.016 1 90.25 216 GLY B N 1
ATOM 3390 C CA . GLY B 1 216 ? 6.879 -10.977 -22.297 1 90.25 216 GLY B CA 1
ATOM 3391 C C . GLY B 1 216 ? 5.551 -11.664 -22.578 1 90.25 216 GLY B C 1
ATOM 3392 O O . GLY B 1 216 ? 5.039 -11.609 -23.688 1 90.25 216 GLY B O 1
ATOM 3393 N N . ALA B 1 217 ? 5.004 -12.25 -21.562 1 84.38 217 ALA B N 1
ATOM 3394 C CA . ALA B 1 217 ? 3.752 -12.984 -21.703 1 84.38 217 ALA B CA 1
ATOM 3395 C C . ALA B 1 217 ? 2.576 -12.039 -21.906 1 84.38 217 ALA B C 1
ATOM 3397 O O . ALA B 1 217 ? 1.68 -12.305 -22.703 1 84.38 217 ALA B O 1
ATOM 3398 N N . VAL B 1 218 ? 2.529 -10.992 -21.141 1 85.44 218 VAL B N 1
ATOM 3399 C CA . VAL B 1 218 ? 1.417 -10.047 -21.188 1 85.44 218 VAL B CA 1
ATOM 3400 C C . VAL B 1 218 ? 1.452 -9.273 -22.516 1 85.44 218 VAL B C 1
ATOM 3402 O O . VAL B 1 218 ? 0.405 -8.953 -23.078 1 85.44 218 VAL B O 1
ATOM 3405 N N . ARG B 1 219 ? 2.543 -8.938 -22.984 1 80.94 219 ARG B N 1
ATOM 3406 C CA . ARG B 1 219 ? 2.662 -8.234 -24.266 1 80.94 219 ARG B CA 1
ATOM 3407 C C . ARG B 1 219 ? 2.146 -9.086 -25.422 1 80.94 219 ARG B C 1
ATOM 3409 O O . ARG B 1 219 ? 1.536 -8.578 -26.359 1 80.94 219 ARG B O 1
ATOM 3416 N N . ARG B 1 220 ? 2.32 -10.312 -25.297 1 72.31 220 ARG B N 1
ATOM 3417 C CA . ARG B 1 220 ? 1.852 -11.242 -26.328 1 72.31 220 ARG B CA 1
ATOM 3418 C C . ARG B 1 220 ? 0.335 -11.383 -26.281 1 72.31 220 ARG B C 1
ATOM 3420 O O . ARG B 1 220 ? -0.309 -11.562 -27.312 1 72.31 220 ARG B O 1
ATOM 3427 N N . HIS B 1 221 ? -0.225 -11.328 -25.172 1 64.5 221 HIS B N 1
ATOM 3428 C CA . HIS B 1 221 ? -1.661 -11.531 -25.016 1 64.5 221 HIS B CA 1
ATOM 3429 C C . HIS B 1 221 ? -2.439 -10.273 -25.391 1 64.5 221 HIS B C 1
ATOM 3431 O O . HIS B 1 221 ? -3.564 -10.367 -25.891 1 64.5 221 HIS B O 1
ATOM 3437 N N . ILE B 1 222 ? -1.998 -9.117 -25.141 1 54.62 222 ILE B N 1
ATOM 3438 C CA . ILE B 1 222 ? -2.68 -7.902 -25.562 1 54.62 222 ILE B CA 1
ATOM 3439 C C . ILE B 1 222 ? -2.639 -7.789 -27.078 1 54.62 222 ILE B C 1
ATOM 3441 O O . ILE B 1 222 ? -3.561 -7.242 -27.688 1 54.62 222 ILE B O 1
ATOM 3445 N N . ALA B 1 223 ? -1.621 -8.328 -27.766 1 46.09 223 ALA B N 1
ATOM 3446 C CA . ALA B 1 223 ? -1.532 -8.281 -29.219 1 46.09 223 ALA B CA 1
ATOM 3447 C C . ALA B 1 223 ? -2.51 -9.266 -29.859 1 46.09 223 ALA B C 1
ATOM 3449 O O . ALA B 1 223 ? -2.934 -9.078 -31 1 46.09 223 ALA B O 1
ATOM 3450 N N . THR B 1 224 ? -2.906 -10.266 -29.203 1 42.28 224 THR B N 1
ATOM 3451 C CA . THR B 1 224 ? -3.818 -11.156 -29.906 1 42.28 224 THR B CA 1
ATOM 3452 C C . THR B 1 224 ? -5.27 -10.773 -29.641 1 42.28 224 THR B C 1
ATOM 3454 O O . THR B 1 224 ? -5.625 -10.43 -28.5 1 42.28 224 THR B O 1
#

Radius of gyration: 23.1 Å; Cα contacts (8 Å, |Δi|>4): 576; chains: 2; bounding box: 55×66×59 Å

Sequence (448 aa):
MTSTDESAEATQAASDRIAAEVRDDMLSGHLLPGAPLRDTALASSYGVSRNTVREAFRLLQSQGLTEHRRHKGTVVRRVSGDDVRDIYTVRRALELRAIEQINQASAEHLVAIERAVCAAEAARDAERWNDVGTASLRFHLALVGSLSSPTLDACIDSVLSRLRLAFAPMPDEGQFQAPWIERDRHINDLLQSGFATDARAALRVYLDDSENVVLGAVRRHIATMTSTDESAEATQAASDRIAAEVRDDMLSGHLLPGAPLRDTALASSYGVSRNTVREAFRLLQSQGLTEHRRHKGTVVRRVSGDDVRDIYTVRRALELRAIEQINQASAEHLVAIERAVCAAEAARDAERWNDVGTASLRFHLALVGSLSSPTLDACIDSVLSRLRLAFAPMPDEGQFQAPWIERDRHINDLLQSGFATDARAALRVYLDDSENVVLGAVRRHIAT

Organism: NCBI:txid1891644

pLDDT: mean 87.74, std 11.19, range [34.72, 98.69]

Foldseek 3Di:
DVVVVVVVVVLVVLLCVLLVVVLLCLLLLVAAFFAADDLVVSCVVSVHDSVSPVSNLVVCVVLVQWDQDPPRGIGGHAQALVLLVVLLVLLLVQLLVLLVCVVVFDPVLLVQLVVLLVQLVVCVVVVVLSSNLVSLLSNSLSSSCSVVDPVSSSVNSSSSSVVSSLCSLPPDSSVVRVVSSVLSVVLSVCVVVPVSVVSSVSVVVSSVVVSVVSSVSSVVVVVD/DVVVVVVVVVLVVLLCVLLVVVLLCLLVLVAAFFAADDLVVSCVVSVHDSVSPVSNLVVCVLLVQWDQDPPRGIGGHAQALVLLVVLLVLLLVQLLVLLVCVVVFDPVLLVQLVVLLVQLVVCVVVVVLSSNLVSLLSNSLSSSCSVVDPVSSSVNSSSSSVVSSLCSLPPDSSVVRVVSSVLSVVLSVCVVVPVSVVSSVSVVVSSVVNSVVSSVSSVVVVVD

Solvent-accessible surface area (backbone atoms only — not comparable to full-atom values): 22939 Å² total; per-residue (Å²): 121,68,67,59,51,53,45,52,53,50,41,48,52,51,12,50,50,51,31,51,52,52,48,48,31,33,60,67,50,77,40,46,67,58,40,68,57,55,46,68,61,50,10,62,76,70,70,48,53,51,66,35,38,48,48,14,48,49,53,35,33,75,36,54,46,32,42,79,40,89,98,62,42,40,22,29,44,70,64,45,62,68,50,49,54,36,40,50,51,48,47,54,46,45,40,46,49,21,42,73,47,44,85,77,33,50,71,68,42,56,49,50,28,50,50,22,45,51,49,18,51,52,25,49,77,67,65,37,39,67,52,21,63,53,27,52,50,43,27,56,50,33,41,35,46,47,62,70,27,72,68,57,43,52,52,54,51,28,39,51,54,40,48,46,49,57,50,56,80,48,86,50,52,53,75,63,46,53,67,53,55,57,51,50,46,52,33,50,53,28,48,77,70,67,35,40,69,60,22,39,53,50,48,51,53,48,52,54,53,50,48,52,53,51,44,56,52,39,55,53,56,72,71,99,120,66,66,60,51,53,44,51,52,50,41,47,52,52,13,51,49,51,32,50,53,53,47,49,31,33,59,69,49,76,41,45,65,60,38,68,56,55,46,66,60,51,11,61,75,69,71,47,50,51,65,33,39,49,49,13,47,48,54,35,33,75,35,54,46,31,42,78,39,90,96,62,43,40,21,29,42,68,65,46,61,68,50,49,54,35,37,49,50,49,47,53,46,45,40,47,48,22,41,73,48,44,87,75,33,51,71,68,42,54,50,48,30,51,50,23,45,50,49,18,50,51,25,49,77,67,64,35,38,72,53,21,62,54,26,52,50,42,28,56,50,33,40,34,46,48,61,71,28,72,67,56,43,52,52,51,50,28,40,50,53,39,50,48,52,58,49,55,80,49,86,52,51,52,75,64,46,54,67,52,54,58,51,50,47,50,34,49,51,28,47,77,70,66,36,41,70,60,21,41,54,49,48,51,53,48,53,54,53,50,48,52,54,52,42,55,52,37,55,53,53,72,72,98

Nearest PDB structures (foldseek):
  2hs5-assembly1_A  TM=9.276E-01  e=7.085E-14  Rhodococcus jostii RHA1
  7u5q-assembly2_B  TM=7.464E-01  e=8.462E-10  Brucella melitensis ATCC 23457
  3ihu-assembly2_B  TM=8.128E-01  e=4.946E-08  Cupriavidus pinatubonensis JMP134
  3sxy-assembly1_B  TM=8.033E-01  e=1.081E-07  Thermotoga maritima
  3fms-assembly1_A-2  TM=7.588E-01  e=5.783E-08  Thermotoga maritima MSB8